Protein 6BQZ (pdb70)

Secondary structure (DSSP, 8-state):
--S--HHHHHHHHHTT-SEEETHHHHHHHHHT-S--EEEEEE-TTSSS--GGGHHHHHHHHHHHHTT-EEEEEE-HHHHT----------HHHHHHHHHHHHHHHTTTS-GGGEEEEETHHHHTT--HHHHHHHHTTS-HHHHTTSHHHHHHHHTT----THHHHHHHHHHHHHHHHT-SEEEEEGGGHHHHHHHHHHHHHTTPPPPEEEEE---/----HHHHHHHHHTT-SEEE-HHHHHHHHTT-S--EEEEEE-TTSSS--GGGHHHHHHHHHHHHTT-EEEEEE-HHHHT-PPP-------HHHHHHHHHHHHHHHTTTS-TTTEEEEETHHHHTT--HHHHHHHHTTS-HHHHTTSHHHHHHHHTT----THHHHHHHHHHHHHHHHT-SEEEEEGGGHHHHHHHHHHHHHTTSPPPEEEEE---

Nearest PDB structures (foldseek):
  6bqz-assembly1_A  TM=1.005E+00  e=4.910E-42  Acinetobacter baumannii
  6bqz-assembly2_B  TM=1.004E+00  e=4.975E-41  Acinetobacter baumannii
  6bqy-assembly2_B  TM=1.003E+00  e=5.042E-40  Acinetobacter baumannii
  6byq-assembly1_A-2  TM=9.241E-01  e=3.827E-25  Helicobacter pylori G27
  1h3f-assembly1_A  TM=9.579E-01  e=3.289E-23  Thermus thermophilus HB27

B-factor: mean 51.88, std 15.42, range [25.96, 117.97]

Foldseek 3Di:
DLAPQLVVLLVVLCVQFDDKQPPPLSSVVSNVVDAAEEEEEDEQPDLEQDPLCVSVLVSVLSSVVSPHAYEYEYAVPVQQDADVVVHGDDPVSSVNSVVRHCVPSCVRHPPVRYHYYYLCVPVVPDDPVNLVVLVVQDDPVLLCPLVVNVVCVVVVHDDDPCVSSVLSSLLVSCVVSVHQEYEEAPSCPSSLVSNQSVCVVVVGHGHIYIHGHRD/DADQLVVLLVVLPPQFDDKFPPPLSSVVSVVVDAAEEEEEDEQPDLEDDPLCPVVLVSVLSSVVSPHAYEYEYACQVQQDADVVHDHGDDPVSSVNSVVRHCVVSCVRHPVVRYHYYYLCVPVVPDDPVNLVVLVVLDDPVLLCPLVVNVVCVVVVHDDDPCVSSVLSSLLVVCVVSVHQEYEEAPSCQSSQVSNQSVCVVVVGHGHIYIHHHRD

InterPro domains:
  IPR001412 Aminoacyl-tRNA synthetase, class I, conserved site [PS00178] (45-55)
  IPR002305 Aminoacyl-tRNA synthetase, class Ic [PF00579] (33-314)
  IPR002307 Tyrosine-tRNA ligase [PR01040] (49-71)
  IPR002307 Tyrosine-tRNA ligase [PR01040] (164-179)
  IPR002307 Tyrosine-tRNA ligase [PR01040] (181-203)
  IPR002307 Tyrosine-tRNA ligase [PR01040] (214-226)
  IPR002307 Tyrosine-tRNA ligase [TIGR00234] (8-401)
  IPR002307 Tyrosine-tRNA ligase [cd00805] (37-301)
  IPR014729 Rossmann-like alpha/beta/alpha sandwich fold [G3DSA:3.40.50.620] (2-221)
  IPR024088 Tyrosine-tRNA ligase, bacterial-type [PTHR11766] (13-397)
  IPR024108 Tyrosine-tRNA ligase, bacterial-type, type 2 [MF_02007] (5-402)
  IPR036986 RNA-binding S4 domain superfamily [G3DSA:3.10.290.10] (330-401)

Radius of gyration: 30.02 Å; Cα contacts (8 Å, |Δi|>4): 645; chains: 2; bounding box: 45×66×98 Å

Sequence (430 aa):
HHHLPAEEQLALIQRGTHEIISEEDLLKKLKENRPLKIKAGFDPTAPDLHLGHTVLINKLKTFQDLGHEVTFLIGDYTAMIGDPTRPPLSREQVEANAKTYQEQVFKILDPNKTKVRFNSEWFNQKSAADLIQLASQQTVSRMLERDDFTKRYNNHQPIAIHEFLYPLVQGYDSIALEADVELGGTDQTFNLLMGRTLQSRYGQESQVCITVPILHHLPAEEQLALIQRGTHEIISEEDLLKKLKENRPLKIKAGFDPTAPDLHLGHTVLINKLKTFQDLGHEVTFLIGDYTAMIGDPTTRPPLSREQVEANAKTYQEQVFKILDPNKTKVRFNSEWFNQKSAADLIQLASQQTVSRMLERDDFTKRYNNHQPIAIHEFLYPLVQGYDSIALEADVELGGTDQQTFNLLMGRTLQSRYGQESQVCITVPIL

Solvent-accessible surface area: 21453 Å² total

Structure (mmCIF, N/CA/C/O backbone):
data_6BQZ
#
_entry.id   6BQZ
#
_cell.length_a   48.260
_cell.length_b   49.800
_cell.length_c   73.370
_cell.angle_alpha   87.650
_cell.angle_beta   107.110
_cell.angle_gamma   113.860
#
_symmetry.space_group_name_H-M   'P 1'
#
loop_
_entity.id
_entity.type
_entity.pdbx_description
1 polymer 'Tyrosine--tRNA ligase'
2 non-polymer TYROSINE
3 non-polymer 'MAGNESIUM ION'
4 non-polymer 'ACETATE ION'
5 water water
#
loop_
_atom_site.group_PDB
_atom_site.id
_atom_site.type_symbol
_atom_site.label_atom_id
_atom_site.label_alt_id
_atom_site.label_comp_id
_atom_site.label_asym_id
_atom_site.label_entity_id
_atom_site.label_seq_id
_atom_site.pdbx_PDB_ins_code
_atom_site.Cartn_x
_atom_site.Cartn_y
_atom_site.Cartn_z
_atom_site.occupancy
_atom_site.B_iso_or_equiv
_atom_site.auth_seq_id
_atom_site.auth_comp_id
_atom_site.auth_asym_id
_atom_site.auth_atom_id
_atom_site.pdbx_PDB_model_num
ATOM 1 N N . HIS A 1 6 ? 0.233 49.991 40.946 1.00 90.54 8 HIS A N 1
ATOM 2 C CA . HIS A 1 6 ? -0.681 50.754 41.794 1.00 98.16 8 HIS A CA 1
ATOM 3 C C . HIS A 1 6 ? -1.479 51.747 40.954 1.00 100.81 8 HIS A C 1
ATOM 4 O O . HIS A 1 6 ? -1.044 52.884 40.759 1.00 105.57 8 HIS A O 1
ATOM 6 N N . HIS A 1 7 ? -2.647 51.292 40.479 1.00 98.01 9 HIS A N 1
ATOM 7 C CA . HIS A 1 7 ? -3.475 51.947 39.462 1.00 93.03 9 HIS A CA 1
ATOM 8 C C . HIS A 1 7 ? -2.839 51.810 38.081 1.00 75.57 9 HIS A C 1
ATOM 9 O O . HIS A 1 7 ? -3.531 51.517 37.103 1.00 68.71 9 HIS A O 1
ATOM 11 N N . HIS A 1 8 ? -1.525 52.015 37.998 1.00 72.06 10 HIS A N 1
ATOM 12 C CA . HIS A 1 8 ? -0.728 51.765 36.802 1.00 65.75 10 HIS A CA 1
ATOM 13 C C . HIS A 1 8 ? 0.409 50.822 37.194 1.00 59.88 10 HIS A C 1
ATOM 14 O O . HIS A 1 8 ? 1.134 51.094 38.159 1.00 55.36 10 HIS A O 1
ATOM 21 N N . LEU A 1 9 ? 0.558 49.710 36.464 1.00 50.93 11 LEU A N 1
ATOM 22 C CA . LEU A 1 9 ? 1.694 48.804 36.634 1.00 49.29 11 LEU A CA 1
ATOM 23 C C . LEU A 1 9 ? 3.029 49.548 36.571 1.00 55.73 11 LEU A C 1
ATOM 24 O O . LEU A 1 9 ? 3.137 50.574 35.890 1.00 60.71 11 LEU A O 1
ATOM 29 N N . PRO A 1 10 ? 4.060 49.073 37.272 1.00 52.66 12 PRO A N 1
ATOM 30 C CA . PRO A 1 10 ? 5.392 49.668 37.118 1.00 52.69 12 PRO A CA 1
ATOM 31 C C . PRO A 1 10 ? 5.832 49.675 35.658 1.00 48.44 12 PRO A C 1
ATOM 32 O O . PRO A 1 10 ? 5.441 48.820 34.864 1.00 46.72 12 PRO A O 1
ATOM 36 N N . ALA A 1 11 ? 6.675 50.654 35.321 1.00 57.24 13 ALA A N 1
ATOM 37 C CA . ALA A 1 11 ? 7.032 50.866 33.923 1.00 51.45 13 ALA A CA 1
ATOM 38 C C . ALA A 1 11 ? 7.760 49.659 33.349 1.00 50.99 13 ALA 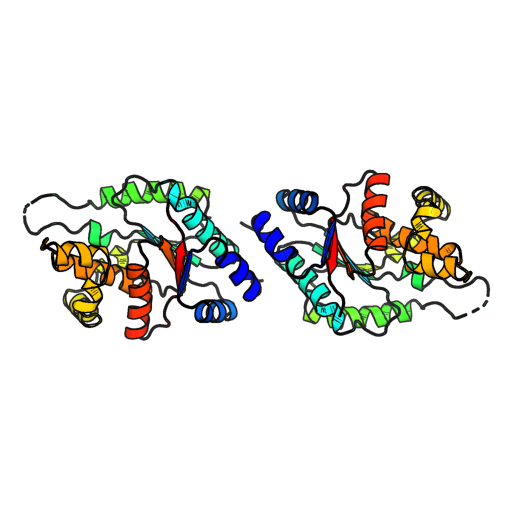A C 1
ATOM 39 O O . ALA A 1 11 ? 7.535 49.284 32.191 1.00 54.13 13 ALA A O 1
ATOM 41 N N . GLU A 1 12 ? 8.625 49.032 34.148 1.00 47.80 14 GLU A N 1
ATOM 42 C CA . GLU A 1 12 ? 9.439 47.940 33.633 1.00 53.97 14 GLU A CA 1
ATOM 43 C C . GLU A 1 12 ? 8.595 46.710 33.334 1.00 56.89 14 GLU A C 1
ATOM 44 O O . GLU A 1 12 ? 8.938 45.922 32.444 1.00 53.08 14 GLU A O 1
ATOM 50 N N . GLU A 1 13 ? 7.500 46.521 34.073 1.00 56.47 15 GLU A N 1
ATOM 51 C CA . GLU A 1 13 ? 6.613 45.400 33.797 1.00 49.46 15 GLU A CA 1
ATOM 52 C C . GLU A 1 13 ? 5.802 45.646 32.534 1.00 50.75 15 GLU A C 1
ATOM 53 O O . GLU A 1 13 ? 5.658 44.738 31.710 1.00 50.36 15 GLU A O 1
ATOM 59 N N . GLN A 1 14 ? 5.262 46.860 32.372 1.00 48.84 16 GLN A N 1
ATOM 60 C CA . GLN A 1 14 ? 4.545 47.194 31.143 1.00 45.28 16 GLN A CA 1
ATOM 61 C C . GLN A 1 14 ? 5.427 46.973 29.929 1.00 40.04 16 GLN A C 1
ATOM 62 O O . GLN A 1 14 ? 4.980 46.424 28.919 1.00 44.27 16 GLN A O 1
ATOM 68 N N . LEU A 1 15 ? 6.684 47.417 30.010 1.00 43.04 17 LEU A N 1
ATOM 69 C CA . LEU A 1 15 ? 7.650 47.183 28.941 1.00 40.75 17 LEU A CA 1
ATOM 70 C C . LEU A 1 15 ? 7.717 45.712 28.552 1.00 46.27 17 LEU A C 1
ATOM 71 O O . LEU A 1 15 ? 7.674 45.370 27.365 1.00 48.47 17 LEU A O 1
ATOM 76 N N . ALA A 1 16 ? 7.805 44.822 29.544 1.00 48.86 18 ALA A N 1
ATOM 77 C CA . ALA A 1 16 ? 7.926 43.400 29.241 1.00 43.67 18 ALA A CA 1
ATOM 78 C C . ALA A 1 16 ? 6.717 42.893 28.467 1.00 40.64 18 ALA A C 1
ATOM 79 O O . ALA A 1 16 ? 6.858 42.072 27.555 1.00 55.33 18 ALA A O 1
ATOM 81 N N . LEU A 1 17 ? 5.519 43.370 28.811 1.00 42.93 19 LEU A N 1
ATOM 82 C CA . LEU A 1 17 ? 4.322 42.925 28.106 1.00 38.74 19 LEU A CA 1
ATOM 83 C C . LEU A 1 17 ? 4.229 43.548 26.720 1.00 43.57 19 LEU A C 1
ATOM 84 O O . LEU A 1 17 ? 3.768 42.898 25.778 1.00 41.73 19 LEU A O 1
ATOM 89 N N . ILE A 1 18 ? 4.687 44.791 26.575 1.00 42.90 20 ILE A N 1
ATOM 90 C CA . ILE A 1 18 ? 4.555 45.488 25.301 1.00 40.85 20 ILE A CA 1
ATOM 91 C C . ILE A 1 18 ? 5.476 44.879 24.250 1.00 45.47 20 ILE A C 1
ATOM 92 O O . ILE A 1 18 ? 5.087 44.721 23.089 1.00 42.40 20 ILE A O 1
ATOM 97 N N . GLN A 1 19 ? 6.690 44.479 24.635 1.00 52.04 21 GLN A N 1
ATOM 98 C CA . GLN A 1 19 ? 7.635 44.045 23.610 1.00 57.68 21 GLN A CA 1
ATOM 99 C C . GLN A 1 19 ? 7.411 42.611 23.155 1.00 59.05 21 GLN A C 1
ATOM 100 O O . GLN A 1 19 ? 7.883 42.246 22.072 1.00 59.46 21 GLN A O 1
ATOM 106 N N . ARG A 1 20 ? 6.701 41.799 23.941 1.00 56.58 22 ARG A N 1
ATOM 107 C CA . ARG A 1 20 ? 6.407 40.424 23.550 1.00 53.79 22 ARG A CA 1
ATOM 108 C C . ARG A 1 20 ? 5.667 40.385 22.220 1.00 50.43 22 ARG A C 1
ATOM 109 O O . ARG A 1 20 ? 4.558 40.908 22.099 1.00 57.66 22 ARG A O 1
ATOM 117 N N . GLY A 1 21 ? 6.273 39.754 21.225 1.00 45.61 23 GLY A N 1
ATOM 118 C CA . GLY A 1 21 ? 5.626 39.593 19.942 1.00 46.96 23 GLY A CA 1
ATOM 119 C C . GLY A 1 21 ? 5.868 40.714 18.963 1.00 50.70 23 GLY A C 1
ATOM 120 O O . GLY A 1 21 ? 5.227 40.740 17.908 1.00 51.08 23 GLY A O 1
ATOM 121 N N . THR A 1 22 ? 6.770 41.635 19.275 1.00 49.97 24 THR A N 1
ATOM 122 C CA . THR A 1 22 ? 7.102 42.742 18.398 1.00 51.47 24 THR A CA 1
ATOM 123 C C . THR A 1 22 ? 8.409 42.472 17.674 1.00 50.82 24 THR A C 1
ATOM 124 O O . THR A 1 22 ? 9.307 41.815 18.202 1.00 50.74 24 THR A O 1
ATOM 128 N N . HIS A 1 23 ? 8.524 43.025 16.468 1.00 47.48 25 HIS A N 1
ATOM 129 C CA . HIS A 1 23 ? 9.762 42.904 15.717 1.00 49.96 25 HIS A CA 1
ATOM 130 C C . HIS A 1 23 ? 10.754 44.007 16.038 1.00 56.17 25 HIS A C 1
ATOM 131 O O . HIS A 1 23 ? 11.966 43.779 15.960 1.00 63.41 25 HIS A O 1
ATOM 138 N N . GLU A 1 24 ? 10.272 45.195 16.393 1.00 58.06 26 GLU A N 1
ATOM 139 C CA . GLU A 1 24 ? 11.155 46.333 16.594 1.00 57.53 26 GLU A CA 1
ATOM 140 C C . GLU A 1 24 ? 10.415 47.410 17.373 1.00 51.31 26 GLU A C 1
ATOM 141 O O . GLU A 1 24 ? 9.190 47.537 17.287 1.00 48.28 26 GLU A O 1
ATOM 147 N N . ILE A 1 25 ? 11.181 48.178 18.140 1.00 47.03 27 ILE A N 1
ATOM 148 C CA . ILE A 1 25 ? 10.673 49.291 18.929 1.00 49.09 27 ILE A CA 1
ATOM 149 C C . ILE A 1 25 ? 11.700 50.398 18.750 1.00 45.51 27 ILE A C 1
ATOM 150 O O . ILE A 1 25 ? 12.816 50.295 19.267 1.00 46.98 27 ILE A O 1
ATOM 155 N N . ILE A 1 26 ? 11.365 51.426 17.973 1.00 51.15 28 ILE A N 1
ATOM 156 C CA . ILE A 1 26 ? 12.371 52.453 17.723 1.00 57.01 28 ILE A CA 1
ATOM 157 C C . ILE A 1 26 ? 12.374 53.356 18.947 1.00 66.57 28 ILE A C 1
ATOM 158 O O . ILE A 1 26 ? 11.531 54.246 19.097 1.00 67.28 28 ILE A O 1
ATOM 163 N N . SER A 1 27 ? 13.321 53.056 19.842 1.00 70.88 29 SER A N 1
ATOM 164 C CA . SER A 1 27 ? 13.650 53.693 21.110 1.00 69.09 29 SER A CA 1
ATOM 165 C C . SER A 1 27 ? 12.924 53.011 22.258 1.00 63.70 29 SER A C 1
ATOM 166 O O . SER A 1 27 ? 11.925 53.528 22.770 1.00 63.25 29 SER A O 1
ATOM 169 N N . GLU A 1 28 ? 13.417 51.839 22.661 1.00 61.64 30 GLU A N 1
ATOM 170 C CA . GLU A 1 28 ? 13.076 51.327 23.981 1.00 66.68 30 GLU A CA 1
ATOM 171 C C . GLU A 1 28 ? 13.291 52.404 25.040 1.00 62.83 30 GLU A C 1
ATOM 172 O O . GLU A 1 28 ? 12.440 52.604 25.914 1.00 46.81 30 GLU A O 1
ATOM 178 N N . GLU A 1 29 ? 14.403 53.144 24.937 1.00 67.62 31 GLU A N 1
ATOM 179 C CA . GLU A 1 29 ? 14.715 54.173 25.926 1.00 68.93 31 GLU A CA 1
ATOM 180 C C . GLU A 1 29 ? 13.591 55.196 26.040 1.00 69.55 31 GLU A C 1
ATOM 181 O O . GLU A 1 29 ? 13.215 55.591 27.149 1.00 71.25 31 GLU A O 1
ATOM 183 N N . ASP A 1 30 ? 13.029 55.627 24.908 1.00 67.45 32 ASP A N 1
ATOM 184 C CA . ASP A 1 30 ? 11.964 56.622 24.975 1.00 65.04 32 ASP A CA 1
ATOM 185 C C . ASP A 1 30 ? 10.631 56.014 25.381 1.00 56.24 32 ASP A C 1
ATOM 186 O O . ASP A 1 30 ? 9.808 56.701 25.995 1.00 53.77 32 ASP A O 1
ATOM 191 N N . LEU A 1 31 ? 10.385 54.748 25.045 1.00 49.37 33 LEU A N 1
ATOM 192 C CA . LEU A 1 31 ? 9.170 54.114 25.541 1.00 49.41 33 LEU A CA 1
ATOM 193 C C . LEU A 1 31 ? 9.225 53.957 27.058 1.00 45.64 33 LEU A C 1
ATOM 194 O O . LEU A 1 31 ? 8.234 54.207 27.754 1.00 47.27 33 LEU A O 1
ATOM 199 N N . LEU A 1 32 ? 10.376 53.576 27.597 1.00 44.83 34 LEU A N 1
ATOM 200 C CA . LEU A 1 32 ? 10.476 53.492 29.052 1.00 58.02 34 LEU A CA 1
ATOM 201 C C . LEU A 1 32 ? 10.275 54.860 29.689 1.00 59.09 34 LEU A C 1
ATOM 202 O O . LEU A 1 32 ? 9.583 54.980 30.707 1.00 58.69 34 LEU A O 1
ATOM 207 N N . LYS A 1 33 ? 10.841 55.910 29.078 1.00 62.24 35 LYS A N 1
ATOM 208 C CA . LYS A 1 33 ? 10.680 57.264 29.606 1.00 66.34 35 LYS A CA 1
ATOM 209 C C . LYS A 1 33 ? 9.212 57.669 29.636 1.00 63.39 35 LYS A C 1
ATOM 210 O O . LYS A 1 33 ? 8.742 58.259 30.618 1.00 63.90 35 LYS A O 1
ATOM 212 N N . LYS A 1 34 ? 8.468 57.347 28.574 1.00 55.85 36 LYS A N 1
ATOM 213 C CA . LYS A 1 34 ? 7.032 57.611 28.559 1.00 52.73 36 LYS A CA 1
ATOM 214 C C . LYS A 1 34 ? 6.295 56.788 29.617 1.00 46.96 36 LYS A C 1
ATOM 215 O O . LYS A 1 34 ? 5.375 57.291 30.272 1.00 46.99 36 LYS A O 1
ATOM 221 N N . LEU A 1 35 ? 6.669 55.520 29.796 1.00 47.58 37 LEU A N 1
ATOM 222 C CA . LEU A 1 35 ? 5.954 54.696 30.767 1.00 48.40 37 LEU A CA 1
ATOM 223 C C . LEU A 1 35 ? 6.229 55.173 32.188 1.00 49.52 37 LEU A C 1
ATOM 224 O O . LEU A 1 35 ? 5.327 55.178 33.033 1.00 51.69 37 LEU A O 1
ATOM 229 N N . LYS A 1 36 ? 7.459 55.623 32.455 1.00 52.06 38 LYS A N 1
ATOM 230 C CA . LYS A 1 36 ? 7.798 56.173 33.763 1.00 53.95 38 LYS A CA 1
ATOM 231 C C . LYS A 1 36 ? 7.098 57.494 34.045 1.00 60.23 38 LYS A C 1
ATOM 232 O O . LYS A 1 36 ? 7.085 57.929 35.201 1.00 67.38 38 LYS A O 1
ATOM 238 N N . GLU A 1 37 ? 6.510 58.134 33.033 1.00 62.53 39 GLU A N 1
ATOM 239 C CA . GLU A 1 37 ? 5.726 59.337 33.286 1.00 66.22 39 GLU A CA 1
ATOM 240 C C . GLU A 1 37 ? 4.426 59.013 34.004 1.00 59.62 39 GLU A C 1
ATOM 241 O O . GLU A 1 37 ? 3.782 59.923 34.532 1.00 55.30 39 GLU A O 1
ATOM 247 N N . ASN A 1 38 ? 4.021 57.741 34.016 1.00 55.07 40 ASN A N 1
ATOM 248 C CA . ASN A 1 38 ? 2.918 57.276 34.852 1.00 56.11 40 ASN A CA 1
ATOM 249 C C . ASN A 1 38 ? 1.604 57.954 34.472 1.00 60.95 40 ASN A C 1
ATOM 250 O O . ASN A 1 38 ? 0.889 58.499 35.315 1.00 68.53 40 ASN A O 1
ATOM 255 N N . ARG A 1 39 ? 1.289 57.916 33.186 1.00 60.31 41 ARG A N 1
ATOM 256 C CA . ARG A 1 39 ? 0.121 58.594 32.649 1.00 59.86 41 ARG A CA 1
ATOM 257 C C . ARG A 1 39 ? -0.420 57.760 31.501 1.00 53.45 41 ARG A C 1
ATOM 258 O O . ARG A 1 39 ? 0.278 56.877 30.990 1.00 47.38 41 ARG A O 1
ATOM 266 N N . PRO A 1 40 ? -1.671 57.988 31.096 1.00 54.44 42 PRO A N 1
ATOM 267 C CA . PRO A 1 40 ? -2.211 57.297 29.909 1.00 52.28 42 PRO A CA 1
ATOM 268 C C . PRO A 1 40 ? -1.551 57.777 28.620 1.00 51.04 42 PRO A C 1
ATOM 269 O O . PRO A 1 40 ? -1.596 58.962 28.282 1.00 53.77 42 PRO A O 1
ATOM 273 N N . LEU A 1 41 ? -0.941 56.846 27.897 1.00 47.94 43 LEU A N 1
ATOM 274 C CA . LEU A 1 41 ? -0.290 57.161 26.639 1.00 40.11 43 LEU A CA 1
ATOM 275 C C . LEU A 1 41 ? -1.289 57.090 25.489 1.00 44.74 43 LEU A C 1
ATOM 276 O O . LEU A 1 41 ? -2.231 56.294 25.509 1.00 45.94 43 LEU A O 1
ATOM 281 N N . LYS A 1 42 ? -1.077 57.943 24.482 1.00 42.79 44 LYS A N 1
ATOM 282 C CA . LYS A 1 42 ? -1.927 57.974 23.295 1.00 38.34 44 LYS A CA 1
ATOM 283 C C . LYS A 1 42 ? -1.358 57.013 22.260 1.00 40.69 44 LYS A C 1
ATOM 284 O O . LYS A 1 42 ? -0.287 57.264 21.688 1.00 40.89 44 LYS A O 1
ATOM 290 N N . ILE A 1 43 ? -2.096 55.932 22.004 1.00 37.94 45 ILE A N 1
ATOM 291 C CA . ILE A 1 43 ? -1.681 54.839 21.130 1.00 35.68 45 ILE A CA 1
ATOM 292 C C . ILE A 1 43 ? -2.379 55.023 19.793 1.00 40.29 45 ILE A C 1
ATOM 293 O O . ILE A 1 43 ? -3.614 55.043 19.733 1.00 40.30 45 ILE A O 1
ATOM 298 N N . LYS A 1 44 ? -1.596 55.148 18.723 1.00 41.96 46 LYS A N 1
ATOM 299 C CA . LYS A 1 44 ? -2.110 55.377 17.375 1.00 30.61 46 LYS A CA 1
ATOM 300 C C . LYS A 1 44 ? -1.915 54.118 16.551 1.00 35.91 46 LYS A C 1
ATOM 301 O O . LYS A 1 44 ? -0.800 53.586 16.468 1.00 37.57 46 LYS A O 1
ATOM 307 N N . ALA A 1 45 ? -2.999 53.635 15.961 1.00 36.77 47 ALA A N 1
ATOM 308 C CA . ALA A 1 45 ? -2.930 52.554 14.985 1.00 37.50 47 ALA A CA 1
ATOM 309 C C . ALA A 1 45 ? -3.853 52.927 13.837 1.00 35.27 47 ALA A C 1
ATOM 310 O O . ALA A 1 45 ? -5.039 53.195 14.058 1.00 34.82 47 ALA A O 1
ATOM 312 N N . GLY A 1 46 ? -3.309 52.984 12.625 1.00 38.78 48 GLY A N 1
ATOM 313 C CA . GLY A 1 46 ? -4.031 53.494 11.477 1.00 35.88 48 GLY A CA 1
ATOM 314 C C . GLY A 1 46 ? -4.352 52.407 10.474 1.00 38.52 48 GLY A C 1
ATOM 315 O O . GLY A 1 46 ? -3.566 51.479 10.271 1.00 38.11 48 GLY A O 1
ATOM 316 N N . PHE A 1 47 ? -5.497 52.547 9.809 1.00 37.63 49 PHE A N 1
ATOM 317 C CA . PHE A 1 47 ? -5.917 51.544 8.844 1.00 39.20 49 PHE A CA 1
ATOM 318 C C . PHE A 1 47 ? -6.426 52.197 7.565 1.00 39.91 49 PHE A C 1
ATOM 319 O O . PHE A 1 47 ? -7.108 53.225 7.600 1.00 35.06 49 PHE A O 1
ATOM 327 N N . ASP A 1 48 ? -6.095 51.587 6.437 1.00 41.66 50 ASP A N 1
ATOM 328 C CA . ASP A 1 48 ? -6.528 52.092 5.144 1.00 42.59 50 ASP A CA 1
ATOM 329 C C . ASP A 1 48 ? -7.916 51.548 4.824 1.00 43.53 50 ASP A C 1
ATOM 330 O O . ASP A 1 48 ? -8.108 50.328 4.843 1.00 41.92 50 ASP A O 1
ATOM 335 N N . PRO A 1 49 ? -8.906 52.401 4.550 1.00 40.46 51 PRO A N 1
ATOM 336 C CA . PRO A 1 49 ? -10.291 51.919 4.410 1.00 41.10 51 PRO A CA 1
ATOM 337 C C . PRO A 1 49 ? -10.677 51.383 3.044 1.00 49.18 51 PRO A C 1
ATOM 338 O O . PRO A 1 49 ? -11.860 51.434 2.697 1.00 59.55 51 PRO A O 1
ATOM 342 N N . THR A 1 50 ? -9.733 50.890 2.248 1.00 50.04 52 THR A N 1
ATOM 343 C CA . THR A 1 50 ? -10.130 50.394 0.939 1.00 56.34 52 THR A CA 1
ATOM 344 C C . THR A 1 50 ? -10.602 48.939 0.998 1.00 66.34 52 THR A C 1
ATOM 345 O O . THR A 1 50 ? -11.526 48.561 0.265 1.00 61.95 52 THR A O 1
ATOM 349 N N . ALA A 1 51 ? -10.015 48.116 1.890 1.00 69.15 53 ALA A N 1
ATOM 350 C CA . ALA A 1 51 ? -10.336 46.695 1.913 1.00 65.94 53 ALA A CA 1
ATOM 351 C C . ALA A 1 51 ? -11.699 46.440 2.565 1.00 59.75 53 ALA A C 1
ATOM 352 O O . ALA A 1 51 ? -12.132 47.200 3.438 1.00 51.45 53 ALA A O 1
ATOM 354 N N . PRO A 1 52 ? -12.394 45.373 2.151 1.00 59.31 54 PRO A N 1
ATOM 355 C CA . PRO A 1 52 ? -13.679 45.042 2.795 1.00 59.33 54 PRO A CA 1
ATOM 356 C C . PRO A 1 52 ? -13.547 44.706 4.273 1.00 64.34 54 PRO A C 1
ATOM 357 O O . PRO A 1 52 ? -14.490 44.947 5.036 1.00 61.05 54 PRO A O 1
ATOM 361 N N . ASP A 1 53 ? -12.411 44.157 4.704 1.00 72.62 55 ASP A N 1
ATOM 362 C CA . ASP A 1 53 ? -12.226 43.787 6.104 1.00 77.38 55 ASP A CA 1
ATOM 363 C C . ASP A 1 53 ? -10.740 43.789 6.446 1.00 71.54 55 ASP A C 1
ATOM 364 O O . ASP A 1 53 ? -9.880 43.975 5.583 1.00 63.71 55 ASP A O 1
ATOM 369 N N . LEU A 1 54 ? -10.446 43.574 7.730 1.00 77.53 56 LEU A N 1
ATOM 370 C CA . LEU A 1 54 ? -9.089 43.273 8.172 1.00 79.65 56 LEU A CA 1
ATOM 371 C C . LEU A 1 54 ? -8.916 41.760 8.183 1.00 89.97 56 LEU A C 1
ATOM 372 O O . LEU A 1 54 ? -9.738 41.043 8.764 1.00 94.81 56 LEU A O 1
ATOM 377 N N . HIS A 1 55 ? -7.861 41.274 7.533 1.00 100.32 57 HIS A N 1
ATOM 378 C CA . HIS A 1 55 ? -7.663 39.835 7.435 1.00 108.53 57 HIS A CA 1
ATOM 379 C C . HIS A 1 55 ? -7.156 39.268 8.765 1.00 109.46 57 HIS A C 1
ATOM 380 O O . HIS A 1 55 ? -6.793 40.003 9.690 1.00 107.32 57 HIS A O 1
ATOM 387 N N . LEU A 1 56 ? -7.144 37.931 8.855 1.00 107.87 58 LEU A N 1
ATOM 388 C CA . LEU A 1 56 ? -6.843 37.222 10.099 1.00 104.53 58 LEU A CA 1
ATOM 389 C C . LEU A 1 56 ? -5.403 37.412 10.580 1.00 104.69 58 LEU A C 1
ATOM 390 O O . LEU A 1 56 ? -5.077 36.945 11.680 1.00 108.03 58 LEU A O 1
ATOM 395 N N . GLY A 1 57 ? -4.546 38.073 9.796 1.00 100.19 59 GLY A N 1
ATOM 396 C CA . GLY A 1 57 ? -3.177 38.367 10.170 1.00 100.17 59 GLY A CA 1
ATOM 397 C C . GLY A 1 57 ? -2.989 39.595 11.035 1.00 97.00 59 GLY A C 1
ATOM 398 O O . GLY A 1 57 ? -1.956 39.713 11.702 1.00 103.79 59 GLY A O 1
ATOM 399 N N . HIS A 1 58 ? -3.961 40.516 11.038 1.00 85.80 60 HIS A N 1
ATOM 400 C CA . HIS A 1 58 ? -3.982 41.664 11.948 1.00 76.04 60 HIS A CA 1
ATOM 401 C C . HIS A 1 58 ? -4.134 41.240 13.456 1.00 65.83 60 HIS A C 1
ATOM 402 O O . HIS A 1 58 ? -4.236 42.140 14.297 1.00 57.86 60 HIS A O 1
ATOM 409 N N . THR A 1 59 ? -4.131 39.952 13.823 1.00 65.70 61 THR A N 1
ATOM 410 C CA . THR A 1 59 ? -4.522 39.554 15.178 1.00 65.93 61 THR A CA 1
ATOM 411 C C . THR A 1 59 ? -3.489 39.978 16.214 1.00 58.61 61 THR A C 1
ATOM 412 O O . THR A 1 59 ? -3.838 40.585 17.232 1.00 62.25 61 THR A O 1
ATOM 416 N N . VAL A 1 60 ? -2.215 39.653 15.982 1.00 54.79 62 VAL A N 1
ATOM 417 C CA . VAL A 1 60 ? -1.160 40.115 16.885 1.00 59.29 62 VAL A CA 1
ATOM 418 C C . VAL A 1 60 ? -1.244 41.622 17.083 1.00 56.33 62 VAL A C 1
ATOM 419 O O . VAL A 1 60 ? -1.127 42.124 18.211 1.00 48.60 62 VAL A O 1
ATOM 423 N N . LEU A 1 61 ? -1.449 42.366 15.987 1.00 45.80 63 LEU A N 1
ATOM 424 C CA . LEU A 1 61 ? -1.557 43.818 16.080 1.00 42.94 63 LEU A CA 1
ATOM 425 C C . LEU A 1 61 ? -2.714 44.235 16.983 1.00 44.82 63 LEU A C 1
ATOM 426 O O . LEU A 1 61 ? -2.558 45.104 17.846 1.00 45.98 63 LEU A O 1
ATOM 431 N N . ILE A 1 62 ? -3.887 43.631 16.803 1.00 42.62 64 ILE A N 1
ATOM 432 C CA . ILE A 1 62 ? -5.030 44.072 17.593 1.00 46.71 64 ILE A CA 1
ATOM 433 C C . ILE A 1 62 ? -4.880 43.635 19.054 1.00 47.75 64 ILE A C 1
ATOM 434 O O . ILE A 1 62 ? -5.251 44.370 19.976 1.00 42.30 64 ILE A O 1
ATOM 439 N N . ASN A 1 63 ? -4.309 42.452 19.295 1.00 45.33 65 ASN A N 1
ATOM 440 C CA . ASN A 1 63 ? -4.076 42.022 20.670 1.00 46.69 65 ASN A CA 1
ATOM 441 C C . ASN A 1 63 ? -2.976 42.824 21.342 1.00 45.60 65 ASN A C 1
ATOM 442 O O . ASN A 1 63 ? -2.959 42.909 22.574 1.00 46.16 65 ASN A O 1
ATOM 447 N N . LYS A 1 64 ? -2.074 43.426 20.566 1.00 44.34 66 LYS A N 1
ATOM 448 C CA . LYS A 1 64 ? -1.123 44.367 21.149 1.00 43.32 66 LYS A CA 1
ATOM 449 C C . LYS A 1 64 ? -1.809 45.681 21.522 1.00 41.34 66 LYS A C 1
ATOM 450 O O . LYS A 1 64 ? -1.475 46.301 22.539 1.00 41.24 66 LYS A O 1
ATOM 456 N N . LEU A 1 65 ? -2.770 46.128 20.712 1.00 47.41 67 LEU A N 1
ATOM 457 C CA . LEU A 1 65 ? -3.558 47.293 21.100 1.00 38.72 67 LEU A CA 1
ATOM 458 C C . LEU A 1 65 ? -4.367 47.002 22.348 1.00 40.01 67 LEU A C 1
ATOM 459 O O . LEU A 1 65 ? -4.594 47.898 23.162 1.00 44.24 67 LEU A O 1
ATOM 464 N N . LYS A 1 66 ? -4.814 45.753 22.503 1.00 43.76 68 LYS A N 1
ATOM 465 C CA . LYS A 1 66 ? -5.540 45.343 23.700 1.00 43.54 68 LYS A CA 1
ATOM 466 C C . LYS A 1 66 ? -4.627 45.352 24.921 1.00 44.47 68 LYS A C 1
ATOM 467 O O . LYS A 1 66 ? -5.028 45.809 25.996 1.00 45.15 68 LYS A O 1
ATOM 473 N N . THR A 1 67 ? -3.392 44.866 24.758 1.00 44.81 69 THR A N 1
ATOM 474 C CA . THR A 1 67 ? -2.391 44.960 25.812 1.00 45.71 69 THR A CA 1
ATOM 475 C C . THR A 1 67 ? -2.209 46.407 26.262 1.00 44.38 69 THR A C 1
ATOM 476 O O . THR A 1 67 ? -2.227 46.700 27.460 1.00 45.46 69 THR A O 1
ATOM 480 N N . PHE A 1 68 ? -2.066 47.329 25.311 1.00 42.34 70 PHE A N 1
ATOM 481 C CA . PHE A 1 68 ? -1.971 48.739 25.674 1.00 44.91 70 PHE A CA 1
ATOM 482 C C . PHE A 1 68 ? -3.220 49.201 26.414 1.00 47.85 70 PHE A C 1
ATOM 483 O O . PHE A 1 68 ? -3.132 49.950 27.395 1.00 42.60 70 PHE A O 1
ATOM 491 N N . GLN A 1 69 ? -4.393 48.760 25.960 1.00 44.58 71 GLN A N 1
ATOM 492 C CA . GLN A 1 69 ? -5.640 49.211 26.563 1.00 45.91 71 GLN A CA 1
ATOM 493 C C . GLN A 1 69 ? -5.787 48.690 27.994 1.00 50.30 71 GLN A C 1
ATOM 494 O O . GLN A 1 69 ? -6.235 49.422 28.885 1.00 47.20 71 GLN A O 1
ATOM 500 N N . ASP A 1 70 ? -5.416 47.428 28.231 1.00 48.64 72 ASP A N 1
ATOM 501 C CA . ASP A 1 70 ? -5.518 46.841 29.563 1.00 49.04 72 ASP A CA 1
ATOM 502 C C . ASP A 1 70 ? -4.493 47.408 30.541 1.00 49.65 72 ASP A C 1
ATOM 503 O O . ASP A 1 70 ? -4.686 47.290 31.752 1.00 51.90 72 ASP A O 1
ATOM 508 N N . LEU A 1 71 ? -3.409 48.002 30.052 1.00 51.00 73 LEU A N 1
ATOM 509 C CA . LEU A 1 71 ? -2.476 48.704 30.920 1.00 51.67 73 LEU A CA 1
ATOM 510 C C . LEU A 1 71 ? -2.914 50.141 31.208 1.00 48.43 73 LEU A C 1
ATOM 511 O O . LEU A 1 71 ? -2.156 50.890 31.829 1.00 49.07 73 LEU A O 1
ATOM 516 N N . GLY A 1 72 ? -4.111 50.536 30.773 1.00 47.80 74 GLY A N 1
ATOM 517 C CA . GLY A 1 72 ? -4.637 51.864 31.033 1.00 55.67 74 GLY A CA 1
ATOM 518 C C . GLY A 1 72 ? -4.368 52.927 29.981 1.00 50.20 74 GLY A C 1
ATOM 519 O O . GLY A 1 72 ? -4.704 54.093 30.213 1.00 50.10 74 GLY A O 1
ATOM 520 N N . HIS A 1 73 ? -3.776 52.578 28.844 1.00 43.66 75 HIS A N 1
ATOM 521 C CA . HIS A 1 73 ? -3.452 53.566 27.822 1.00 47.56 75 HIS A CA 1
ATOM 522 C C . HIS A 1 73 ? -4.601 53.713 26.827 1.00 46.82 75 HIS A C 1
ATOM 523 O O . HIS A 1 73 ? -5.511 52.881 26.763 1.00 51.77 75 HIS A O 1
ATOM 530 N N . GLU A 1 74 ? -4.564 54.815 26.072 1.00 39.20 76 GLU A N 1
ATOM 531 C CA . GLU A 1 74 ? -5.688 55.264 25.257 1.00 46.92 76 GLU A CA 1
ATOM 532 C C . GLU A 1 74 ? -5.404 54.930 23.798 1.00 48.02 76 GLU A C 1
ATOM 533 O O . GLU A 1 74 ? -4.476 55.475 23.194 1.00 44.41 76 GLU A O 1
ATOM 539 N N . VAL A 1 75 ? -6.196 54.033 23.238 1.00 49.65 77 VAL A N 1
ATOM 540 C CA . VAL A 1 75 ? -6.008 53.584 21.867 1.00 41.82 77 VAL A CA 1
ATOM 541 C C . VAL A 1 75 ? -6.884 54.418 20.951 1.00 46.61 77 VAL A C 1
ATOM 542 O O . VAL A 1 75 ? -8.094 54.548 21.181 1.00 47.94 77 VAL A O 1
ATOM 546 N N . THR A 1 76 ? -6.275 54.971 19.903 1.00 36.46 78 THR A N 1
ATOM 547 C CA . THR A 1 76 ? -7.007 55.610 18.826 1.00 35.89 78 THR A CA 1
ATOM 548 C C . THR A 1 76 ? -6.990 54.669 17.639 1.00 37.38 78 THR A C 1
ATOM 549 O O . THR A 1 76 ? -5.926 54.359 17.093 1.00 45.96 78 THR A O 1
ATOM 553 N N . PHE A 1 77 ? -8.164 54.213 17.248 1.00 34.09 79 PHE A N 1
ATOM 554 C CA . PHE A 1 77 ? -8.329 53.474 16.009 1.00 31.16 79 PHE A CA 1
ATOM 555 C C . PHE A 1 77 ? -8.537 54.510 14.906 1.00 30.19 79 PHE A C 1
ATOM 556 O O . PHE A 1 77 ? -9.527 55.250 14.914 1.00 36.38 79 PHE A O 1
ATOM 564 N N . LEU A 1 78 ? -7.577 54.626 14.005 1.00 37.58 80 LEU A N 1
ATOM 565 C CA . LEU A 1 78 ? -7.562 55.732 13.051 1.00 33.53 80 LEU A CA 1
ATOM 566 C C . LEU A 1 78 ? -7.837 55.203 11.654 1.00 33.84 80 LEU A C 1
ATOM 567 O O . LEU A 1 78 ? -7.112 54.331 11.162 1.00 34.28 80 LEU A O 1
ATOM 572 N N . ILE A 1 79 ? -8.883 55.727 11.029 1.00 33.05 81 ILE A N 1
ATOM 573 C CA . ILE A 1 79 ? -9.207 55.422 9.640 1.00 36.66 81 ILE A CA 1
ATOM 574 C C . ILE A 1 79 ? -8.600 56.515 8.772 1.00 40.18 81 ILE A C 1
ATOM 575 O O . ILE A 1 79 ? -8.905 57.703 8.944 1.00 42.57 81 ILE A O 1
ATOM 580 N N . GLY A 1 80 ? -7.736 56.119 7.846 1.00 38.46 82 GLY A N 1
ATOM 581 C CA . GLY A 1 80 ? -7.148 57.080 6.944 1.00 32.60 82 GLY A CA 1
ATOM 582 C C . GLY A 1 80 ? -8.014 57.309 5.724 1.00 35.25 82 GLY A C 1
ATOM 583 O O . GLY A 1 80 ? -7.652 56.866 4.630 1.00 31.97 82 GLY A O 1
ATOM 584 N N . ASP A 1 81 ? -9.158 57.990 5.892 1.00 33.98 83 ASP A N 1
ATOM 585 C CA . ASP A 1 81 ? -10.042 58.232 4.756 1.00 35.10 83 ASP A CA 1
ATOM 586 C C . ASP A 1 81 ? -9.572 59.373 3.867 1.00 32.38 83 ASP A C 1
ATOM 587 O O . ASP A 1 81 ? -9.982 59.440 2.704 1.00 42.11 83 ASP A O 1
ATOM 592 N N . TYR A 1 82 ? -8.716 60.255 4.384 1.00 31.97 84 TYR A N 1
ATOM 593 C CA . TYR A 1 82 ? -8.446 61.523 3.722 1.00 31.47 84 TYR A CA 1
ATOM 594 C C . TYR A 1 82 ? -7.846 61.313 2.336 1.00 37.22 84 TYR A C 1
ATOM 595 O O . TYR A 1 82 ? -8.342 61.860 1.347 1.00 40.07 84 TYR A O 1
ATOM 604 N N . THR A 1 83 ? -6.787 60.504 2.244 1.00 34.70 85 THR A N 1
ATOM 605 C CA . THR A 1 83 ? -6.155 60.258 0.952 1.00 39.72 85 THR A CA 1
ATOM 606 C C . THR A 1 83 ? -6.997 59.341 0.074 1.00 44.40 85 THR A C 1
ATOM 607 O O . THR A 1 83 ? -6.993 59.482 -1.154 1.00 44.06 85 THR A O 1
ATOM 611 N N . ALA A 1 84 ? -7.736 58.417 0.680 1.00 46.27 86 ALA A N 1
ATOM 612 C CA . ALA A 1 84 ? -8.524 57.468 -0.092 1.00 48.86 86 ALA A CA 1
ATOM 613 C C . ALA A 1 84 ? -9.656 58.139 -0.852 1.00 43.63 86 ALA A C 1
ATOM 614 O O . ALA A 1 84 ? -10.121 57.578 -1.849 1.00 55.35 86 ALA A O 1
ATOM 616 N N . MET A 1 85 ? -10.112 59.317 -0.416 1.00 43.56 87 MET A N 1
ATOM 617 C CA . MET A 1 85 ? -11.248 59.987 -1.044 1.00 46.90 87 MET A CA 1
ATOM 618 C C . MET A 1 85 ? -10.834 61.076 -2.031 1.00 49.65 87 MET A C 1
ATOM 619 O O . MET A 1 85 ? -11.695 61.792 -2.556 1.00 49.17 87 MET A O 1
ATOM 624 N N . ILE A 1 86 ? -9.548 61.235 -2.283 1.00 45.72 88 ILE A N 1
ATOM 625 C CA . ILE A 1 86 ? -9.090 62.240 -3.223 1.00 52.63 88 ILE A CA 1
ATOM 626 C C . ILE A 1 86 ? -8.951 61.584 -4.586 1.00 53.44 88 ILE A C 1
ATOM 627 O O . ILE A 1 86 ? -8.219 60.599 -4.739 1.00 58.67 88 ILE A O 1
ATOM 632 N N . GLY A 1 87 ? -9.670 62.120 -5.570 1.00 48.22 89 GLY A N 1
ATOM 633 C CA . GLY A 1 87 ? -9.663 61.578 -6.907 1.00 57.90 89 GLY A CA 1
ATOM 634 C C . GLY A 1 87 ? -8.744 62.337 -7.854 1.00 61.48 89 GLY A C 1
ATOM 635 O O . GLY A 1 87 ? -8.049 63.281 -7.485 1.00 61.91 89 GLY A O 1
ATOM 636 N N . ASP A 1 88 ? -8.754 61.881 -9.113 1.00 68.72 90 ASP A N 1
ATOM 637 C CA . ASP A 1 88 ? -8.028 62.460 -10.237 1.00 75.53 90 ASP A CA 1
ATOM 638 C C . ASP A 1 88 ? -8.762 63.699 -10.755 1.00 74.87 90 ASP A C 1
ATOM 639 O O . ASP A 1 88 ? -9.996 63.734 -10.756 1.00 67.57 90 ASP A O 1
ATOM 644 N N . PRO A 1 89 ? -8.033 64.733 -11.182 1.00 83.03 91 PRO A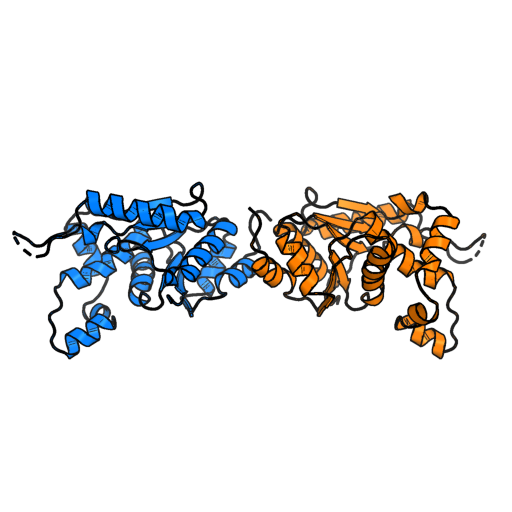 N 1
ATOM 645 C CA . PRO A 1 89 ? -8.685 65.907 -11.790 1.00 80.88 91 PRO A CA 1
ATOM 646 C C . PRO A 1 89 ? -9.425 65.548 -13.073 1.00 80.13 91 PRO A C 1
ATOM 647 O O . PRO A 1 89 ? -8.840 65.019 -14.025 1.00 76.84 91 PRO A O 1
ATOM 651 N N . THR A 1 90 ? -10.720 65.865 -13.097 1.00 81.65 92 THR A N 1
ATOM 652 C CA . THR A 1 90 ? -11.575 65.617 -14.261 1.00 84.28 92 THR A CA 1
ATOM 653 C C . THR A 1 90 ? -11.163 66.468 -15.459 1.00 84.98 92 THR A C 1
ATOM 654 O O . THR A 1 90 ? -10.366 66.036 -16.292 1.00 85.66 92 THR A O 1
ATOM 658 N N . ARG A 1 96 ? -10.481 55.539 -13.021 1.00 88.26 98 ARG A N 1
ATOM 659 C CA . ARG A 1 96 ? -10.326 54.988 -11.681 1.00 87.11 98 ARG A CA 1
ATOM 660 C C . ARG A 1 96 ? -10.840 55.990 -10.646 1.00 93.84 98 ARG A C 1
ATOM 661 O O . ARG A 1 96 ? -10.313 57.099 -10.528 1.00 86.71 98 ARG A O 1
ATOM 663 N N . PRO A 1 97 ? -11.884 55.607 -9.915 1.00 102.97 99 PRO A N 1
ATOM 664 C CA . PRO A 1 97 ? -12.482 56.515 -8.924 1.00 95.37 99 PRO A CA 1
ATOM 665 C C . PRO A 1 97 ? -11.876 56.318 -7.546 1.00 80.96 99 PRO A C 1
ATOM 666 O O . PRO A 1 97 ? -11.269 55.273 -7.261 1.00 82.42 99 PRO A O 1
ATOM 670 N N . PRO A 1 98 ? -12.012 57.317 -6.659 1.00 66.03 100 PRO A N 1
ATOM 671 C CA . PRO A 1 98 ? -11.617 57.129 -5.257 1.00 60.86 100 PRO A CA 1
ATOM 672 C C . PRO A 1 98 ? -12.733 56.486 -4.454 1.00 56.57 100 PRO A C 1
ATOM 673 O O . PRO A 1 98 ? -13.762 56.122 -5.029 1.00 66.35 100 PRO A O 1
ATOM 677 N N . LEU A 1 99 ? -12.557 56.350 -3.136 1.00 48.03 101 LEU A N 1
ATOM 678 C CA . LEU A 1 99 ? -13.636 55.886 -2.274 1.00 44.56 101 LEU A CA 1
ATOM 679 C C . LEU A 1 99 ? -14.633 57.005 -2.032 1.00 45.71 101 LEU A C 1
ATOM 680 O O . LEU A 1 99 ? -14.242 58.132 -1.732 1.00 44.46 101 LEU A O 1
ATOM 685 N N . SER A 1 100 ? -15.917 56.691 -2.125 1.00 38.32 102 SER A N 1
ATOM 686 C CA . SER A 1 100 ? -16.911 57.651 -1.682 1.00 41.77 102 SER A CA 1
ATOM 687 C C . SER A 1 100 ? -16.977 57.668 -0.151 1.00 48.84 102 SER A C 1
ATOM 688 O O . SER A 1 100 ? -16.450 56.786 0.532 1.00 48.02 102 SER A O 1
ATOM 691 N N . ARG A 1 101 ? -17.645 58.691 0.392 1.00 49.53 103 ARG A N 1
ATOM 692 C CA . ARG A 1 101 ? -17.807 58.769 1.841 1.00 46.68 103 ARG A CA 1
ATOM 693 C C . ARG A 1 101 ? -18.663 57.618 2.351 1.00 46.47 103 ARG A C 1
ATOM 694 O O . ARG A 1 101 ? -18.410 57.081 3.438 1.00 46.33 103 ARG A O 1
ATOM 702 N N . GLU A 1 102 ? -19.663 57.207 1.566 1.00 45.31 104 GLU A N 1
ATOM 703 C CA . GLU A 1 102 ? -20.511 56.096 1.971 1.00 41.32 104 GLU A CA 1
ATOM 704 C C . GLU A 1 102 ? -19.734 54.784 1.993 1.00 47.17 104 GLU A C 1
ATOM 705 O O . GLU A 1 102 ? -20.080 53.878 2.756 1.00 53.07 104 GLU A O 1
ATOM 711 N N . GLN A 1 103 ? -18.692 54.660 1.167 1.00 50.67 105 GLN A N 1
ATOM 712 C CA . GLN A 1 103 ? -17.865 53.456 1.192 1.00 48.20 105 GLN A CA 1
ATOM 713 C C . GLN A 1 103 ? -16.956 53.451 2.417 1.00 46.63 105 GLN A C 1
ATOM 714 O O . GLN A 1 103 ? -16.821 52.424 3.098 1.00 47.90 105 GLN A O 1
ATOM 720 N N . VAL A 1 104 ? -16.309 54.590 2.696 1.00 36.58 106 VAL A N 1
ATOM 721 C CA . VAL A 1 104 ? -15.509 54.736 3.909 1.00 39.99 106 VAL A CA 1
ATOM 722 C C . VAL A 1 104 ? -16.331 54.373 5.139 1.00 42.35 106 VAL A C 1
ATOM 723 O O . VAL A 1 104 ? -15.920 53.553 5.970 1.00 38.48 106 VAL A O 1
ATOM 727 N N . GLU A 1 105 ? -17.517 54.970 5.261 1.00 37.21 107 GLU A N 1
ATOM 728 C CA . GLU A 1 105 ? -18.344 54.719 6.425 1.00 37.61 107 GLU A CA 1
ATOM 729 C C . GLU A 1 105 ? -18.759 53.255 6.498 1.00 46.76 107 GLU A C 1
ATOM 730 O O . GLU A 1 105 ? -18.712 52.642 7.572 1.00 51.86 107 GLU A O 1
ATOM 736 N N . ALA A 1 106 ? -19.141 52.667 5.363 1.00 42.50 108 ALA A N 1
ATOM 737 C CA . ALA A 1 106 ? -19.568 51.274 5.374 1.00 42.85 108 ALA A CA 1
ATOM 738 C C . ALA A 1 106 ? -18.414 50.346 5.738 1.00 42.25 108 ALA A C 1
ATOM 739 O O . ALA A 1 106 ? -18.578 49.418 6.531 1.00 43.47 108 ALA A O 1
ATOM 741 N N . ASN A 1 107 ? -17.246 50.562 5.132 1.00 50.83 109 ASN A N 1
ATOM 742 C CA . ASN A 1 107 ? -16.087 49.735 5.447 1.00 46.33 109 ASN A CA 1
ATOM 743 C C . ASN A 1 107 ? -15.636 49.941 6.891 1.00 47.99 109 ASN A C 1
ATOM 744 O O . ASN A 1 107 ? -15.256 48.979 7.572 1.00 42.72 109 ASN A O 1
ATOM 749 N N . ALA A 1 108 ? -15.649 51.193 7.365 1.00 43.88 110 ALA A N 1
ATOM 750 C CA . ALA A 1 108 ? -15.208 51.469 8.728 1.00 47.02 110 ALA A CA 1
ATOM 751 C C . ALA A 1 108 ? -16.088 50.759 9.734 1.00 49.55 110 ALA A C 1
ATOM 752 O O . ALA A 1 108 ? -15.585 50.217 10.722 1.00 50.85 110 ALA A O 1
ATOM 754 N N . LYS A 1 109 ? -17.404 50.730 9.488 1.00 48.67 111 LYS A N 1
ATOM 755 C CA . LYS A 1 109 ? -18.306 50.025 10.399 1.00 45.73 111 LYS A CA 1
ATOM 756 C C . LYS A 1 109 ? -17.959 48.547 10.484 1.00 46.80 111 LYS A C 1
ATOM 757 O O . LYS A 1 109 ? -18.111 47.924 11.544 1.00 48.97 111 LYS A O 1
ATOM 759 N N . THR A 1 110 ? -17.505 47.959 9.375 1.00 45.70 112 THR A N 1
ATOM 760 C CA . THR A 1 110 ? -17.150 46.544 9.419 1.00 53.72 112 THR A CA 1
ATOM 761 C C . THR A 1 110 ? -15.873 46.321 10.220 1.00 45.22 112 THR A C 1
ATOM 762 O O . THR A 1 110 ? -15.764 45.337 10.960 1.00 49.11 112 THR A O 1
ATOM 766 N N . TYR A 1 111 ? -14.904 47.226 10.095 1.00 45.88 113 TYR A N 1
ATOM 767 C CA . TYR A 1 111 ? -13.676 47.116 10.878 1.00 47.73 113 TYR A CA 1
ATOM 768 C C . TYR A 1 111 ? -13.979 47.189 12.367 1.00 46.13 113 TYR A C 1
ATOM 769 O O . TYR A 1 111 ? -13.383 46.463 13.173 1.00 46.77 113 TYR A O 1
ATOM 778 N N . GLN A 1 112 ? -14.919 48.054 12.748 1.00 46.63 114 GLN A N 1
ATOM 779 C CA . GLN A 1 112 ? -15.260 48.207 14.156 1.00 43.36 114 GLN A CA 1
ATOM 780 C C . GLN A 1 112 ? -15.993 46.987 14.694 1.00 52.52 114 GLN A C 1
ATOM 781 O O . GLN A 1 112 ? -15.745 46.564 15.832 1.00 60.21 114 GLN A O 1
ATOM 787 N N . GLU A 1 113 ? -16.903 46.403 13.906 1.00 48.03 115 GLU A N 1
ATOM 788 C CA . GLU A 1 113 ? -17.526 45.163 14.357 1.00 54.40 115 GLU A CA 1
ATOM 789 C C . GLU A 1 113 ? -16.468 44.096 14.607 1.00 52.51 115 GLU A C 1
ATOM 790 O O . GLU A 1 113 ? -16.562 43.331 15.573 1.00 53.47 115 GLU A O 1
ATOM 796 N N . GLN A 1 114 ? -15.415 44.079 13.790 1.00 52.69 116 GLN A N 1
ATOM 797 C CA . GLN A 1 114 ? -14.327 43.130 13.999 1.00 55.20 116 GLN A CA 1
ATOM 798 C C . GLN A 1 114 ? -13.516 43.449 15.259 1.00 52.71 116 GLN A C 1
ATOM 799 O O . GLN A 1 114 ? -13.377 42.599 16.146 1.00 52.83 116 GLN A O 1
ATOM 805 N N . VAL A 1 115 ? -12.944 44.656 15.348 1.00 44.20 117 VAL A N 1
ATOM 806 C CA . VAL A 1 115 ? -11.939 44.897 16.383 1.00 46.21 117 VAL A CA 1
ATOM 807 C C . VAL A 1 115 ? -12.546 44.997 17.773 1.00 44.21 117 VAL A C 1
ATOM 808 O O . VAL A 1 115 ? -11.823 44.877 18.766 1.00 54.64 117 VAL A O 1
ATOM 812 N N . PHE A 1 116 ? -13.837 45.264 17.878 1.00 45.21 118 PHE A N 1
ATOM 813 C CA . PHE A 1 116 ? -14.479 45.377 19.173 1.00 50.14 118 PHE A CA 1
ATOM 814 C C . PHE A 1 116 ? -15.001 44.035 19.676 1.00 55.58 118 PHE A C 1
ATOM 815 O O . PHE A 1 116 ? -15.571 43.967 20.770 1.00 51.60 118 PHE A O 1
ATOM 823 N N . LYS A 1 117 ? -14.801 42.966 18.907 1.00 53.68 119 LYS A N 1
ATOM 824 C CA . LYS A 1 117 ? -14.774 41.644 19.506 1.00 58.92 119 LYS A CA 1
ATOM 825 C C . LYS A 1 117 ? -13.561 41.475 20.406 1.00 65.05 119 LYS A C 1
ATOM 826 O O . LYS A 1 117 ? -13.565 40.599 21.284 1.00 55.51 119 LYS A O 1
ATOM 832 N N . ILE A 1 118 ? -12.530 42.297 20.210 1.00 55.00 120 ILE A N 1
ATOM 833 C CA . ILE A 1 118 ? -11.318 42.261 21.026 1.00 59.01 120 ILE A CA 1
ATOM 834 C C . ILE A 1 118 ? -11.213 43.502 21.908 1.00 58.91 120 ILE A C 1
ATOM 835 O O . ILE A 1 118 ? -11.153 43.400 23.132 1.00 52.76 120 ILE A O 1
ATOM 840 N N . LEU A 1 119 ? -11.201 44.688 21.300 1.00 56.89 121 LEU A N 1
ATOM 841 C CA . LEU A 1 119 ? -11.043 45.906 22.076 1.00 52.52 121 LEU A CA 1
ATOM 842 C C . LEU A 1 119 ? -12.362 46.309 22.727 1.00 50.70 121 LEU A C 1
ATOM 843 O O . LEU A 1 119 ? -13.446 45.896 22.314 1.00 50.75 121 LEU A O 1
ATOM 848 N N . ASP A 1 120 ? -12.247 47.147 23.754 1.00 51.42 122 ASP A N 1
ATOM 849 C CA . ASP A 1 120 ? -13.402 47.702 24.448 1.00 56.54 122 ASP A CA 1
ATOM 850 C C . ASP A 1 120 ? -13.863 48.961 23.722 1.00 57.07 122 ASP A C 1
ATOM 851 O O . ASP A 1 120 ? -13.063 49.890 23.551 1.00 58.06 122 ASP A O 1
ATOM 856 N N . PRO A 1 121 ? -15.123 49.045 23.288 1.00 58.46 123 PRO A N 1
ATOM 857 C CA . PRO A 1 121 ? -15.558 50.257 22.571 1.00 55.35 123 PRO A CA 1
ATOM 858 C C . PRO A 1 121 ? -15.656 51.486 23.461 1.00 57.21 123 PRO A C 1
ATOM 859 O O . PRO A 1 121 ? -15.421 52.598 22.974 1.00 56.57 123 PRO A O 1
ATOM 863 N N . ASN A 1 122 ? -15.974 51.327 24.752 1.00 59.54 124 ASN A N 1
ATOM 864 C CA . ASN A 1 122 ? -16.025 52.477 25.654 1.00 61.94 124 ASN A CA 1
ATOM 865 C C . ASN A 1 122 ? -14.650 53.031 26.010 1.00 59.34 124 ASN A C 1
ATOM 866 O O . ASN A 1 122 ? -14.580 54.055 26.697 1.00 62.95 124 ASN A O 1
ATOM 871 N N . LYS A 1 123 ? -13.564 52.394 25.574 1.00 55.52 125 LYS A N 1
ATOM 872 C CA . LYS A 1 123 ? -12.219 52.874 25.849 1.00 49.15 125 LYS A CA 1
ATOM 873 C C . LYS A 1 123 ? -11.430 53.190 24.592 1.00 47.39 125 LYS A C 1
ATOM 874 O O . LYS A 1 123 ? -10.263 53.592 24.692 1.00 44.94 125 LYS A O 1
ATOM 880 N N . THR A 1 124 ? -12.014 52.993 23.419 1.00 43.65 126 THR A N 1
ATOM 881 C CA . THR A 1 124 ? -11.323 53.170 22.153 1.00 44.77 126 THR A CA 1
ATOM 882 C C . THR A 1 124 ? -11.877 54.400 21.454 1.00 50.56 126 THR A C 1
ATOM 883 O O . THR A 1 124 ? -13.097 54.581 21.387 1.00 53.19 126 THR A O 1
ATOM 887 N N . LYS A 1 125 ? -10.977 55.241 20.946 1.00 54.11 127 LYS A N 1
ATOM 888 C CA . LYS A 1 125 ? -11.346 56.369 20.104 1.00 47.22 127 LYS A CA 1
ATOM 889 C C . LYS A 1 125 ? -11.245 55.943 18.646 1.00 43.60 127 LYS A C 1
ATOM 890 O O . LYS A 1 125 ? -10.174 55.536 18.182 1.00 49.72 127 LYS A O 1
ATOM 892 N N . VAL A 1 126 ? -12.354 56.024 17.927 1.00 40.69 128 VAL A N 1
ATOM 893 C CA . VAL A 1 126 ? -12.357 55.819 16.482 1.00 35.98 128 VAL A CA 1
ATOM 894 C C . VAL A 1 126 ? -12.291 57.186 15.812 1.00 39.65 128 VAL A C 1
ATOM 895 O O . VAL A 1 126 ? -13.177 58.027 16.009 1.00 40.95 128 VAL A O 1
ATOM 899 N N . ARG A 1 127 ? -11.251 57.424 15.021 1.00 36.73 129 ARG A N 1
ATOM 900 C CA . ARG A 1 127 ? -11.127 58.712 14.355 1.00 40.51 129 ARG A CA 1
ATOM 901 C C . ARG A 1 127 ? -10.750 58.540 12.891 1.00 36.95 129 ARG A C 1
ATOM 902 O O . ARG A 1 127 ? -10.143 57.541 12.494 1.00 41.36 129 ARG A O 1
ATOM 910 N N . PHE A 1 128 ? -11.158 59.515 12.085 1.00 35.77 130 PHE A N 1
ATOM 911 C CA . PHE A 1 128 ? -10.854 59.553 10.654 1.00 31.80 130 PHE A CA 1
ATOM 912 C C . PHE A 1 128 ? -9.920 60.715 10.398 1.00 34.40 130 PHE A C 1
ATOM 913 O O . PHE A 1 128 ? -10.193 61.828 10.850 1.00 37.46 130 PHE A O 1
ATOM 921 N N . ASN A 1 129 ? -8.832 60.479 9.663 1.00 34.29 131 ASN A N 1
ATOM 922 C CA . ASN A 1 129 ? -7.899 61.589 9.550 1.00 35.28 131 ASN A CA 1
ATOM 923 C C . ASN A 1 129 ? -8.409 62.715 8.650 1.00 34.68 131 ASN A C 1
ATOM 924 O O . ASN A 1 129 ? -7.843 63.806 8.680 1.00 35.82 131 ASN A O 1
ATOM 929 N N . SER A 1 130 ? -9.492 62.516 7.903 1.00 38.96 132 SER A N 1
ATOM 930 C CA . SER A 1 130 ? -10.093 63.669 7.238 1.00 38.20 132 SER A CA 1
ATOM 931 C C . SER A 1 130 ? -10.615 64.695 8.235 1.00 43.81 132 SER A C 1
ATOM 932 O O . SER A 1 130 ? -10.911 65.827 7.838 1.00 42.86 132 SER A O 1
ATOM 935 N N . GLU A 1 131 ? -10.734 64.326 9.515 1.00 41.12 133 GLU A N 1
ATOM 936 C CA . GLU A 1 131 ? -11.310 65.227 10.510 1.00 42.65 133 GLU A CA 1
ATOM 937 C C . GLU A 1 131 ? -10.472 66.492 10.669 1.00 48.81 133 GLU A C 1
ATOM 938 O O . GLU A 1 131 ? -11.015 67.577 10.915 1.00 47.78 133 GLU A O 1
ATOM 944 N N . TRP A 1 132 ? -9.149 66.378 10.550 1.00 41.02 134 TRP A N 1
ATOM 945 C CA . TRP A 1 132 ? -8.316 67.572 10.581 1.00 45.19 134 TRP A CA 1
ATOM 946 C C . TRP A 1 132 ? -7.795 67.960 9.209 1.00 40.27 134 TRP A C 1
ATOM 947 O O . TRP A 1 132 ? -7.592 69.146 8.960 1.00 44.90 134 TRP A O 1
ATOM 958 N N . PHE A 1 133 ? -7.586 67.003 8.311 1.00 39.04 135 PHE A N 1
ATOM 959 C CA . PHE A 1 133 ? -6.960 67.341 7.036 1.00 42.31 135 PHE A CA 1
ATOM 960 C C . PHE A 1 133 ? -7.913 68.053 6.078 1.00 40.56 135 PHE A C 1
ATOM 961 O O . PHE A 1 133 ? -7.462 68.840 5.241 1.00 42.54 135 PHE A O 1
ATOM 969 N N . ASN A 1 134 ? -9.221 67.814 6.186 1.00 39.34 136 ASN A N 1
ATOM 970 C CA . ASN A 1 134 ? -10.168 68.552 5.359 1.00 47.07 136 ASN A CA 1
ATOM 971 C C . ASN A 1 134 ? -10.080 70.061 5.564 1.00 48.37 136 ASN A C 1
ATOM 972 O O . ASN A 1 134 ? -10.507 70.814 4.682 1.00 55.17 136 ASN A O 1
ATOM 977 N N . GLN A 1 135 ? -9.526 70.514 6.690 1.00 47.26 137 GLN A N 1
ATOM 978 C CA . GLN A 1 135 ? -9.367 71.931 6.997 1.00 53.59 137 GLN A CA 1
ATOM 979 C C . GLN A 1 135 ? -7.938 72.430 6.811 1.00 50.29 137 GLN A C 1
ATOM 980 O O . GLN A 1 135 ? -7.642 73.572 7.176 1.00 51.48 137 GLN A O 1
ATOM 986 N N . LYS A 1 136 ? -7.040 71.599 6.291 1.00 45.98 138 LYS A N 1
ATOM 987 C CA . LYS A 1 136 ? -5.704 72.057 5.947 1.00 41.65 138 LYS A CA 1
ATOM 988 C C . LYS A 1 136 ? -5.721 72.735 4.581 1.00 43.96 138 LYS A C 1
ATOM 989 O O . LYS A 1 136 ? -6.438 72.308 3.669 1.00 44.61 138 LYS A O 1
ATOM 995 N N . SER A 1 137 ? -4.938 73.804 4.449 1.00 35.46 139 SER A N 1
ATOM 996 C CA . SER A 1 137 ? -4.792 74.527 3.192 1.00 35.32 139 SER A CA 1
ATOM 997 C C . SER A 1 137 ? -3.657 73.925 2.379 1.00 41.08 139 SER A C 1
ATOM 998 O O . SER A 1 137 ? -2.847 73.137 2.878 1.00 34.23 139 SER A O 1
ATOM 1001 N N . ALA A 1 138 ? -3.595 74.315 1.102 1.00 39.09 140 ALA A N 1
ATOM 1002 C CA . ALA A 1 138 ? -2.434 73.962 0.298 1.00 32.25 140 ALA A CA 1
ATOM 1003 C C . ALA A 1 138 ? -1.162 74.459 0.961 1.00 32.79 140 ALA A C 1
ATOM 1004 O O . ALA A 1 138 ? -0.136 73.772 0.949 1.00 46.92 140 ALA A O 1
ATOM 1006 N N . ALA A 1 139 ? -1.219 75.644 1.568 1.00 34.40 141 ALA A N 1
ATOM 1007 C CA . ALA A 1 139 ? -0.042 76.203 2.224 1.00 35.34 141 ALA A CA 1
ATOM 1008 C C . ALA A 1 139 ? 0.395 75.341 3.409 1.00 36.39 141 ALA A C 1
ATOM 1009 O O . ALA A 1 139 ? 1.596 75.143 3.616 1.00 40.28 141 ALA A O 1
ATOM 1011 N N . ASP A 1 140 ? -0.558 74.775 4.171 1.00 40.63 142 ASP A N 1
ATOM 1012 C CA . ASP A 1 140 ? -0.179 73.862 5.263 1.00 41.73 142 ASP A CA 1
ATOM 1013 C C . ASP A 1 140 ? 0.558 72.637 4.736 1.00 39.31 142 ASP A C 1
ATOM 1014 O O . ASP A 1 140 ? 1.482 72.130 5.387 1.00 37.72 142 ASP A O 1
ATOM 1019 N N . LEU A 1 141 ? 0.167 72.145 3.554 1.00 36.10 143 LEU A N 1
ATOM 1020 C CA . LEU A 1 141 ? 0.818 70.964 2.991 1.00 35.63 143 LEU A CA 1
ATOM 1021 C C . LEU A 1 141 ? 2.186 71.289 2.405 1.00 35.42 143 LEU A C 1
ATOM 1022 O O . LEU A 1 141 ? 3.117 70.488 2.518 1.00 42.77 143 LEU A O 1
ATOM 1027 N N . ILE A 1 142 ? 2.328 72.444 1.761 1.00 35.47 144 ILE A N 1
ATOM 1028 C CA . ILE A 1 142 ? 3.655 72.895 1.342 1.00 39.82 144 ILE A CA 1
ATOM 1029 C C . ILE A 1 142 ? 4.592 73.007 2.542 1.00 33.10 144 ILE A C 1
ATOM 1030 O O . ILE A 1 142 ? 5.767 72.636 2.467 1.00 45.20 144 ILE A O 1
ATOM 1035 N N . GLN A 1 143 ? 4.092 73.529 3.660 1.00 34.10 145 GLN A N 1
ATOM 1036 C CA . GLN A 1 143 ? 4.908 73.606 4.868 1.00 35.38 145 GLN A CA 1
ATOM 1037 C C . GLN A 1 143 ? 5.348 72.222 5.323 1.00 45.19 145 GLN A C 1
ATOM 1038 O O . GLN A 1 143 ? 6.514 72.014 5.676 1.00 45.17 145 GLN A O 1
ATOM 1044 N N . LEU A 1 144 ? 4.417 71.265 5.324 1.00 46.36 146 LEU A N 1
ATOM 1045 C CA . LEU A 1 144 ? 4.737 69.889 5.686 1.00 39.76 146 LEU A CA 1
ATOM 1046 C C . LEU A 1 144 ? 5.763 69.296 4.722 1.00 44.24 146 LEU A C 1
ATOM 1047 O O . LEU A 1 144 ? 6.770 68.707 5.147 1.00 39.76 146 LEU A O 1
ATOM 1052 N N . ALA A 1 145 ? 5.552 69.502 3.415 1.00 43.10 147 ALA A N 1
ATOM 1053 C CA . ALA A 1 145 ? 6.426 68.918 2.403 1.00 30.94 147 ALA A CA 1
ATOM 1054 C C . ALA A 1 145 ? 7.853 69.442 2.504 1.00 38.43 147 ALA A C 1
ATOM 1055 O O . ALA A 1 145 ? 8.791 68.761 2.077 1.00 45.16 147 ALA A O 1
ATOM 1057 N N . SER A 1 146 ? 8.042 70.648 3.048 1.00 33.53 148 SER A N 1
ATOM 1058 C CA . SER A 1 146 ? 9.387 71.189 3.225 1.00 40.37 148 SER A CA 1
ATOM 1059 C C . SER A 1 146 ? 10.211 70.444 4.277 1.00 44.15 148 SER A C 1
ATOM 1060 O O . SER A 1 146 ? 11.417 70.696 4.377 1.00 45.18 148 SER A O 1
ATOM 1063 N N . GLN A 1 147 ? 9.607 69.533 5.042 1.00 41.38 149 GLN A N 1
ATOM 1064 C CA . GLN A 1 147 ? 10.290 68.876 6.150 1.00 48.58 149 GLN A CA 1
ATOM 1065 C C . GLN A 1 147 ? 10.983 67.573 5.767 1.00 52.53 149 GLN A C 1
ATOM 1066 O O . GLN A 1 147 ? 11.719 67.019 6.597 1.00 50.06 149 GLN A O 1
ATOM 1072 N N . GLN A 1 148 ? 10.760 67.058 4.556 1.00 48.80 150 GLN A N 1
ATOM 1073 C CA . GLN A 1 148 ? 11.450 65.866 4.083 1.00 43.59 150 GLN A CA 1
ATOM 1074 C C . GLN A 1 148 ? 12.037 66.132 2.705 1.00 42.88 150 GLN A C 1
ATOM 1075 O O . GLN A 1 148 ? 11.563 66.998 1.969 1.00 44.36 150 GLN A O 1
ATOM 1081 N N . THR A 1 149 ? 13.071 65.365 2.367 1.00 40.57 151 THR A N 1
ATOM 1082 C CA . THR A 1 149 ? 13.785 65.486 1.108 1.00 37.33 151 THR A CA 1
ATOM 1083 C C . THR A 1 149 ? 13.371 64.400 0.116 1.00 42.10 151 THR A C 1
ATOM 1084 O O . THR A 1 149 ? 12.842 63.349 0.485 1.00 45.66 151 THR A O 1
ATOM 1088 N N . VAL A 1 150 ? 13.638 64.675 -1.166 1.00 48.10 152 VAL A N 1
ATOM 1089 C CA . VAL A 1 150 ? 13.313 63.731 -2.233 1.00 42.12 152 VAL A CA 1
ATOM 1090 C C . VAL A 1 150 ? 14.083 62.429 -2.047 1.00 39.73 152 VAL A C 1
ATOM 1091 O O . VAL A 1 150 ? 13.527 61.336 -2.182 1.00 42.82 152 VAL A O 1
ATOM 1095 N N . SER A 1 151 ? 15.373 62.530 -1.731 1.00 37.42 153 SER A N 1
ATOM 1096 C CA . SER A 1 151 ? 16.211 61.342 -1.637 1.00 47.36 153 SER A CA 1
ATOM 1097 C C . SER A 1 151 ? 15.826 60.474 -0.450 1.00 52.25 153 SER A C 1
ATOM 1098 O O . SER A 1 151 ? 16.022 59.254 -0.484 1.00 56.77 153 SER A O 1
ATOM 1101 N N . ARG A 1 152 ? 15.283 61.076 0.607 1.00 50.84 154 ARG A N 1
ATOM 1102 C CA . ARG A 1 152 ? 14.842 60.282 1.745 1.00 54.35 154 ARG A CA 1
ATOM 1103 C C . ARG A 1 152 ? 13.568 59.524 1.408 1.00 51.68 154 ARG A C 1
ATOM 1104 O O . ARG A 1 152 ? 13.419 58.349 1.759 1.00 52.18 154 ARG A O 1
ATOM 1112 N N . MET A 1 153 ? 12.644 60.185 0.719 1.00 49.02 155 MET A N 1
ATOM 1113 C CA . MET A 1 153 ? 11.419 59.527 0.289 1.00 42.52 155 MET A CA 1
ATOM 1114 C C . MET A 1 153 ? 11.724 58.378 -0.665 1.00 38.53 155 MET A C 1
ATOM 1115 O O . MET A 1 153 ? 11.060 57.338 -0.630 1.00 43.90 155 MET A O 1
ATOM 1120 N N . LEU A 1 154 ? 12.743 58.534 -1.513 1.00 43.15 156 LEU A N 1
ATOM 1121 C CA . LEU A 1 154 ? 13.103 57.473 -2.450 1.00 39.34 156 LEU A CA 1
ATOM 1122 C C . LEU A 1 154 ? 13.747 56.274 -1.760 1.00 44.21 156 LEU A C 1
ATOM 1123 O O . LEU A 1 154 ? 14.008 55.265 -2.421 1.00 43.83 156 LEU A O 1
ATOM 1128 N N . GLU A 1 155 ? 14.007 56.353 -0.454 1.00 45.51 157 GLU A N 1
ATOM 1129 C CA . GLU A 1 155 ? 14.537 55.205 0.266 1.00 45.45 157 GLU A CA 1
ATOM 1130 C C . GLU A 1 155 ? 13.453 54.221 0.681 1.00 41.06 157 GLU A C 1
ATOM 1131 O O . GLU A 1 155 ? 13.783 53.094 1.066 1.00 44.82 157 GLU A O 1
ATOM 1137 N N . ARG A 1 156 ? 12.182 54.617 0.652 1.00 37.36 158 ARG A N 1
ATOM 1138 C CA . ARG A 1 156 ? 11.132 53.646 0.920 1.00 41.14 158 ARG A CA 1
ATOM 1139 C C . ARG A 1 156 ? 11.213 52.535 -0.118 1.00 49.54 158 ARG A C 1
ATOM 1140 O O . ARG A 1 156 ? 11.241 52.800 -1.324 1.00 56.29 158 ARG A O 1
ATOM 1148 N N . ASP A 1 157 ? 11.260 51.290 0.368 1.00 49.32 159 ASP A N 1
ATOM 1149 C CA . ASP A 1 157 ? 11.648 50.155 -0.464 1.00 52.71 159 ASP A CA 1
ATOM 1150 C C . ASP A 1 157 ? 10.806 50.045 -1.727 1.00 54.89 159 ASP A C 1
ATOM 1151 O O . ASP A 1 157 ? 11.335 49.750 -2.804 1.00 58.24 159 ASP A O 1
ATOM 1156 N N . ASP A 1 158 ? 9.493 50.272 -1.621 1.00 37.92 160 ASP A N 1
ATOM 1157 C CA . ASP A 1 158 ? 8.663 50.199 -2.818 1.00 49.26 160 ASP A CA 1
ATOM 1158 C C . ASP A 1 158 ? 8.988 51.324 -3.801 1.00 48.52 160 ASP A C 1
ATOM 1159 O O . ASP A 1 158 ? 8.932 51.106 -5.014 1.00 52.11 160 ASP A O 1
ATOM 1164 N N . PHE A 1 159 ? 9.331 52.522 -3.307 1.00 44.84 161 PHE A N 1
ATOM 1165 C CA . PHE A 1 159 ? 9.739 53.601 -4.209 1.00 36.70 161 PHE A CA 1
ATOM 1166 C C . PHE A 1 159 ? 11.081 53.288 -4.856 1.00 43.60 161 PHE A C 1
ATOM 1167 O O . PHE A 1 159 ? 11.297 53.587 -6.035 1.00 48.25 161 PHE A O 1
ATOM 1175 N N . THR A 1 160 ? 11.995 52.681 -4.100 1.00 38.37 162 THR A N 1
ATOM 1176 C CA . THR A 1 160 ? 13.318 52.391 -4.641 1.00 41.03 162 THR A CA 1
ATOM 1177 C C . THR A 1 160 ? 13.226 51.407 -5.798 1.00 47.43 162 THR A C 1
ATOM 1178 O O . THR A 1 160 ? 13.954 51.530 -6.787 1.00 46.59 162 THR A O 1
ATOM 1182 N N . LYS A 1 161 ? 12.344 50.414 -5.686 1.00 50.46 163 LYS A N 1
ATOM 1183 C CA . LYS A 1 161 ? 12.222 49.428 -6.748 1.00 50.09 163 LYS A CA 1
ATOM 1184 C C . LYS A 1 161 ? 11.642 50.069 -7.999 1.00 42.43 163 LYS A C 1
ATOM 1185 O O . LYS A 1 161 ? 12.206 49.937 -9.089 1.00 47.51 163 LYS A O 1
ATOM 1187 N N . ARG A 1 162 ? 10.531 50.795 -7.851 1.00 46.00 164 ARG A N 1
ATOM 1188 C CA . ARG A 1 162 ? 9.900 51.456 -8.991 1.00 48.92 164 ARG A CA 1
ATOM 1189 C C . ARG A 1 162 ? 10.878 52.384 -9.702 1.00 51.59 164 ARG A C 1
ATOM 1190 O O . ARG A 1 162 ? 11.015 52.337 -10.928 1.00 55.61 164 ARG A O 1
ATOM 1198 N N . TYR A 1 163 ? 11.576 53.227 -8.943 1.00 50.78 165 TYR A N 1
ATOM 1199 C CA . TYR A 1 163 ? 12.551 54.142 -9.533 1.00 44.24 165 TYR A CA 1
ATOM 1200 C C . TYR A 1 163 ? 13.644 53.381 -10.281 1.00 51.36 165 TYR A C 1
ATOM 1201 O O . TYR A 1 163 ? 14.022 53.758 -11.399 1.00 56.70 165 TYR A O 1
ATOM 1210 N N . ASN A 1 164 ? 14.146 52.290 -9.694 1.00 49.89 166 ASN A N 1
ATOM 1211 C CA . ASN A 1 164 ? 15.188 51.495 -10.349 1.00 52.54 166 ASN A CA 1
ATOM 1212 C C . ASN A 1 164 ? 14.682 50.793 -11.611 1.00 55.37 166 ASN A C 1
ATOM 1213 O O . ASN A 1 164 ? 15.482 50.449 -12.491 1.00 55.79 166 ASN A O 1
ATOM 1218 N N . ASN A 1 165 ? 13.378 50.540 -11.705 1.00 50.66 167 ASN A N 1
ATOM 1219 C CA . ASN A 1 165 ? 12.782 49.919 -12.879 1.00 52.81 167 ASN A CA 1
ATOM 1220 C C . ASN A 1 165 ? 12.139 50.944 -13.810 1.00 50.99 167 ASN A C 1
ATOM 1221 O O . ASN A 1 165 ? 11.382 50.560 -14.706 1.00 48.23 167 ASN A O 1
ATOM 1226 N N . HIS A 1 166 ? 12.446 52.231 -13.611 1.00 46.03 168 HIS A N 1
ATOM 1227 C CA . HIS A 1 166 ? 11.833 53.367 -14.312 1.00 45.36 168 HIS A CA 1
ATOM 1228 C C . HIS A 1 166 ? 10.309 53.247 -14.388 1.00 49.46 168 HIS A C 1
ATOM 1229 O O . HIS A 1 166 ? 9.687 53.525 -15.415 1.00 44.32 168 HIS A O 1
ATOM 1236 N N . GLN A 1 167 ? 9.698 52.865 -13.278 1.00 49.03 169 GLN A N 1
ATOM 1237 C CA . GLN A 1 167 ? 8.240 52.930 -13.262 1.00 52.86 169 GLN A CA 1
ATOM 1238 C C . GLN A 1 167 ? 7.788 54.251 -12.645 1.00 53.46 169 GLN A C 1
ATOM 1239 O O . GLN A 1 167 ? 8.340 54.666 -11.618 1.00 49.67 169 GLN A O 1
ATOM 1245 N N . PRO A 1 168 ? 6.803 54.927 -13.244 1.00 55.33 170 PRO A N 1
ATOM 1246 C CA . PRO A 1 168 ? 6.425 56.272 -12.779 1.00 49.86 170 PRO A CA 1
ATOM 1247 C C . PRO A 1 168 ? 5.959 56.299 -11.328 1.00 44.61 170 PRO A C 1
ATOM 1248 O O . PRO A 1 168 ? 5.188 55.442 -10.882 1.00 38.61 170 PRO A O 1
ATOM 1252 N N . ILE A 1 169 ? 6.434 57.317 -10.607 1.00 37.40 171 ILE A N 1
ATOM 1253 C CA . ILE A 1 169 ? 5.995 57.667 -9.260 1.00 37.70 171 ILE 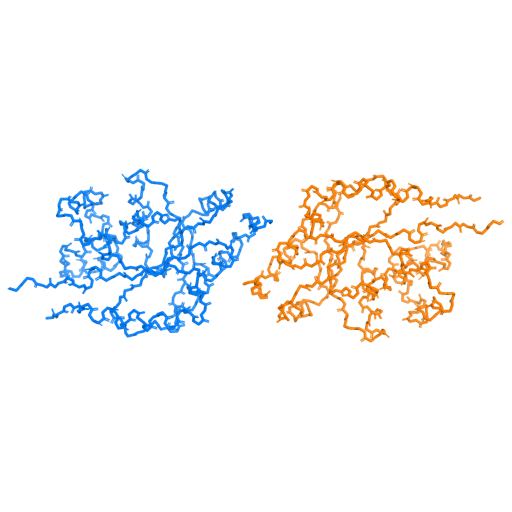A CA 1
ATOM 1254 C C . ILE A 1 169 ? 5.368 59.052 -9.333 1.00 39.24 171 ILE A C 1
ATOM 1255 O O . ILE A 1 169 ? 6.088 60.052 -9.461 1.00 41.29 171 ILE A O 1
ATOM 1260 N N . ALA A 1 170 ? 4.037 59.122 -9.261 1.00 37.28 172 ALA A N 1
ATOM 1261 C CA . ALA A 1 170 ? 3.370 60.418 -9.187 1.00 41.30 172 ALA A CA 1
ATOM 1262 C C . ALA A 1 170 ? 3.757 61.148 -7.901 1.00 43.86 172 ALA A C 1
ATOM 1263 O O . ALA A 1 170 ? 3.980 60.531 -6.850 1.00 40.28 172 ALA A O 1
ATOM 1265 N N . ILE A 1 171 ? 3.832 62.483 -7.990 1.00 38.52 173 ILE A N 1
ATOM 1266 C CA . ILE A 1 171 ? 4.418 63.256 -6.894 1.00 34.73 173 ILE A CA 1
ATOM 1267 C C . ILE A 1 171 ? 3.553 63.205 -5.640 1.00 37.48 173 ILE A C 1
ATOM 1268 O O . ILE A 1 171 ? 4.079 63.216 -4.516 1.00 37.85 173 ILE A O 1
ATOM 1273 N N . HIS A 1 172 ? 2.228 63.140 -5.787 1.00 28.82 174 HIS A N 1
ATOM 1274 C CA . HIS A 1 172 ? 1.399 63.098 -4.598 1.00 32.40 174 HIS A CA 1
ATOM 1275 C C . HIS A 1 172 ? 1.671 61.851 -3.752 1.00 44.69 174 HIS A C 1
ATOM 1276 O O . HIS A 1 172 ? 1.371 61.855 -2.552 1.00 38.57 174 HIS A O 1
ATOM 1283 N N . GLU A 1 173 ? 2.274 60.807 -4.334 1.00 43.49 175 GLU A N 1
ATOM 1284 C CA . GLU A 1 173 ? 2.619 59.624 -3.551 1.00 44.30 175 GLU A CA 1
ATOM 1285 C C . GLU A 1 173 ? 3.713 59.912 -2.537 1.00 46.37 175 GLU A C 1
ATOM 1286 O O . GLU A 1 173 ? 3.820 59.205 -1.533 1.00 44.61 175 GLU A O 1
ATOM 1292 N N . PHE A 1 174 ? 4.551 60.919 -2.794 1.00 44.10 176 PHE A N 1
ATOM 1293 C CA . PHE A 1 174 ? 5.486 61.385 -1.779 1.00 35.45 176 PHE A CA 1
ATOM 1294 C C . PHE A 1 174 ? 4.781 62.152 -0.682 1.00 41.19 176 PHE A C 1
ATOM 1295 O O . PHE A 1 174 ? 5.346 62.345 0.399 1.00 51.45 176 PHE A O 1
ATOM 1303 N N . LEU A 1 175 ? 3.574 62.629 -0.945 1.00 40.72 177 LEU A N 1
ATOM 1304 C CA . LEU A 1 175 ? 2.872 63.391 0.071 1.00 41.16 177 LEU A CA 1
ATOM 1305 C C . LEU A 1 175 ? 2.151 62.488 1.054 1.00 36.72 177 LEU A C 1
ATOM 1306 O O . LEU A 1 175 ? 1.889 62.904 2.187 1.00 37.76 177 LEU A O 1
ATOM 1311 N N . TYR A 1 176 ? 1.788 61.283 0.613 1.00 34.50 178 TYR A N 1
ATOM 1312 C CA . TYR A 1 176 ? 1.047 60.353 1.460 1.00 33.95 178 TYR A CA 1
ATOM 1313 C C . TYR A 1 176 ? 1.764 60.032 2.770 1.00 33.84 178 TYR A C 1
ATOM 1314 O O . TYR A 1 176 ? 1.113 60.068 3.827 1.00 36.90 178 TYR A O 1
ATOM 1323 N N . PRO A 1 177 ? 3.061 59.714 2.794 1.00 37.34 179 PRO A N 1
ATOM 1324 C CA . PRO A 1 177 ? 3.696 59.491 4.103 1.00 39.27 179 PRO A CA 1
ATOM 1325 C C . PRO A 1 177 ? 3.635 60.715 4.981 1.00 42.36 179 PRO A C 1
ATOM 1326 O O . PRO A 1 177 ? 3.503 60.582 6.205 1.00 43.43 179 PRO A O 1
ATOM 1330 N N . LEU A 1 178 ? 3.692 61.910 4.384 1.00 36.49 180 LEU A N 1
ATOM 1331 C CA . LEU A 1 178 ? 3.605 63.135 5.167 1.00 37.47 180 LEU A CA 1
ATOM 1332 C C . LEU A 1 178 ? 2.226 63.321 5.783 1.00 36.31 180 LEU A C 1
ATOM 1333 O O . LEU A 1 178 ? 2.101 63.925 6.855 1.00 38.70 180 LEU A O 1
ATOM 1338 N N . VAL A 1 179 ? 1.181 62.836 5.118 1.00 30.97 181 VAL A N 1
ATOM 1339 C CA . VAL A 1 179 ? -0.139 62.852 5.733 1.00 38.80 181 VAL A CA 1
ATOM 1340 C C . VAL A 1 179 ? -0.149 61.956 6.961 1.00 37.37 181 VAL A C 1
ATOM 1341 O O . VAL A 1 179 ? -0.686 62.326 8.011 1.00 39.48 181 VAL A O 1
ATOM 1345 N N . GLN A 1 180 ? 0.451 60.769 6.846 1.00 32.51 182 GLN A N 1
ATOM 1346 C CA . GLN A 1 180 ? 0.454 59.828 7.962 1.00 44.61 182 GLN A CA 1
ATOM 1347 C C . GLN A 1 180 ? 1.252 60.381 9.134 1.00 42.50 182 GLN A C 1
ATOM 1348 O O . GLN A 1 180 ? 0.793 60.335 10.278 1.00 40.28 182 GLN A O 1
ATOM 1354 N N . GLY A 1 181 ? 2.423 60.955 8.852 1.00 41.87 183 GLY A N 1
ATOM 1355 C CA . GLY A 1 181 ? 3.195 61.615 9.893 1.00 36.38 183 GLY A CA 1
ATOM 1356 C C . GLY A 1 181 ? 2.425 62.719 10.592 1.00 38.98 183 GLY A C 1
ATOM 1357 O O . GLY A 1 181 ? 2.355 62.760 11.824 1.00 41.82 183 GLY A O 1
ATOM 1358 N N . TYR A 1 182 ? 1.845 63.640 9.818 1.00 31.45 184 TYR A N 1
ATOM 1359 C CA . TYR A 1 182 ? 1.086 64.727 10.430 1.00 32.19 184 TYR A CA 1
ATOM 1360 C C . TYR A 1 182 ? -0.012 64.182 11.342 1.00 42.53 184 TYR A C 1
ATOM 1361 O O . TYR A 1 182 ? -0.298 64.767 12.399 1.00 35.62 184 TYR A O 1
ATOM 1370 N N . ASP A 1 183 ? -0.624 63.046 10.960 1.00 32.02 185 ASP A N 1
ATOM 1371 C CA . ASP A 1 183 ? -1.667 62.453 11.796 1.00 37.90 185 ASP A CA 1
ATOM 1372 C C . ASP A 1 183 ? -1.162 62.194 13.218 1.00 33.72 185 ASP A C 1
ATOM 1373 O O . ASP A 1 183 ? -1.919 62.336 14.181 1.00 35.91 185 ASP A O 1
ATOM 1378 N N . SER A 1 184 ? 0.108 61.796 13.361 1.00 33.70 186 SER A N 1
ATOM 1379 C CA . SER A 1 184 ? 0.695 61.633 14.689 1.00 41.74 186 SER A CA 1
ATOM 1380 C C . SER A 1 184 ? 0.713 62.952 15.450 1.00 41.93 186 SER A C 1
ATOM 1381 O O . SER A 1 184 ? 0.468 62.979 16.659 1.00 43.98 186 SER A O 1
ATOM 1384 N N . ILE A 1 185 ? 0.979 64.059 14.751 1.00 45.20 187 ILE A N 1
ATOM 1385 C CA . ILE A 1 185 ? 0.996 65.367 15.396 1.00 42.33 187 ILE A CA 1
ATOM 1386 C C . ILE A 1 185 ? -0.395 65.735 15.878 1.00 42.43 187 ILE A C 1
ATOM 1387 O O . ILE A 1 185 ? -0.581 66.132 17.033 1.00 42.80 187 ILE A O 1
ATOM 1392 N N . ALA A 1 186 ? -1.393 65.601 15.003 1.00 42.18 188 ALA A N 1
ATOM 1393 C CA . ALA A 1 186 ? -2.749 66.009 15.352 1.00 40.12 188 ALA A CA 1
ATOM 1394 C C . ALA A 1 186 ? -3.317 65.152 16.470 1.00 38.76 188 ALA A C 1
ATOM 1395 O O . ALA A 1 186 ? -4.162 65.619 17.241 1.00 44.45 188 ALA A O 1
ATOM 1397 N N . LEU A 1 187 ? -2.871 63.901 16.573 1.00 39.34 189 LEU A N 1
ATOM 1398 C CA . LEU A 1 187 ? -3.281 63.003 17.647 1.00 38.87 189 LEU A CA 1
ATOM 1399 C C . LEU A 1 187 ? -2.386 63.092 18.872 1.00 40.11 189 LEU A C 1
ATOM 1400 O O . LEU A 1 187 ? -2.765 62.566 19.923 1.00 41.24 189 LEU A O 1
ATOM 1405 N N . GLU A 1 188 ? -1.217 63.729 18.754 1.00 40.10 190 GLU A N 1
ATOM 1406 C CA . GLU A 1 188 ? -0.212 63.763 19.817 1.00 48.54 190 GLU A CA 1
ATOM 1407 C C . GLU A 1 188 ? 0.176 62.345 20.223 1.00 46.72 190 GLU A C 1
ATOM 1408 O O . GLU A 1 188 ? 0.248 62.012 21.409 1.00 49.53 190 GLU A O 1
ATOM 1414 N N . ALA A 1 189 ? 0.392 61.496 19.218 1.00 44.11 191 ALA A N 1
ATOM 1415 C CA . ALA A 1 189 ? 0.663 60.088 19.474 1.00 41.09 191 ALA A CA 1
ATOM 1416 C C . ALA A 1 189 ? 1.913 59.921 20.331 1.00 49.09 191 ALA A C 1
ATOM 1417 O O . ALA A 1 189 ? 2.961 60.507 20.044 1.00 52.59 191 ALA A O 1
ATOM 1419 N N . ASP A 1 190 ? 1.786 59.139 21.407 1.00 41.95 192 ASP A N 1
ATOM 1420 C CA . ASP A 1 190 ? 2.964 58.692 22.130 1.00 43.11 192 ASP A CA 1
ATOM 1421 C C . ASP A 1 190 ? 3.570 57.471 21.455 1.00 42.36 192 ASP A C 1
ATOM 1422 O O . ASP A 1 190 ? 4.796 57.318 21.415 1.00 42.86 192 ASP A O 1
ATOM 1427 N N . VAL A 1 191 ? 2.717 56.601 20.918 1.00 41.42 193 VAL A N 1
ATOM 1428 C CA . VAL A 1 191 ? 3.113 55.339 20.305 1.00 40.99 193 VAL A CA 1
ATOM 1429 C C . VAL A 1 191 ? 2.334 55.182 19.005 1.00 39.40 193 VAL A C 1
ATOM 1430 O O . VAL A 1 191 ? 1.160 55.557 18.925 1.00 39.01 193 VAL A O 1
ATOM 1434 N N . GLU A 1 192 ? 2.980 54.619 17.987 1.00 38.71 194 GLU A N 1
ATOM 1435 C CA . GLU A 1 192 ? 2.275 54.202 16.787 1.00 38.39 194 GLU A CA 1
ATOM 1436 C C . GLU A 1 192 ? 2.656 52.764 16.470 1.00 37.97 194 GLU A C 1
ATOM 1437 O O . GLU A 1 192 ? 3.825 52.377 16.587 1.00 39.62 194 GLU A O 1
ATOM 1443 N N . LEU A 1 193 ? 1.651 51.971 16.114 1.00 39.16 195 LEU A N 1
ATOM 1444 C CA . LEU A 1 193 ? 1.811 50.560 15.795 1.00 38.54 195 LEU A CA 1
ATOM 1445 C C . LEU A 1 193 ? 1.513 50.322 14.329 1.00 39.05 195 LEU A C 1
ATOM 1446 O O . LEU A 1 193 ? 0.605 50.943 13.763 1.00 42.81 195 LEU A O 1
ATOM 1451 N N . GLY A 1 194 ? 2.261 49.401 13.732 1.00 38.63 196 GLY A N 1
ATOM 1452 C CA . GLY A 1 194 ? 2.031 49.018 12.349 1.00 41.13 196 GLY A CA 1
ATOM 1453 C C . GLY A 1 194 ? 2.763 47.729 12.047 1.00 40.01 196 GLY A C 1
ATOM 1454 O O . GLY A 1 194 ? 3.518 47.205 12.875 1.00 44.74 196 GLY A O 1
ATOM 1455 N N . GLY A 1 195 ? 2.520 47.216 10.845 1.00 42.78 197 GLY A N 1
ATOM 1456 C CA . GLY A 1 195 ? 3.262 46.073 10.366 1.00 40.22 197 GLY A CA 1
ATOM 1457 C C . GLY A 1 195 ? 4.726 46.409 10.152 1.00 43.57 197 GLY A C 1
ATOM 1458 O O . GLY A 1 195 ? 5.138 47.568 10.119 1.00 39.16 197 GLY A O 1
ATOM 1459 N N . THR A 1 196 ? 5.542 45.362 10.022 1.00 43.85 198 THR A N 1
ATOM 1460 C CA . THR A 1 196 ? 6.950 45.583 9.719 1.00 54.69 198 THR A CA 1
ATOM 1461 C C . THR A 1 196 ? 7.143 46.215 8.344 1.00 63.38 198 THR A C 1
ATOM 1462 O O . THR A 1 196 ? 8.191 46.819 8.094 1.00 73.89 198 THR A O 1
ATOM 1466 N N . ASP A 1 197 ? 6.147 46.119 7.460 1.00 64.12 199 ASP A N 1
ATOM 1467 C CA . ASP A 1 197 ? 6.241 46.758 6.149 1.00 62.29 199 ASP A CA 1
ATOM 1468 C C . ASP A 1 197 ? 6.057 48.269 6.236 1.00 60.28 199 ASP A C 1
ATOM 1469 O O . ASP A 1 197 ? 6.571 49.003 5.385 1.00 59.38 199 ASP A O 1
ATOM 1474 N N . GLN A 1 198 ? 5.331 48.747 7.248 1.00 55.86 200 GLN A N 1
ATOM 1475 C CA . GLN A 1 198 ? 5.037 50.164 7.411 1.00 50.59 200 GLN A CA 1
ATOM 1476 C C . GLN A 1 198 ? 6.115 50.908 8.191 1.00 39.08 200 GLN A C 1
ATOM 1477 O O . GLN A 1 198 ? 5.862 52.023 8.663 1.00 40.23 200 GLN A O 1
ATOM 1483 N N . THR A 1 199 ? 7.313 50.333 8.315 1.00 37.07 201 THR A N 1
ATOM 1484 C CA . THR A 1 199 ? 8.344 50.933 9.158 1.00 45.28 201 THR A CA 1
ATOM 1485 C C . THR A 1 199 ? 8.615 52.375 8.753 1.00 47.61 201 THR A C 1
ATOM 1486 O O . THR A 1 199 ? 8.510 53.295 9.576 1.00 49.93 201 THR A O 1
ATOM 1490 N N . PHE A 1 200 ? 8.973 52.578 7.478 1.00 47.70 202 PHE A N 1
ATOM 1491 C CA . PHE A 1 200 ? 9.253 53.913 6.951 1.00 39.00 202 PHE A CA 1
ATOM 1492 C C . PHE A 1 200 ? 8.165 54.899 7.351 1.00 34.10 202 PHE A C 1
ATOM 1493 O O . PHE A 1 200 ? 8.442 55.966 7.900 1.00 40.14 202 PHE A O 1
ATOM 1501 N N . ASN A 1 201 ? 6.912 54.530 7.123 1.00 33.29 203 ASN A N 1
ATOM 1502 C CA . ASN A 1 201 ? 5.827 55.461 7.395 1.00 32.26 203 ASN A CA 1
ATOM 1503 C C . ASN A 1 201 ? 5.697 55.773 8.879 1.00 42.09 203 ASN A C 1
ATOM 1504 O O . ASN A 1 201 ? 5.417 56.921 9.241 1.00 40.38 203 ASN A O 1
ATOM 1509 N N . LEU A 1 202 ? 5.897 54.773 9.762 1.00 44.04 204 LEU A N 1
ATOM 1510 C CA . LEU A 1 202 ? 5.809 55.060 11.192 1.00 34.42 204 LEU A CA 1
ATOM 1511 C C . LEU A 1 202 ? 6.910 56.013 11.625 1.00 35.04 204 LEU A C 1
ATOM 1512 O O . LEU A 1 202 ? 6.666 56.932 12.418 1.00 39.72 204 LEU A O 1
ATOM 1517 N N . LEU A 1 203 ? 8.127 55.820 11.115 1.00 35.68 205 LEU A N 1
ATOM 1518 C CA . LEU A 1 203 ? 9.209 56.750 11.430 1.00 36.53 205 LEU A CA 1
ATOM 1519 C C . LEU A 1 203 ? 8.923 58.160 10.923 1.00 47.95 205 LEU A C 1
ATOM 1520 O O . LEU A 1 203 ? 9.474 59.127 11.463 1.00 45.41 205 LEU A O 1
ATOM 1525 N N . MET A 1 204 ? 8.080 58.305 9.897 1.00 42.88 206 MET A N 1
ATOM 1526 C CA . MET A 1 204 ? 7.753 59.644 9.425 1.00 47.19 206 MET A CA 1
ATOM 1527 C C . MET A 1 204 ? 7.100 60.464 10.531 1.00 46.57 206 MET A C 1
ATOM 1528 O O . MET A 1 204 ? 7.431 61.643 10.719 1.00 38.85 206 MET A O 1
ATOM 1533 N N . GLY A 1 205 ? 6.174 59.856 11.277 1.00 40.68 207 GLY A N 1
ATOM 1534 C CA . GLY A 1 205 ? 5.499 60.587 12.336 1.00 38.46 207 GLY A CA 1
ATOM 1535 C C . GLY A 1 205 ? 6.437 60.961 13.469 1.00 46.51 207 GLY A C 1
ATOM 1536 O O . GLY A 1 205 ? 6.425 62.100 13.949 1.00 42.40 207 GLY A O 1
ATOM 1537 N N . ARG A 1 206 ? 7.263 60.009 13.910 1.00 45.13 208 ARG A N 1
ATOM 1538 C CA . ARG A 1 206 ? 8.311 60.324 14.872 1.00 47.23 208 ARG A CA 1
ATOM 1539 C C . ARG A 1 206 ? 9.190 61.477 14.378 1.00 46.67 208 ARG A C 1
ATOM 1540 O O . ARG A 1 206 ? 9.495 62.409 15.132 1.00 43.19 208 ARG A O 1
ATOM 1548 N N . THR A 1 207 ? 9.583 61.448 13.106 1.00 41.86 209 THR A N 1
ATOM 1549 C CA . THR A 1 207 ? 10.431 62.522 12.592 1.00 49.28 209 THR A CA 1
ATOM 1550 C C . THR A 1 207 ? 9.686 63.854 12.559 1.00 47.82 209 THR A C 1
ATOM 1551 O O . THR A 1 207 ? 10.195 64.872 13.039 1.00 48.81 209 THR A O 1
ATOM 1555 N N . LEU A 1 208 ? 8.474 63.867 12.010 1.00 45.97 210 LEU A N 1
ATOM 1556 C CA . LEU A 1 208 ? 7.782 65.138 11.833 1.00 46.08 210 LEU A CA 1
ATOM 1557 C C . LEU A 1 208 ? 7.385 65.758 13.164 1.00 50.07 210 LEU A C 1
ATOM 1558 O O . LEU A 1 208 ? 7.332 66.991 13.277 1.00 50.81 210 LEU A O 1
ATOM 1563 N N . GLN A 1 209 ? 7.106 64.928 14.176 1.00 50.26 211 GLN A N 1
ATOM 1564 C CA . GLN A 1 209 ? 6.788 65.452 15.503 1.00 45.96 211 GLN A CA 1
ATOM 1565 C C . GLN A 1 209 ? 7.924 66.318 16.033 1.00 47.20 211 GLN A C 1
ATOM 1566 O O . GLN A 1 209 ? 7.685 67.406 16.573 1.00 48.15 211 GLN A O 1
ATOM 1572 N N . SER A 1 210 ? 9.167 65.850 15.887 1.00 49.51 212 SER A N 1
ATOM 1573 C CA . SER A 1 210 ? 10.313 66.637 16.333 1.00 60.22 212 SER A CA 1
ATOM 1574 C C . SER A 1 210 ? 10.408 67.947 15.564 1.00 61.48 212 SER A C 1
ATOM 1575 O O . SER A 1 210 ? 10.610 69.013 16.157 1.00 60.22 212 SER A O 1
ATOM 1578 N N . ARG A 1 211 ? 10.251 67.883 14.237 1.00 61.03 213 ARG A N 1
ATOM 1579 C CA . ARG A 1 211 ? 10.304 69.086 13.409 1.00 61.80 213 ARG A CA 1
ATOM 1580 C C . ARG A 1 211 ? 9.235 70.100 13.799 1.00 62.35 213 ARG A C 1
ATOM 1581 O O . ARG A 1 211 ? 9.394 71.296 13.543 1.00 64.07 213 ARG A O 1
ATOM 1589 N N . TYR A 1 212 ? 8.135 69.656 14.395 1.00 61.26 214 TYR A N 1
ATOM 1590 C CA . TYR A 1 212 ? 7.072 70.562 14.806 1.00 53.45 214 TYR A CA 1
ATOM 1591 C C . TYR A 1 212 ? 7.141 70.913 16.292 1.00 54.83 214 TYR A C 1
ATOM 1592 O O . TYR A 1 212 ? 6.190 71.496 16.823 1.00 56.43 214 TYR A O 1
ATOM 1601 N N . GLY A 1 213 ? 8.233 70.560 16.974 1.00 58.23 215 GLY A N 1
ATOM 1602 C CA . GLY A 1 213 ? 8.383 70.870 18.386 1.00 59.05 215 GLY A CA 1
ATOM 1603 C C . GLY A 1 213 ? 7.571 70.026 19.344 1.00 66.83 215 GLY A C 1
ATOM 1604 O O . GLY A 1 213 ? 7.317 70.466 20.466 1.00 71.35 215 GLY A O 1
ATOM 1605 N N . GLN A 1 214 ? 7.146 68.832 18.934 1.00 67.64 216 GLN A N 1
ATOM 1606 C CA . GLN A 1 214 ? 6.456 67.880 19.795 1.00 57.95 216 GLN A CA 1
ATOM 1607 C C . GLN A 1 214 ? 7.425 66.810 20.283 1.00 54.59 216 GLN A C 1
ATOM 1608 O O . GLN A 1 214 ? 8.402 66.478 19.603 1.00 58.07 216 GLN A O 1
ATOM 1614 N N . GLU A 1 215 ? 7.139 66.267 21.472 1.00 50.53 217 GLU A N 1
ATOM 1615 C CA . GLU A 1 215 ? 7.748 65.008 21.889 1.00 54.48 217 GLU A CA 1
ATOM 1616 C C . GLU A 1 215 ? 7.440 63.924 20.856 1.00 50.10 217 GLU A C 1
ATOM 1617 O O . GLU A 1 215 ? 6.296 63.787 20.412 1.00 45.51 217 GLU A O 1
ATOM 1623 N N . SER A 1 216 ? 8.467 63.170 20.459 1.00 50.57 218 SER A N 1
ATOM 1624 C CA . SER A 1 216 ? 8.343 62.166 19.405 1.00 47.96 218 SER A CA 1
ATOM 1625 C C . SER A 1 216 ? 7.642 60.904 19.900 1.00 52.00 218 SER A C 1
ATOM 1626 O O . SER A 1 216 ? 7.729 60.538 21.074 1.00 50.44 218 SER A O 1
ATOM 1629 N N . GLN A 1 217 ? 6.978 60.214 18.977 1.00 47.50 219 GLN A N 1
ATOM 1630 C CA . GLN A 1 217 ? 6.352 58.942 19.301 1.00 41.38 219 GLN A CA 1
ATOM 1631 C C . GLN A 1 217 ? 7.353 57.805 19.210 1.00 41.91 219 GLN A C 1
ATOM 1632 O O . GLN A 1 217 ? 8.325 57.859 18.451 1.00 41.85 219 GLN A O 1
ATOM 1638 N N . VAL A 1 218 ? 7.095 56.769 20.003 1.00 42.63 220 VAL A N 1
ATOM 1639 C CA . VAL A 1 218 ? 7.747 55.475 19.854 1.00 43.11 220 VAL A CA 1
ATOM 1640 C C . VAL A 1 218 ? 7.063 54.718 18.721 1.00 46.53 220 VAL A C 1
ATOM 1641 O O . VAL A 1 218 ? 5.832 54.701 18.621 1.00 42.86 220 VAL A O 1
ATOM 1645 N N . CYS A 1 219 ? 7.852 54.094 17.856 1.00 45.63 221 CYS A N 1
ATOM 1646 C CA . CYS A 1 219 ? 7.329 53.313 16.745 1.00 44.22 221 CYS A CA 1
ATOM 1647 C C . CYS A 1 219 ? 7.491 51.833 17.055 1.00 44.28 221 CYS A C 1
ATOM 1648 O O . CYS A 1 219 ? 8.599 51.382 17.355 1.00 51.95 221 CYS A O 1
ATOM 1651 N N . ILE A 1 220 ? 6.399 51.076 16.946 1.00 43.90 222 ILE A N 1
ATOM 1652 C CA . ILE A 1 220 ? 6.390 49.649 17.257 1.00 47.83 222 ILE A CA 1
ATOM 1653 C C . ILE A 1 220 ? 5.838 48.885 16.061 1.00 41.58 222 ILE A C 1
ATOM 1654 O O . ILE A 1 220 ? 4.700 49.122 15.646 1.00 47.57 222 ILE A O 1
ATOM 1659 N N . THR A 1 221 ? 6.621 47.940 15.544 1.00 42.53 223 THR A N 1
ATOM 1660 C CA . THR A 1 221 ? 6.208 47.083 14.443 1.00 51.70 223 THR A CA 1
ATOM 1661 C C . THR A 1 221 ? 5.971 45.671 14.950 1.00 50.69 223 THR A C 1
ATOM 1662 O O . THR A 1 221 ? 6.721 45.171 15.796 1.00 52.67 223 THR A O 1
ATOM 1666 N N . VAL A 1 222 ? 4.909 45.047 14.448 1.00 47.52 224 VAL A N 1
ATOM 1667 C CA . VAL A 1 222 ? 4.636 43.636 14.710 1.00 50.52 224 VAL A CA 1
ATOM 1668 C C . VAL A 1 222 ? 4.510 42.912 13.373 1.00 52.62 224 VAL A C 1
ATOM 1669 O O . VAL A 1 222 ? 4.082 43.512 12.379 1.00 56.85 224 VAL A O 1
ATOM 1673 N N . PRO A 1 223 ? 4.902 41.643 13.291 1.00 57.97 225 PRO A N 1
ATOM 1674 C CA . PRO A 1 223 ? 4.711 40.891 12.040 1.00 60.07 225 PRO A CA 1
ATOM 1675 C C . PRO A 1 223 ? 3.231 40.712 11.722 1.00 79.31 225 PRO A C 1
ATOM 1676 O O . PRO A 1 223 ? 2.452 40.255 12.562 1.00 83.22 225 PRO A O 1
ATOM 1680 N N . ILE A 1 224 ? 2.851 41.075 10.496 1.00 89.65 226 ILE A N 1
ATOM 1681 C CA . ILE A 1 224 ? 1.472 40.981 10.021 1.00 94.77 226 ILE A CA 1
ATOM 1682 C C . ILE A 1 224 ? 1.365 39.708 9.186 1.00 96.44 226 ILE A C 1
ATOM 1683 O O . ILE A 1 224 ? 1.733 39.688 8.009 1.00 97.81 226 ILE A O 1
ATOM 1685 N N . LEU A 1 225 ? 0.858 38.639 9.797 1.00 94.85 227 LEU A N 1
ATOM 1686 C CA . LEU A 1 225 ? 0.719 37.354 9.119 1.00 89.74 227 LEU A CA 1
ATOM 1687 C C . LEU A 1 225 ? -0.340 37.432 8.025 1.00 86.62 227 LEU A C 1
ATOM 1688 O O . LEU A 1 225 ? -0.079 37.091 6.872 1.00 88.66 227 LEU A O 1
ATOM 1690 N N . HIS B 1 7 ? -10.339 44.195 32.021 1.00 71.37 9 HIS B N 1
ATOM 1691 C CA . HIS B 1 7 ? -10.735 44.344 33.424 1.00 86.83 9 HIS B CA 1
ATOM 1692 C C . HIS B 1 7 ? -9.860 43.490 34.357 1.00 80.54 9 HIS B C 1
ATOM 1693 O O . HIS B 1 7 ? -9.772 43.738 35.558 1.00 82.54 9 HIS B O 1
ATOM 1695 N N . HIS B 1 8 ? -9.215 42.487 33.766 1.00 75.02 10 HIS B N 1
ATOM 1696 C CA . HIS B 1 8 ? -8.287 41.583 34.436 1.00 65.64 10 HIS B CA 1
ATOM 1697 C C . HIS B 1 8 ? -7.400 41.045 33.320 1.00 64.05 10 HIS B C 1
ATOM 1698 O O . HIS B 1 8 ? -7.923 40.566 32.306 1.00 57.91 10 HIS B O 1
ATOM 1705 N N . LEU B 1 9 ? -6.080 41.153 33.474 1.00 52.71 11 LEU B N 1
ATOM 1706 C CA . LEU B 1 9 ? -5.172 40.844 32.369 1.00 51.96 11 LEU B CA 1
ATOM 1707 C C . LEU B 1 9 ? -5.296 39.386 31.910 1.00 61.75 11 LEU B C 1
ATOM 1708 O O . LEU B 1 9 ? -5.643 38.500 32.697 1.00 49.98 11 LEU B O 1
ATOM 1713 N N . PRO B 1 10 ? -5.014 39.110 30.631 1.00 54.36 12 PRO B N 1
ATOM 1714 C CA . PRO B 1 10 ? -4.980 37.720 30.163 1.00 53.30 12 PRO B CA 1
ATOM 1715 C C . PRO B 1 10 ? -4.027 36.862 30.983 1.00 48.92 12 PRO B C 1
ATOM 1716 O O . PRO B 1 10 ? -3.081 37.344 31.608 1.00 46.58 12 PRO B O 1
ATOM 1720 N N . ALA B 1 11 ? -4.287 35.556 30.966 1.00 50.75 13 ALA B N 1
ATOM 1721 C CA . ALA B 1 11 ? -3.593 34.676 31.902 1.00 47.43 13 ALA B CA 1
ATOM 1722 C C . ALA B 1 11 ? -2.120 34.548 31.552 1.00 46.72 13 ALA B C 1
ATOM 1723 O O . ALA B 1 11 ? -1.262 34.573 32.442 1.00 53.76 13 ALA B O 1
ATOM 1725 N N . GLU B 1 12 ? -1.805 34.417 30.262 1.00 47.15 14 GLU B N 1
ATOM 1726 C CA . GLU B 1 12 ? -0.412 34.243 29.874 1.00 47.52 14 GLU B CA 1
ATOM 1727 C C . GLU B 1 12 ? 0.414 35.473 30.209 1.00 51.08 14 GLU B C 1
ATOM 1728 O O . GLU B 1 12 ? 1.605 35.352 30.516 1.00 51.53 14 GLU B O 1
ATOM 1734 N N . GLU B 1 13 ? -0.199 36.660 30.164 1.00 49.91 15 GLU B N 1
ATOM 1735 C CA . GLU B 1 13 ? 0.531 37.873 30.505 1.00 45.06 15 GLU B CA 1
ATOM 1736 C C . GLU B 1 13 ? 0.801 37.942 32.005 1.00 47.65 15 GLU B C 1
ATOM 1737 O O . GLU B 1 13 ? 1.897 38.324 32.420 1.00 50.99 15 GLU B O 1
ATOM 1743 N N . GLN B 1 14 ? -0.186 37.590 32.831 1.00 41.44 16 GLN B N 1
ATOM 1744 C CA . GLN B 1 14 ? 0.055 37.539 34.273 1.00 44.73 16 GLN B CA 1
ATOM 1745 C C . GLN B 1 14 ? 1.156 36.543 34.601 1.00 41.57 16 GLN B C 1
ATOM 1746 O O . GLN B 1 14 ? 2.079 36.859 35.355 1.00 45.96 16 GLN B O 1
ATOM 1752 N N . LEU B 1 15 ? 1.083 35.341 34.014 1.00 43.40 17 LEU B N 1
ATOM 1753 C CA . LEU B 1 15 ? 2.139 34.343 34.177 1.00 42.04 17 LEU B CA 1
ATOM 1754 C C . LEU B 1 15 ? 3.515 34.948 33.939 1.00 47.65 17 LEU B C 1
ATOM 1755 O O . LEU B 1 15 ? 4.426 34.809 34.767 1.00 49.39 17 LEU B O 1
ATOM 1760 N N . ALA B 1 16 ? 3.676 35.630 32.805 1.00 45.10 18 ALA B N 1
ATOM 1761 C CA . ALA B 1 16 ? 4.949 36.257 32.472 1.00 45.77 18 ALA B CA 1
ATOM 1762 C C . ALA B 1 16 ? 5.419 37.200 33.572 1.00 38.91 18 ALA B C 1
ATOM 1763 O O . ALA B 1 16 ? 6.616 37.252 33.877 1.00 54.92 18 ALA B O 1
ATOM 1765 N N . LEU B 1 17 ? 4.504 37.981 34.156 1.00 38.12 19 LEU B N 1
ATOM 1766 C CA . LEU B 1 17 ? 4.922 38.909 35.203 1.00 42.45 19 LEU B CA 1
ATOM 1767 C C . LEU B 1 17 ? 5.168 38.178 36.519 1.00 40.22 19 LEU B C 1
ATOM 1768 O O . LEU B 1 17 ? 6.155 38.453 37.204 1.00 42.67 19 LEU B O 1
ATOM 1773 N N . ILE B 1 18 ? 4.296 37.229 36.863 1.00 41.73 20 ILE B N 1
ATOM 1774 C CA . ILE B 1 18 ? 4.451 36.474 38.104 1.00 40.15 20 ILE B CA 1
ATOM 1775 C C . ILE B 1 18 ? 5.783 35.731 38.133 1.00 46.32 20 ILE B C 1
ATOM 1776 O O . ILE B 1 18 ? 6.471 35.708 39.160 1.00 46.82 20 ILE B O 1
ATOM 1781 N N . GLN B 1 19 ? 6.179 35.118 37.018 1.00 49.53 21 GLN B N 1
ATOM 1782 C CA . GLN B 1 19 ? 7.316 34.205 37.088 1.00 52.15 21 GLN B CA 1
ATOM 1783 C C . GLN B 1 19 ? 8.666 34.901 37.0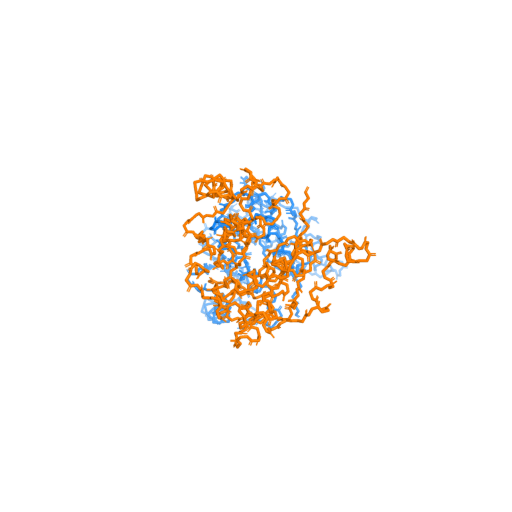02 1.00 51.28 21 GLN B C 1
ATOM 1784 O O . GLN B 1 19 ? 9.683 34.270 37.312 1.00 52.78 21 GLN B O 1
ATOM 1790 N N . ARG B 1 20 ? 8.712 36.165 36.582 1.00 48.23 22 ARG B N 1
ATOM 1791 C CA . ARG B 1 20 ? 9.981 36.876 36.542 1.00 49.57 22 ARG B CA 1
ATOM 1792 C C . ARG B 1 20 ? 10.569 36.952 37.943 1.00 44.60 22 ARG B C 1
ATOM 1793 O O . ARG B 1 20 ? 9.884 37.327 38.895 1.00 43.57 22 ARG B O 1
ATOM 1795 N N . GLY B 1 21 ? 11.832 36.571 38.076 1.00 51.61 23 GLY B N 1
ATOM 1796 C CA . GLY B 1 21 ? 12.507 36.683 39.351 1.00 51.69 23 GLY B CA 1
ATOM 1797 C C . GLY B 1 21 ? 12.230 35.569 40.339 1.00 52.77 23 GLY B C 1
ATOM 1798 O O . GLY B 1 21 ? 12.808 35.581 41.431 1.00 49.05 23 GLY B O 1
ATOM 1799 N N . THR B 1 22 ? 11.376 34.608 39.997 1.00 50.85 24 THR B N 1
ATOM 1800 C CA . THR B 1 22 ? 11.118 33.474 40.863 1.00 47.62 24 THR B CA 1
ATOM 1801 C C . THR B 1 22 ? 12.114 32.355 40.614 1.00 52.01 24 THR B C 1
ATOM 1802 O O . THR B 1 22 ? 12.623 32.179 39.507 1.00 55.78 24 THR B O 1
ATOM 1806 N N . HIS B 1 23 ? 12.365 31.575 41.665 1.00 56.16 25 HIS B N 1
ATOM 1807 C CA . HIS B 1 23 ? 13.243 30.421 41.550 1.00 61.04 25 HIS B CA 1
ATOM 1808 C C . HIS B 1 23 ? 12.504 29.180 41.084 1.00 56.79 25 HIS B C 1
ATOM 1809 O O . HIS B 1 23 ? 13.068 28.373 40.338 1.00 57.61 25 HIS B O 1
ATOM 1816 N N . GLU B 1 24 ? 11.249 29.025 41.494 1.00 51.23 26 GLU B N 1
ATOM 1817 C CA . GLU B 1 24 ? 10.533 27.774 41.328 1.00 50.54 26 GLU B CA 1
ATOM 1818 C C . GLU B 1 24 ? 9.052 28.062 41.512 1.00 47.33 26 GLU B C 1
ATOM 1819 O O . GLU B 1 24 ? 8.678 28.895 42.340 1.00 44.41 26 GLU B O 1
ATOM 1825 N N . ILE B 1 25 ? 8.220 27.391 40.722 1.00 47.97 27 ILE B N 1
ATOM 1826 C CA . ILE B 1 25 ? 6.766 27.517 40.796 1.00 43.51 27 ILE B CA 1
ATOM 1827 C C . ILE B 1 25 ? 6.245 26.090 40.752 1.00 49.34 27 ILE B C 1
ATOM 1828 O O . ILE B 1 25 ? 6.266 25.452 39.693 1.00 53.65 27 ILE B O 1
ATOM 1833 N N . ILE B 1 26 ? 5.816 25.561 41.897 1.00 52.75 28 ILE B N 1
ATOM 1834 C CA . ILE B 1 26 ? 5.389 24.167 41.923 1.00 56.05 28 ILE B CA 1
ATOM 1835 C C . ILE B 1 26 ? 4.007 24.110 41.291 1.00 62.97 28 ILE B C 1
ATOM 1836 O O . ILE B 1 26 ? 2.988 24.404 41.930 1.00 54.61 28 ILE B O 1
ATOM 1841 N N . SER B 1 27 ? 4.010 23.712 40.017 1.00 73.81 29 SER B N 1
ATOM 1842 C CA . SER B 1 27 ? 2.900 23.561 39.087 1.00 68.39 29 SER B CA 1
ATOM 1843 C C . SER B 1 27 ? 2.657 24.876 38.372 1.00 62.35 29 SER B C 1
ATOM 1844 O O . SER B 1 27 ? 1.750 25.634 38.726 1.00 58.60 29 SER B O 1
ATOM 1847 N N . GLU B 1 28 ? 3.494 25.158 37.374 1.00 64.21 30 GLU B N 1
ATOM 1848 C CA . GLU B 1 28 ? 3.142 26.168 36.386 1.00 63.58 30 GLU B CA 1
ATOM 1849 C C . GLU B 1 28 ? 1.784 25.853 35.766 1.00 57.36 30 GLU B C 1
ATOM 1850 O O . GLU B 1 28 ? 0.979 26.756 35.519 1.00 48.16 30 GLU B O 1
ATOM 1856 N N . GLU B 1 29 ? 1.501 24.566 35.550 1.00 64.83 31 GLU B N 1
ATOM 1857 C CA . GLU B 1 29 ? 0.205 24.159 35.015 1.00 65.41 31 GLU B CA 1
ATOM 1858 C C . GLU B 1 29 ? -0.942 24.654 35.889 1.00 64.06 31 GLU B C 1
ATOM 1859 O O . GLU B 1 29 ? -1.910 25.233 35.385 1.00 65.66 31 GLU B O 1
ATOM 1861 N N . ASP B 1 30 ? -0.852 24.442 37.211 1.00 59.65 32 ASP B N 1
ATOM 1862 C CA . ASP B 1 30 ? -1.973 24.806 38.076 1.00 50.44 32 ASP B CA 1
ATOM 1863 C C . ASP B 1 30 ? -2.098 26.315 38.251 1.00 45.02 32 ASP B C 1
ATOM 1864 O O . ASP B 1 30 ? -3.201 26.814 38.498 1.00 44.51 32 ASP B O 1
ATOM 1869 N N . LEU B 1 31 ? -0.993 27.056 38.151 1.00 41.45 33 LEU B N 1
ATOM 1870 C CA . LEU B 1 31 ? -1.093 28.511 38.229 1.00 50.33 33 LEU B CA 1
ATOM 1871 C C . LEU B 1 31 ? -1.798 29.080 36.999 1.00 47.21 33 LEU B C 1
ATOM 1872 O O . LEU B 1 31 ? -2.620 29.997 37.113 1.00 47.03 33 LEU B O 1
ATOM 1877 N N . LEU B 1 32 ? -1.503 28.549 35.814 1.00 49.69 34 LEU B N 1
ATOM 1878 C CA . LEU B 1 32 ? -2.196 29.043 34.628 1.00 52.61 34 LEU B CA 1
ATOM 1879 C C . LEU B 1 32 ? -3.683 28.726 34.703 1.00 51.25 34 LEU B C 1
ATOM 1880 O O . LEU B 1 32 ? -4.519 29.578 34.383 1.00 51.92 34 LEU B O 1
ATOM 1885 N N . LYS B 1 33 ? -4.034 27.521 35.168 1.00 50.98 35 LYS B N 1
ATOM 1886 C CA . LYS B 1 33 ? -5.445 27.173 35.334 1.00 57.95 35 LYS B CA 1
ATOM 1887 C C . LYS B 1 33 ? -6.140 28.124 36.307 1.00 55.26 35 LYS B C 1
ATOM 1888 O O . LYS B 1 33 ? -7.288 28.526 36.078 1.00 55.08 35 LYS B O 1
ATOM 1890 N N . LYS B 1 34 ? -5.463 28.492 37.399 1.00 50.84 36 LYS B N 1
ATOM 1891 C CA . LYS B 1 34 ? -6.017 29.476 38.328 1.00 52.91 36 LYS B CA 1
ATOM 1892 C C . LYS B 1 34 ? -6.168 30.848 37.667 1.00 48.99 36 LYS B C 1
ATOM 1893 O O . LYS B 1 34 ? -7.210 31.503 37.799 1.00 46.40 36 LYS B O 1
ATOM 1899 N N . LEU B 1 35 ? -5.136 31.303 36.953 1.00 43.15 37 LEU B N 1
ATOM 1900 C CA . LEU B 1 35 ? -5.224 32.608 36.298 1.00 48.32 37 LEU B CA 1
ATOM 1901 C C . LEU B 1 35 ? -6.371 32.645 35.292 1.00 48.26 37 LEU B C 1
ATOM 1902 O O . LEU B 1 35 ? -7.089 33.645 35.197 1.00 48.10 37 LEU B O 1
ATOM 1907 N N . LYS B 1 36 ? -6.607 31.534 34.588 1.00 53.99 38 LYS B N 1
ATOM 1908 C CA . LYS B 1 36 ? -7.674 31.474 33.594 1.00 54.23 38 LYS B CA 1
ATOM 1909 C C . LYS B 1 36 ? -9.068 31.464 34.204 1.00 54.98 38 LYS B C 1
ATOM 1910 O O . LYS B 1 36 ? -10.050 31.591 33.459 1.00 64.48 38 LYS B O 1
ATOM 1916 N N . GLU B 1 37 ? -9.189 31.300 35.520 1.00 53.68 39 GLU B N 1
ATOM 1917 C CA . GLU B 1 37 ? -10.501 31.369 36.150 1.00 61.54 39 GLU B CA 1
ATOM 1918 C C . GLU B 1 37 ? -11.003 32.798 36.261 1.00 62.84 39 GLU B C 1
ATOM 1919 O O . GLU B 1 37 ? -12.186 32.999 36.561 1.00 64.57 39 GLU B O 1
ATOM 1925 N N . ASN B 1 38 ? -10.131 33.787 36.042 1.00 55.87 40 ASN B N 1
ATOM 1926 C CA . ASN B 1 38 ? -10.548 35.174 35.889 1.00 56.63 40 ASN B CA 1
ATOM 1927 C C . ASN B 1 38 ? -11.130 35.727 37.189 1.00 61.55 40 ASN B C 1
ATOM 1928 O O . ASN B 1 38 ? -12.139 36.434 37.185 1.00 66.85 40 ASN B O 1
ATOM 1933 N N . ARG B 1 39 ? -10.491 35.410 38.306 1.00 59.17 41 ARG B N 1
ATOM 1934 C CA . ARG B 1 39 ? -10.949 35.840 39.615 1.00 59.40 41 ARG B CA 1
ATOM 1935 C C . ARG B 1 39 ? -9.743 36.263 40.443 1.00 55.44 41 ARG B C 1
ATOM 1936 O O . ARG B 1 39 ? -8.612 35.858 40.154 1.00 51.97 41 ARG B O 1
ATOM 1944 N N . PRO B 1 40 ? -9.951 37.106 41.453 1.00 56.96 42 PRO B N 1
ATOM 1945 C CA . PRO B 1 40 ? -8.842 37.432 42.365 1.00 56.20 42 PRO B CA 1
ATOM 1946 C C . PRO B 1 40 ? -8.410 36.202 43.155 1.00 49.84 42 PRO B C 1
ATOM 1947 O O . PRO B 1 40 ? -9.212 35.563 43.836 1.00 47.92 42 PRO B O 1
ATOM 1951 N N . LEU B 1 41 ? -7.135 35.852 43.025 1.00 41.37 43 LEU B N 1
ATOM 1952 C CA . LEU B 1 41 ? -6.558 34.725 43.737 1.00 39.67 43 LEU B CA 1
ATOM 1953 C C . LEU B 1 41 ? -6.111 35.157 45.132 1.00 44.89 43 LEU B C 1
ATOM 1954 O O . LEU B 1 41 ? -5.667 36.290 45.344 1.00 42.18 43 LEU B O 1
ATOM 1959 N N . LYS B 1 42 ? -6.218 34.225 46.086 1.00 42.00 44 LYS B N 1
ATOM 1960 C CA . LYS B 1 42 ? -5.831 34.480 47.469 1.00 35.09 44 LYS B CA 1
ATOM 1961 C C . LYS B 1 42 ? -4.356 34.149 47.625 1.00 34.26 44 LYS B C 1
ATOM 1962 O O . LYS B 1 42 ? -3.965 32.979 47.536 1.00 34.25 44 LYS B O 1
ATOM 1968 N N . ILE B 1 43 ? -3.544 35.177 47.882 1.00 33.82 45 ILE B N 1
ATOM 1969 C CA . ILE B 1 43 ? -2.093 35.052 47.958 1.00 33.49 45 ILE B CA 1
ATOM 1970 C C . ILE B 1 43 ? -1.687 35.076 49.426 1.00 34.28 45 ILE B C 1
ATOM 1971 O O . ILE B 1 43 ? -1.956 36.049 50.138 1.00 33.54 45 ILE B O 1
ATOM 1976 N N . LYS B 1 44 ? -1.013 34.029 49.875 1.00 37.21 46 LYS B N 1
ATOM 1977 C CA . LYS B 1 44 ? -0.581 33.905 51.262 1.00 31.15 46 LYS B CA 1
ATOM 1978 C C . LYS B 1 44 ? 0.912 34.183 51.329 1.00 34.26 46 LYS B C 1
ATOM 1979 O O . LYS B 1 44 ? 1.688 33.598 50.563 1.00 35.61 46 LYS B O 1
ATOM 1985 N N . ALA B 1 45 ? 1.305 35.099 52.214 1.00 34.45 47 ALA B N 1
ATOM 1986 C CA . ALA B 1 45 ? 2.712 35.333 52.534 1.00 35.03 47 ALA B CA 1
ATOM 1987 C C . ALA B 1 45 ? 2.843 35.402 54.051 1.00 33.53 47 ALA B C 1
ATOM 1988 O O . ALA B 1 45 ? 2.344 36.340 54.681 1.00 33.94 47 ALA B O 1
ATOM 1990 N N . GLY B 1 46 ? 3.494 34.404 54.637 1.00 31.68 48 GLY B N 1
ATOM 1991 C CA . GLY B 1 46 ? 3.587 34.291 56.075 1.00 34.65 48 GLY B CA 1
ATOM 1992 C C . GLY B 1 46 ? 4.929 34.740 56.616 1.00 36.53 48 GLY B C 1
ATOM 1993 O O . GLY B 1 46 ? 5.968 34.539 55.994 1.00 39.62 48 GLY B O 1
ATOM 1994 N N . PHE B 1 47 ? 4.898 35.334 57.805 1.00 40.73 49 PHE B N 1
ATOM 1995 C CA . PHE B 1 47 ? 6.116 35.831 58.435 1.00 38.20 49 PHE B CA 1
ATOM 1996 C C . PHE B 1 47 ? 6.132 35.471 59.915 1.00 36.13 49 PHE B C 1
ATOM 1997 O O . PHE B 1 47 ? 5.093 35.451 60.577 1.00 38.24 49 PHE B O 1
ATOM 2005 N N . ASP B 1 48 ? 7.343 35.190 60.431 1.00 37.76 50 ASP B N 1
ATOM 2006 C CA . ASP B 1 48 ? 7.590 34.855 61.825 1.00 36.92 50 ASP B CA 1
ATOM 2007 C C . ASP B 1 48 ? 7.871 36.121 62.623 1.00 43.71 50 ASP B C 1
ATOM 2008 O O . ASP B 1 48 ? 8.799 36.863 62.290 1.00 41.43 50 ASP B O 1
ATOM 2013 N N . PRO B 1 49 ? 7.118 36.384 63.683 1.00 41.38 51 PRO B N 1
ATOM 2014 C CA . PRO B 1 49 ? 7.211 37.687 64.351 1.00 40.62 51 PRO B CA 1
ATOM 2015 C C . PRO B 1 49 ? 8.225 37.774 65.480 1.00 45.42 51 PRO B C 1
ATOM 2016 O O . PRO B 1 49 ? 8.058 38.636 66.343 1.00 56.39 51 PRO B O 1
ATOM 2020 N N . THR B 1 50 ? 9.240 36.905 65.527 1.00 50.58 52 THR B N 1
ATOM 2021 C CA . THR B 1 50 ? 10.224 37.000 66.598 1.00 60.44 52 THR B CA 1
ATOM 2022 C C . THR B 1 50 ? 11.260 38.094 66.338 1.00 73.51 52 THR B C 1
ATOM 2023 O O . THR B 1 50 ? 11.871 38.591 67.292 1.00 71.31 52 THR B O 1
ATOM 2027 N N . ALA B 1 51 ? 11.469 38.524 64.987 1.00 74.57 53 ALA B N 1
ATOM 2028 C CA . ALA B 1 51 ? 12.461 39.543 64.672 1.00 72.74 53 ALA B CA 1
ATOM 2029 C C . ALA B 1 51 ? 11.868 40.943 64.814 1.00 66.80 53 ALA B C 1
ATOM 2030 O O . ALA B 1 51 ? 10.670 41.144 64.590 1.00 64.33 53 ALA B O 1
ATOM 2032 N N . PRO B 1 52 ? 12.680 41.926 65.211 1.00 64.26 54 PRO B N 1
ATOM 2033 C CA . PRO B 1 52 ? 12.173 43.307 65.285 1.00 68.88 54 PRO B CA 1
ATOM 2034 C C . PRO B 1 52 ? 11.893 43.937 63.923 1.00 64.40 54 PRO B C 1
ATOM 2035 O O . PRO B 1 52 ? 11.152 44.925 63.856 1.00 57.16 54 PRO B O 1
ATOM 2039 N N . ASP B 1 53 ? 12.443 43.401 62.837 1.00 67.09 55 ASP B N 1
ATOM 2040 C CA . ASP B 1 53 ? 12.144 43.920 61.512 1.00 71.11 55 ASP B CA 1
ATOM 2041 C C . ASP B 1 53 ? 12.302 42.808 60.485 1.00 68.04 55 ASP B C 1
ATOM 2042 O O . ASP B 1 53 ? 12.957 41.793 60.731 1.00 70.63 55 ASP B O 1
ATOM 2047 N N . LEU B 1 54 ? 11.677 43.001 59.329 1.00 70.11 56 LEU B N 1
ATOM 2048 C CA . LEU B 1 54 ? 11.987 42.171 58.173 1.00 73.42 56 LEU B CA 1
ATOM 2049 C C . LEU B 1 54 ? 13.233 42.743 57.515 1.00 81.72 56 LEU B C 1
ATOM 2050 O O . LEU B 1 54 ? 13.312 43.953 57.280 1.00 79.81 56 LEU B O 1
ATOM 2055 N N . HIS B 1 55 ? 14.218 41.891 57.245 1.00 93.79 57 HIS B N 1
ATOM 2056 C CA . HIS B 1 55 ? 15.448 42.404 56.663 1.00 103.39 57 HIS B CA 1
ATOM 2057 C C . HIS B 1 55 ? 15.205 42.845 55.215 1.00 104.09 57 HIS B C 1
ATOM 2058 O O . HIS B 1 55 ? 14.168 42.555 54.605 1.00 90.49 57 HIS B O 1
ATOM 2065 N N . LEU B 1 56 ? 16.175 43.593 54.677 1.00 114.18 58 LEU B N 1
ATOM 2066 C CA . LEU B 1 56 ? 16.040 44.194 53.352 1.00 116.31 58 LEU B CA 1
ATOM 2067 C C . LEU B 1 56 ? 16.040 43.167 52.227 1.00 113.55 58 LEU B C 1
ATOM 2068 O O . LEU B 1 56 ? 15.724 43.527 51.088 1.00 115.39 58 LEU B O 1
ATOM 2070 N N . GLY B 1 57 ? 16.382 41.906 52.516 1.00 109.91 59 GLY B N 1
ATOM 2071 C CA . GLY B 1 57 ? 16.362 40.861 51.506 1.00 106.37 59 GLY B CA 1
ATOM 2072 C C . GLY B 1 57 ? 14.986 40.329 51.167 1.00 102.05 59 GLY B C 1
ATOM 2073 O O . GLY B 1 57 ? 14.842 39.617 50.169 1.00 100.50 59 GLY B O 1
ATOM 2074 N N . HIS B 1 58 ? 13.972 40.648 51.978 1.00 99.97 60 HIS B N 1
ATOM 2075 C CA . HIS B 1 58 ? 12.586 40.335 51.646 1.00 95.23 60 HIS B CA 1
ATOM 2076 C C . HIS B 1 58 ? 12.035 41.208 50.520 1.00 89.37 60 HIS B C 1
ATOM 2077 O O . HIS B 1 58 ? 10.841 41.108 50.225 1.00 89.82 60 HIS B O 1
ATOM 2084 N N . THR B 1 59 ? 12.863 42.047 49.881 1.00 81.70 61 THR B N 1
ATOM 2085 C CA . THR B 1 59 ? 12.345 43.091 48.996 1.00 76.54 61 THR B CA 1
ATOM 2086 C C . THR B 1 59 ? 11.727 42.509 47.729 1.00 64.02 61 THR B C 1
ATOM 2087 O O . THR B 1 59 ? 10.611 42.881 47.348 1.00 56.81 61 THR B O 1
ATOM 2091 N N . VAL B 1 60 ? 12.439 41.604 47.052 1.00 60.78 62 VAL B N 1
ATOM 2092 C CA . VAL B 1 60 ? 11.858 40.974 45.868 1.00 60.78 62 VAL B CA 1
ATOM 2093 C C . VAL B 1 60 ? 10.599 40.194 46.239 1.00 57.14 62 VAL B C 1
ATOM 2094 O O . VAL B 1 60 ? 9.623 40.174 45.473 1.00 54.96 62 VAL B O 1
ATOM 2098 N N . LEU B 1 61 ? 10.590 39.558 47.425 1.00 47.34 63 LEU B N 1
ATOM 2099 C CA . LEU B 1 61 ? 9.382 38.893 47.909 1.00 41.18 63 LEU B CA 1
ATOM 2100 C C . LEU B 1 61 ? 8.221 39.872 48.030 1.00 39.97 63 LEU B C 1
ATOM 2101 O O . LEU B 1 61 ? 7.105 39.587 47.579 1.00 43.19 63 LEU B O 1
ATOM 2106 N N . ILE B 1 62 ? 8.462 41.034 48.638 1.00 40.41 64 ILE B N 1
ATOM 2107 C CA . ILE B 1 62 ? 7.398 42.023 48.786 1.00 41.63 64 ILE B CA 1
ATOM 2108 C C . ILE B 1 62 ? 7.044 42.636 47.430 1.00 44.23 64 ILE B C 1
ATOM 2109 O O . ILE B 1 62 ? 5.873 42.914 47.149 1.00 39.43 64 ILE B O 1
ATOM 2114 N N . ASN B 1 63 ? 8.041 42.859 46.570 1.00 41.81 65 ASN B N 1
ATOM 2115 C CA . ASN B 1 63 ? 7.736 43.354 45.232 1.00 44.54 65 ASN B CA 1
ATOM 2116 C C . ASN B 1 63 ? 6.903 42.344 44.462 1.00 45.62 65 ASN B C 1
ATOM 2117 O O . ASN B 1 63 ? 6.021 42.736 43.693 1.00 49.25 65 ASN B O 1
ATOM 2122 N N . LYS B 1 64 ? 7.139 41.045 44.680 1.00 43.63 66 LYS B N 1
ATOM 2123 C CA . LYS B 1 64 ? 6.329 40.027 44.014 1.00 40.91 66 LYS B CA 1
ATOM 2124 C C . LYS B 1 64 ? 4.891 40.046 44.529 1.00 40.63 66 LYS B C 1
ATOM 2125 O O . LYS B 1 64 ? 3.944 39.911 43.747 1.00 40.68 66 LYS B O 1
ATOM 2131 N N . LEU B 1 65 ? 4.701 40.263 45.832 1.00 44.77 67 LEU B N 1
ATOM 2132 C CA . LEU B 1 65 ? 3.349 40.454 46.352 1.00 37.10 67 LEU B CA 1
ATOM 2133 C C . LEU B 1 65 ? 2.699 41.672 45.714 1.00 38.18 67 LEU B C 1
ATOM 2134 O O . LEU B 1 65 ? 1.499 41.661 45.421 1.00 37.54 67 LEU B O 1
ATOM 2139 N N . LYS B 1 66 ? 3.489 42.727 45.479 1.00 38.77 68 LYS B N 1
ATOM 2140 C CA . LYS B 1 66 ? 2.981 43.934 44.830 1.00 43.94 68 LYS B CA 1
ATOM 2141 C C . LYS B 1 66 ? 2.501 43.640 43.412 1.00 43.19 68 LYS B C 1
ATOM 2142 O O . LYS B 1 66 ? 1.449 44.134 42.993 1.00 42.01 68 LYS B O 1
ATOM 2148 N N . THR B 1 67 ? 3.268 42.839 42.666 1.00 47.69 69 THR B N 1
ATOM 2149 C CA . THR B 1 67 ? 2.862 42.389 41.337 1.00 42.07 69 THR B CA 1
ATOM 2150 C C . THR B 1 67 ? 1.511 41.692 41.375 1.00 43.27 69 THR B C 1
ATOM 2151 O O . THR B 1 67 ? 0.611 42.026 40.601 1.00 42.27 69 THR B O 1
ATOM 2155 N N . PHE B 1 68 ? 1.356 40.701 42.258 1.00 45.33 70 PHE B N 1
ATOM 2156 C CA . PHE B 1 68 ? 0.057 40.052 42.401 1.00 41.07 70 PHE B CA 1
ATOM 2157 C C . PHE B 1 68 ? -1.027 41.070 42.712 1.00 43.02 70 PHE B C 1
ATOM 2158 O O . PHE B 1 68 ? -2.139 40.992 42.180 1.00 44.51 70 PHE B O 1
ATOM 2166 N N . GLN B 1 69 ? -0.716 42.031 43.580 1.00 45.59 71 GLN B N 1
ATOM 2167 C CA . GLN B 1 69 ? -1.720 42.991 44.011 1.00 48.44 71 GLN B CA 1
ATOM 2168 C C . GLN B 1 69 ? -2.113 43.918 42.865 1.00 46.35 71 GLN B C 1
ATOM 2169 O O . GLN B 1 69 ? -3.298 44.212 42.674 1.00 45.42 71 GLN B O 1
ATOM 2175 N N . ASP B 1 70 ? -1.134 44.370 42.081 1.00 44.28 72 ASP B N 1
ATOM 2176 C CA . ASP B 1 70 ? -1.421 45.177 40.902 1.00 43.39 72 ASP B CA 1
ATOM 2177 C C . ASP B 1 70 ? -2.192 44.407 39.833 1.00 44.41 72 ASP B C 1
ATOM 2178 O O . ASP B 1 70 ? -2.858 45.032 39.006 1.00 49.75 72 ASP B O 1
ATOM 2183 N N . LEU B 1 71 ? -2.106 43.077 39.814 1.00 43.84 73 LEU B N 1
ATOM 2184 C CA . LEU B 1 71 ? -2.915 42.274 38.905 1.00 48.83 73 LEU B CA 1
ATOM 2185 C C . LEU B 1 71 ? -4.316 41.997 39.449 1.00 48.42 73 LEU B C 1
ATOM 2186 O O . LEU B 1 71 ? -5.073 41.252 38.818 1.00 45.96 73 LEU B O 1
ATOM 2191 N N . GLY B 1 72 ? -4.670 42.567 40.607 1.00 43.72 74 GLY B N 1
ATOM 2192 C CA . GLY B 1 72 ? -5.998 42.451 41.171 1.00 45.93 74 GLY B CA 1
ATOM 2193 C C . GLY B 1 72 ? -6.216 41.306 42.143 1.00 51.00 74 GLY B C 1
ATOM 2194 O O . GLY B 1 72 ? -7.357 41.093 42.570 1.00 54.19 74 GLY B O 1
ATOM 2195 N N . HIS B 1 73 ? -5.176 40.556 42.497 1.00 46.47 75 HIS B N 1
ATOM 2196 C CA . HIS B 1 73 ? -5.321 39.451 43.437 1.00 47.06 75 HIS B CA 1
ATOM 2197 C C . HIS B 1 73 ? -5.206 39.948 44.876 1.00 43.05 75 HIS B C 1
ATOM 2198 O O . HIS B 1 73 ? -4.768 41.071 45.146 1.00 38.24 75 HIS B O 1
ATOM 2205 N N . GLU B 1 74 ? -5.615 39.086 45.810 1.00 43.51 76 GLU B N 1
ATOM 2206 C CA . GLU B 1 74 ? -5.841 39.455 47.204 1.00 42.78 76 GLU B CA 1
ATOM 2207 C C . GLU B 1 74 ? -4.696 38.911 48.049 1.00 39.36 76 GLU B C 1
ATOM 2208 O O . GLU B 1 74 ? -4.608 37.702 48.286 1.00 36.68 76 GLU B O 1
ATOM 2214 N N . VAL B 1 75 ? -3.823 39.800 48.494 1.00 36.70 77 VAL B N 1
ATOM 2215 C CA . VAL B 1 75 ? -2.691 39.423 49.335 1.00 33.68 77 VAL B CA 1
ATOM 2216 C C . VAL B 1 75 ? -3.120 39.423 50.793 1.00 41.44 77 VAL B C 1
ATOM 2217 O O . VAL B 1 75 ? -3.651 40.424 51.298 1.00 42.50 77 VAL B O 1
ATOM 2221 N N . THR B 1 76 ? -2.874 38.299 51.471 1.00 32.13 78 THR B N 1
ATOM 2222 C CA . THR B 1 76 ? -2.933 38.217 52.918 1.00 31.54 78 THR B CA 1
ATOM 2223 C C . THR B 1 76 ? -1.509 38.264 53.441 1.00 31.34 78 THR B C 1
ATOM 2224 O O . THR B 1 76 ? -0.693 37.393 53.126 1.00 36.96 78 THR B O 1
ATOM 2228 N N . PHE B 1 77 ? -1.218 39.271 54.239 1.00 31.71 79 PHE B N 1
ATOM 2229 C CA . PHE B 1 77 ? 0.019 39.326 55.006 1.00 31.86 79 PHE B CA 1
ATOM 2230 C C . PHE B 1 77 ? -0.233 38.610 56.335 1.00 31.34 79 PHE B C 1
ATOM 2231 O O . PHE B 1 77 ? -1.009 39.085 57.168 1.00 31.51 79 PHE B O 1
ATOM 2239 N N . LEU B 1 78 ? 0.376 37.443 56.514 1.00 30.89 80 LEU B N 1
ATOM 2240 C CA . LEU B 1 78 ? 0.025 36.536 57.602 1.00 30.37 80 LEU B CA 1
ATOM 2241 C C . LEU B 1 78 ? 1.129 36.506 58.644 1.00 31.93 80 LEU B C 1
ATOM 2242 O O . LEU B 1 78 ? 2.290 36.218 58.320 1.00 31.34 80 LEU B O 1
ATOM 2247 N N . ILE B 1 79 ? 0.759 36.783 59.889 1.00 35.99 81 ILE B N 1
ATOM 2248 C CA . ILE B 1 79 ? 1.683 36.758 61.018 1.00 37.83 81 ILE B CA 1
ATOM 2249 C C . ILE B 1 79 ? 1.539 35.409 61.704 1.00 35.78 81 ILE B C 1
ATOM 2250 O O . ILE B 1 79 ? 0.464 35.073 62.217 1.00 35.54 81 ILE B O 1
ATOM 2255 N N . GLY B 1 80 ? 2.607 34.622 61.686 1.00 37.72 82 GLY B N 1
ATOM 2256 C CA . GLY B 1 80 ? 2.575 33.336 62.343 1.00 31.41 82 GLY B CA 1
ATOM 2257 C C . GLY B 1 80 ? 2.848 33.457 63.826 1.00 37.50 82 GLY B C 1
ATOM 2258 O O . GLY B 1 80 ? 3.934 33.085 64.274 1.00 33.35 82 GLY B O 1
ATOM 2259 N N . ASP B 1 81 ? 1.889 33.976 64.596 1.00 32.31 83 ASP B N 1
ATOM 2260 C CA . ASP B 1 81 ? 2.127 34.219 66.010 1.00 34.18 83 ASP B CA 1
ATOM 2261 C C . ASP B 1 81 ? 1.820 33.018 66.894 1.00 40.47 83 ASP B C 1
ATOM 2262 O O . ASP B 1 81 ? 2.265 32.984 68.048 1.00 42.71 83 ASP B O 1
ATOM 2267 N N . TYR B 1 82 ? 1.080 32.037 66.377 1.00 38.13 84 TYR B N 1
ATOM 2268 C CA . TYR B 1 82 ? 0.515 30.987 67.217 1.00 35.74 84 TYR B CA 1
ATOM 2269 C C . TYR B 1 82 ? 1.603 30.127 67.854 1.00 32.93 84 TYR B C 1
ATOM 2270 O O . TYR B 1 82 ? 1.579 29.863 69.059 1.00 44.11 84 TYR B O 1
ATOM 2279 N N . THR B 1 83 ? 2.560 29.676 67.049 1.00 32.74 85 THR B N 1
ATOM 2280 C CA . THR B 1 83 ? 3.643 28.846 67.551 1.00 36.62 85 THR B CA 1
ATOM 2281 C C . THR B 1 83 ? 4.612 29.654 68.398 1.00 41.65 85 THR B C 1
ATOM 2282 O O . THR B 1 83 ? 5.145 29.146 69.394 1.00 44.67 85 THR B O 1
ATOM 2286 N N . ALA B 1 84 ? 4.842 30.916 68.020 1.00 43.21 86 ALA B N 1
ATOM 2287 C CA . ALA B 1 84 ? 5.830 31.737 68.704 1.00 46.16 86 ALA B CA 1
ATOM 2288 C C . ALA B 1 84 ? 5.440 31.999 70.148 1.00 49.84 86 ALA B C 1
ATOM 2289 O O . ALA B 1 84 ? 6.316 32.195 70.994 1.00 61.68 86 ALA B O 1
ATOM 2291 N N . MET B 1 85 ? 4.142 31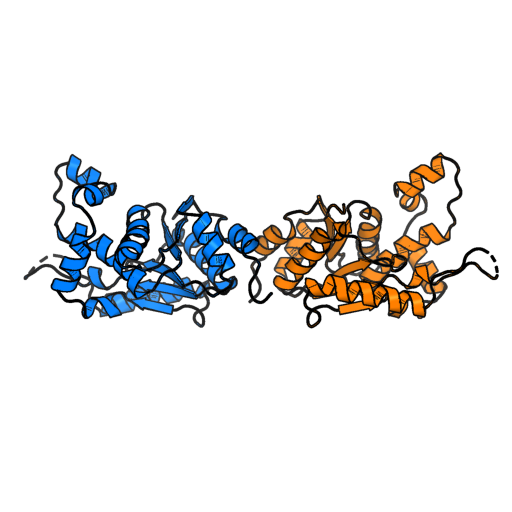.990 70.452 1.00 44.26 87 MET B N 1
ATOM 2292 C CA . MET B 1 85 ? 3.644 32.319 71.781 1.00 43.50 87 MET B CA 1
ATOM 2293 C C . MET B 1 85 ? 3.482 31.108 72.688 1.00 50.32 87 MET B C 1
ATOM 2294 O O . MET B 1 85 ? 2.833 31.219 73.736 1.00 50.59 87 MET B O 1
ATOM 2299 N N . ILE B 1 86 ? 4.030 29.959 72.316 1.00 50.15 88 ILE B N 1
ATOM 2300 C CA . ILE B 1 86 ? 3.833 28.732 73.075 1.00 48.44 88 ILE B CA 1
ATOM 2301 C C . ILE B 1 86 ? 5.119 28.431 73.826 1.00 50.08 88 ILE B C 1
ATOM 2302 O O . ILE B 1 86 ? 6.145 28.099 73.220 1.00 59.58 88 ILE B O 1
ATOM 2307 N N . GLY B 1 87 ? 5.065 28.537 75.147 1.00 47.30 89 GLY B N 1
ATOM 2308 C CA . GLY B 1 87 ? 6.231 28.300 75.967 1.00 61.82 89 GLY B CA 1
ATOM 2309 C C . GLY B 1 87 ? 6.348 26.857 76.419 1.00 66.11 89 GLY B C 1
ATOM 2310 O O . GLY B 1 87 ? 5.473 26.023 76.191 1.00 59.98 89 GLY B O 1
ATOM 2311 N N . ASP B 1 88 ? 7.475 26.571 77.069 1.00 77.06 90 ASP B N 1
ATOM 2312 C CA . ASP B 1 88 ? 7.689 25.269 77.674 1.00 80.62 90 ASP B CA 1
ATOM 2313 C C . ASP B 1 88 ? 6.764 25.093 78.880 1.00 82.05 90 ASP B C 1
ATOM 2314 O O . ASP B 1 88 ? 6.372 26.072 79.521 1.00 80.34 90 ASP B O 1
ATOM 2316 N N . PRO B 1 89 ? 6.385 23.855 79.201 1.00 83.54 91 PRO B N 1
ATOM 2317 C CA . PRO B 1 89 ? 5.479 23.630 80.339 1.00 82.24 91 PRO B CA 1
ATOM 2318 C C . PRO B 1 89 ? 6.174 23.901 81.668 1.00 87.90 91 PRO B C 1
ATOM 2319 O O . PRO B 1 89 ? 7.212 23.309 81.979 1.00 83.82 91 PRO B O 1
ATOM 2323 N N . THR B 1 90 ? 5.589 24.807 82.450 1.00 95.58 92 THR B N 1
ATOM 2324 C CA . THR B 1 90 ? 6.084 25.134 83.787 1.00 103.86 92 THR B CA 1
ATOM 2325 C C . THR B 1 90 ? 6.089 23.905 84.695 1.00 108.36 92 THR B C 1
ATOM 2326 O O . THR B 1 90 ? 7.029 23.684 85.462 1.00 111.78 92 THR B O 1
ATOM 2330 N N . THR B 1 95 ? 13.688 27.516 81.933 1.00 81.51 97 THR B N 1
ATOM 2331 C CA . THR B 1 95 ? 13.573 27.516 80.479 1.00 83.89 97 THR B CA 1
ATOM 2332 C C . THR B 1 95 ? 13.260 28.920 79.957 1.00 89.94 97 THR B C 1
ATOM 2333 O O . THR B 1 95 ? 12.733 29.763 80.687 1.00 90.93 97 THR B O 1
ATOM 2335 N N . ARG B 1 96 ? 13.591 29.160 78.687 1.00 90.35 98 ARG B N 1
ATOM 2336 C CA . ARG B 1 96 ? 13.387 30.463 78.080 1.00 82.77 98 ARG B CA 1
ATOM 2337 C C . ARG B 1 96 ? 11.900 30.683 77.793 1.00 88.37 98 ARG B C 1
ATOM 2338 O O . ARG B 1 96 ? 11.138 29.725 77.646 1.00 88.49 98 ARG B O 1
ATOM 2340 N N . PRO B 1 97 ? 11.458 31.939 77.728 1.00 93.75 99 PRO B N 1
ATOM 2341 C CA . PRO B 1 97 ? 10.027 32.215 77.522 1.00 82.95 99 PRO B CA 1
ATOM 2342 C C . PRO B 1 97 ? 9.696 32.410 76.052 1.00 69.89 99 PRO B C 1
ATOM 2343 O O . PRO B 1 97 ? 10.594 32.610 75.218 1.00 68.96 99 PRO B O 1
ATOM 2347 N N . PRO B 1 98 ? 8.403 32.329 75.687 1.00 59.35 100 PRO B N 1
ATOM 2348 C CA . PRO B 1 98 ? 8.001 32.676 74.319 1.00 61.27 100 PRO B CA 1
ATOM 2349 C C . PRO B 1 98 ? 7.791 34.166 74.152 1.00 57.68 100 PRO B C 1
ATOM 2350 O O . PRO B 1 98 ? 8.110 34.955 75.048 1.00 60.12 100 PRO B O 1
ATOM 2354 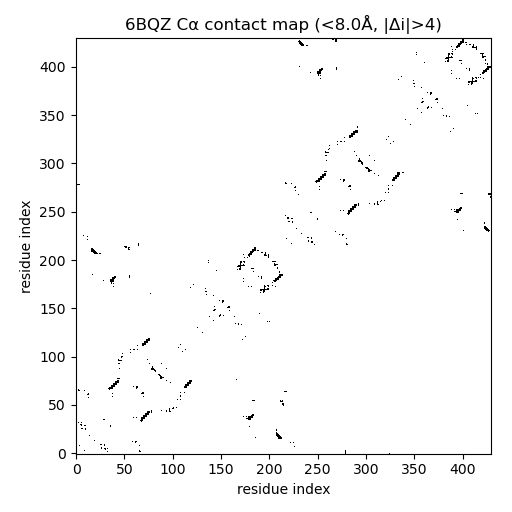N N . LEU B 1 99 ? 7.235 34.540 73.001 1.00 48.40 101 LEU B N 1
ATOM 2355 C CA . LEU B 1 99 ? 6.810 35.906 72.739 1.00 42.25 101 LEU B CA 1
ATOM 2356 C C . LEU B 1 99 ? 5.478 36.186 73.415 1.00 54.00 101 LEU B C 1
ATOM 2357 O O . LEU B 1 99 ? 4.533 35.403 73.284 1.00 51.43 101 LEU B O 1
ATOM 2362 N N . SER B 1 100 ? 5.385 37.320 74.098 1.00 42.82 102 SER B N 1
ATOM 2363 C CA . SER B 1 100 ? 4.101 37.736 74.627 1.00 42.47 102 SER B CA 1
ATOM 2364 C C . SER B 1 100 ? 3.201 38.250 73.502 1.00 49.48 102 SER B C 1
ATOM 2365 O O . SER B 1 100 ? 3.643 38.514 72.372 1.00 49.81 102 SER B O 1
ATOM 2368 N N . ARG B 1 101 ? 1.912 38.381 73.826 1.00 44.67 103 ARG B N 1
ATOM 2369 C CA . ARG B 1 101 ? 0.993 39.078 72.935 1.00 49.38 103 ARG B CA 1
ATOM 2370 C C . ARG B 1 101 ? 1.509 40.480 72.627 1.00 46.62 103 ARG B C 1
ATOM 2371 O O . ARG B 1 101 ? 1.419 40.956 71.488 1.00 45.14 103 ARG B O 1
ATOM 2379 N N . GLU B 1 102 ? 2.079 41.145 73.633 1.00 41.12 104 GLU B N 1
ATOM 2380 C CA . GLU B 1 102 ? 2.546 42.512 73.447 1.00 42.34 104 GLU B CA 1
ATOM 2381 C C . GLU B 1 102 ? 3.737 42.569 72.501 1.00 45.34 104 GLU B C 1
ATOM 2382 O O . GLU B 1 102 ? 3.886 43.546 71.763 1.00 50.22 104 GLU B O 1
ATOM 2388 N N . GLN B 1 103 ? 4.596 41.547 72.501 1.00 46.05 105 GLN B N 1
ATOM 2389 C CA . GLN B 1 103 ? 5.711 41.546 71.559 1.00 41.69 105 GLN B CA 1
ATOM 2390 C C . GLN B 1 103 ? 5.242 41.249 70.135 1.00 49.81 105 GLN B C 1
ATOM 2391 O O . GLN B 1 103 ? 5.751 41.842 69.174 1.00 54.04 105 GLN B O 1
ATOM 2397 N N . VAL B 1 104 ? 4.288 40.327 69.977 1.00 40.58 106 VAL B N 1
ATOM 2398 C CA . VAL B 1 104 ? 3.735 40.039 68.656 1.00 36.38 106 VAL B CA 1
ATOM 2399 C C . VAL B 1 104 ? 3.140 41.302 68.044 1.00 42.02 106 VAL B C 1
ATOM 2400 O O . VAL B 1 104 ? 3.489 41.694 66.926 1.00 46.32 106 VAL B O 1
ATOM 2404 N N . GLU B 1 105 ? 2.261 41.977 68.789 1.00 39.54 107 GLU B N 1
ATOM 2405 C CA . GLU B 1 105 ? 1.622 43.186 68.290 1.00 39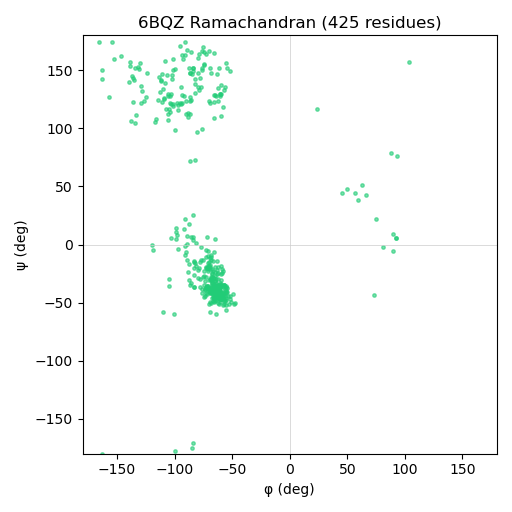.80 107 GLU B CA 1
ATOM 2406 C C . GLU B 1 105 ? 2.642 44.282 68.011 1.00 49.36 107 GLU B C 1
ATOM 2407 O O . GLU B 1 105 ? 2.531 45.003 67.009 1.00 43.06 107 GLU B O 1
ATOM 2413 N N . ALA B 1 106 ? 3.641 44.435 68.887 1.00 39.38 108 ALA B N 1
ATOM 2414 C CA . ALA B 1 106 ? 4.644 45.467 68.654 1.00 41.40 108 ALA B CA 1
ATOM 2415 C C . ALA B 1 106 ? 5.465 45.154 67.409 1.00 51.72 108 ALA B C 1
ATOM 2416 O O . ALA B 1 106 ? 5.681 46.026 66.563 1.00 41.28 108 ALA B O 1
ATOM 2418 N N . ASN B 1 107 ? 5.920 43.905 67.276 1.00 46.33 109 ASN B N 1
ATOM 2419 C CA . ASN B 1 107 ? 6.721 43.527 66.118 1.00 45.14 109 ASN B CA 1
ATOM 2420 C C . ASN B 1 107 ? 5.892 43.575 64.837 1.00 54.76 109 ASN B C 1
ATOM 2421 O O . ASN B 1 107 ? 6.375 44.025 63.792 1.00 37.37 109 ASN B O 1
ATOM 2426 N N . ALA B 1 108 ? 4.637 43.130 64.904 1.00 51.73 110 ALA B N 1
ATOM 2427 C CA . ALA B 1 108 ? 3.809 43.100 63.709 1.00 45.43 110 ALA B CA 1
ATOM 2428 C C . ALA B 1 108 ? 3.538 44.503 63.200 1.00 46.78 110 ALA B C 1
ATOM 2429 O O . ALA B 1 108 ? 3.481 44.724 61.985 1.00 45.81 110 ALA B O 1
ATOM 2431 N N . LYS B 1 109 ? 3.388 45.473 64.109 1.00 46.04 111 LYS B N 1
ATOM 2432 C CA . LYS B 1 109 ? 3.146 46.844 63.659 1.00 47.38 111 LYS B CA 1
ATOM 2433 C C . LYS B 1 109 ? 4.359 47.402 62.921 1.00 49.19 111 LYS B C 1
ATOM 2434 O O . LYS B 1 109 ? 4.212 48.171 61.964 1.00 51.33 111 LYS B O 1
ATOM 2436 N N . THR B 1 110 ? 5.568 47.026 63.351 1.00 51.31 112 THR B N 1
ATOM 2437 C CA . THR B 1 110 ? 6.761 47.451 62.623 1.00 53.34 112 THR B CA 1
ATOM 2438 C C . THR B 1 110 ? 6.806 46.836 61.227 1.00 42.67 112 THR B C 1
ATOM 2439 O O . THR B 1 110 ? 7.238 47.485 60.269 1.00 48.56 112 THR B O 1
ATOM 2443 N N . TYR B 1 111 ? 6.359 45.590 61.088 1.00 45.25 113 TYR B N 1
ATOM 2444 C CA . TYR B 1 111 ? 6.333 44.963 59.769 1.00 47.35 113 TYR B CA 1
ATOM 2445 C C . TYR B 1 111 ? 5.362 45.691 58.846 1.00 47.50 113 TYR B C 1
ATOM 2446 O O . TYR B 1 111 ? 5.686 45.975 57.683 1.00 45.72 113 TYR B O 1
ATOM 2455 N N . GLN B 1 112 ? 4.174 46.020 59.364 1.00 45.61 114 GLN B N 1
ATOM 2456 C CA . GLN B 1 112 ? 3.151 46.677 58.559 1.00 47.69 114 GLN B CA 1
ATOM 2457 C C . GLN B 1 112 ? 3.623 48.034 58.061 1.00 53.01 114 GLN B C 1
ATOM 2458 O O . GLN B 1 112 ? 3.428 48.374 56.891 1.00 59.66 114 GLN B O 1
ATOM 2464 N N . GLU B 1 113 ? 4.249 48.830 58.933 1.00 53.34 115 GLU B N 1
ATOM 2465 C CA . GLU B 1 113 ? 4.780 50.107 58.475 1.00 60.39 115 GLU B CA 1
ATOM 2466 C C . GLU B 1 113 ? 5.846 49.893 57.407 1.00 59.76 115 GLU B C 1
ATOM 2467 O O . GLU B 1 113 ? 5.931 50.660 56.436 1.00 55.46 115 GLU B O 1
ATOM 2473 N N . GLN B 1 114 ? 6.634 48.822 57.536 1.00 50.05 116 GLN B N 1
ATOM 2474 C CA . GLN B 1 114 ? 7.601 48.503 56.490 1.00 52.72 116 GLN B CA 1
ATOM 2475 C C . GLN B 1 114 ? 6.916 48.151 55.172 1.00 53.73 116 GLN B C 1
ATOM 2476 O O . GLN B 1 114 ? 7.142 48.807 54.147 1.00 60.01 116 GLN B O 1
ATOM 2482 N N . VAL B 1 115 ? 6.083 47.106 55.168 1.00 41.86 117 VAL B N 1
ATOM 2483 C CA . VAL B 1 115 ? 5.583 46.594 53.892 1.00 44.67 117 VAL B CA 1
ATOM 2484 C C . VAL B 1 115 ? 4.566 47.522 53.237 1.00 42.73 117 VAL B C 1
ATOM 2485 O O . VAL B 1 115 ? 4.316 47.403 52.035 1.00 44.08 117 VAL B O 1
ATOM 2489 N N . PHE B 1 116 ? 3.943 48.420 53.989 1.00 44.61 118 PHE B N 1
ATOM 2490 C CA . PHE B 1 116 ? 2.977 49.337 53.405 1.00 46.26 118 PHE B CA 1
ATOM 2491 C C . PHE B 1 116 ? 3.646 50.581 52.829 1.00 52.33 118 PHE B C 1
ATOM 2492 O O . PHE B 1 116 ? 2.957 51.514 52.398 1.00 50.07 118 PHE B O 1
ATOM 2500 N N . LYS B 1 117 ? 4.980 50.599 52.810 1.00 57.06 119 LYS B N 1
ATOM 2501 C CA . LYS B 1 117 ? 5.695 51.427 51.849 1.00 65.84 119 LYS B CA 1
ATOM 2502 C C . LYS B 1 117 ? 5.409 50.957 50.432 1.00 67.58 119 LYS B C 1
ATOM 2503 O O . LYS B 1 117 ? 5.291 51.771 49.505 1.00 73.96 119 LYS B O 1
ATOM 2509 N N . ILE B 1 118 ? 5.291 49.643 50.250 1.00 55.13 120 ILE B N 1
ATOM 2510 C CA . ILE B 1 118 ? 5.180 49.036 48.927 1.00 52.63 120 ILE B CA 1
ATOM 2511 C C . ILE B 1 118 ? 3.723 48.712 48.633 1.00 49.08 120 ILE B C 1
ATOM 2512 O O . ILE B 1 118 ? 3.139 49.216 47.670 1.00 56.38 120 ILE B O 1
ATOM 2517 N N . LEU B 1 119 ? 3.129 47.872 49.465 1.00 42.90 121 LEU B N 1
ATOM 2518 C CA . LEU B 1 119 ? 1.776 47.410 49.232 1.00 42.63 121 LEU B CA 1
ATOM 2519 C C . LEU B 1 119 ? 0.775 48.467 49.662 1.00 41.57 121 LEU B C 1
ATOM 2520 O O . LEU B 1 119 ? 1.085 49.381 50.426 1.00 47.21 121 LEU B O 1
ATOM 2525 N N . ASP B 1 120 ? -0.455 48.300 49.198 1.00 44.70 122 ASP B N 1
ATOM 2526 C CA . ASP B 1 120 ? -1.529 49.223 49.519 1.00 51.49 122 ASP B CA 1
ATOM 2527 C C . ASP B 1 120 ? -2.338 48.635 50.661 1.00 53.35 122 ASP B C 1
ATOM 2528 O O . ASP B 1 120 ? -2.862 47.518 50.524 1.00 59.54 122 ASP B O 1
ATOM 2533 N N . PRO B 1 121 ? -2.464 49.324 51.796 1.00 53.46 123 PRO B N 1
ATOM 2534 C CA . PRO B 1 121 ? -3.141 48.702 52.947 1.00 49.29 123 PRO B CA 1
ATOM 2535 C C . PRO B 1 121 ? -4.644 48.554 52.768 1.00 53.30 123 PRO B C 1
ATOM 2536 O O . PRO B 1 121 ? -5.244 47.716 53.456 1.00 48.60 123 PRO B O 1
ATOM 2540 N N . ASN B 1 122 ? -5.277 49.320 51.872 1.00 49.36 124 ASN B N 1
ATOM 2541 C CA . ASN B 1 122 ? -6.696 49.095 51.628 1.00 54.72 124 ASN B CA 1
ATOM 2542 C C . ASN B 1 122 ? -6.944 47.942 50.671 1.00 51.53 124 ASN B C 1
ATOM 2543 O O . ASN B 1 122 ? -8.102 47.645 50.354 1.00 56.20 124 ASN B O 1
ATOM 2548 N N . LYS B 1 123 ? -5.886 47.284 50.219 1.00 41.34 125 LYS B N 1
ATOM 2549 C CA . LYS B 1 123 ? -5.989 46.114 49.376 1.00 36.97 125 LYS B CA 1
ATOM 2550 C C . LYS B 1 123 ? -5.372 44.889 50.020 1.00 39.70 125 LYS B C 1
ATOM 2551 O O . LYS B 1 123 ? -5.440 43.799 49.437 1.00 37.53 125 LYS B O 1
ATOM 2557 N N . THR B 1 124 ? -4.751 45.041 51.183 1.00 40.44 126 THR B N 1
ATOM 2558 C CA . THR B 1 124 ? -4.031 43.960 51.845 1.00 42.10 126 THR B CA 1
ATOM 2559 C C . THR B 1 124 ? -4.746 43.550 53.125 1.00 40.46 126 THR B C 1
ATOM 2560 O O . THR B 1 124 ? -5.257 44.395 53.863 1.00 40.35 126 THR B O 1
ATOM 2564 N N . LYS B 1 125 ? -4.775 42.251 53.390 1.00 44.50 127 LYS B N 1
ATOM 2565 C CA . LYS B 1 125 ? -5.321 41.728 54.633 1.00 35.92 127 LYS B CA 1
ATOM 2566 C C . LYS B 1 125 ? -4.171 41.341 55.547 1.00 27.95 127 LYS B C 1
ATOM 2567 O O . LYS B 1 125 ? -3.249 40.633 55.134 1.00 34.99 127 LYS B O 1
ATOM 2569 N N . VAL B 1 126 ? -4.213 41.814 56.779 1.00 30.61 128 VAL B N 1
ATOM 2570 C CA . VAL B 1 126 ? -3.252 41.399 57.793 1.00 30.13 128 VAL B CA 1
ATOM 2571 C C . VAL B 1 126 ? -3.940 40.405 58.719 1.00 32.97 128 VAL B C 1
ATOM 2572 O O . VAL B 1 126 ? -4.939 40.740 59.367 1.00 37.57 128 VAL B O 1
ATOM 2576 N N . ARG B 1 127 ? -3.405 39.195 58.812 1.00 31.89 129 ARG B N 1
ATOM 2577 C CA . ARG B 1 127 ? -4.006 38.196 59.683 1.00 35.89 129 ARG B CA 1
ATOM 2578 C C . ARG B 1 127 ? -2.967 37.520 60.573 1.00 35.51 129 ARG B C 1
ATOM 2579 O O . ARG B 1 127 ? -1.780 37.443 60.238 1.00 36.94 129 ARG B O 1
ATOM 2587 N N . PHE B 1 128 ? -3.430 37.045 61.728 1.00 34.17 130 PHE B N 1
ATOM 2588 C CA . PHE B 1 128 ? -2.603 36.310 62.694 1.00 27.40 130 PHE B CA 1
ATOM 2589 C C . PHE B 1 128 ? -3.135 34.892 62.757 1.00 28.74 130 PHE B C 1
ATOM 2590 O O . PHE B 1 128 ? -4.327 34.698 63.009 1.00 33.19 130 PHE B O 1
ATOM 2598 N N . ASN B 1 129 ? -2.276 33.898 62.508 1.00 28.49 131 ASN B N 1
ATOM 2599 C CA . ASN B 1 129 ? -2.829 32.550 62.499 1.00 31.12 131 ASN B CA 1
ATOM 2600 C C . ASN B 1 129 ? -3.320 32.079 63.868 1.00 31.39 131 ASN B C 1
ATOM 2601 O O . ASN B 1 129 ? -4.047 31.085 63.926 1.00 36.06 131 ASN B O 1
ATOM 2606 N N . SER B 1 130 ? -2.965 32.755 64.961 1.00 31.20 132 SER B N 1
ATOM 2607 C CA . SER B 1 130 ? -3.638 32.472 66.229 1.00 39.25 132 SER B CA 1
ATOM 2608 C C . SER B 1 130 ? -5.145 32.676 66.124 1.00 41.31 132 SER B C 1
ATOM 2609 O O . SER B 1 130 ? -5.905 32.097 66.914 1.00 42.41 132 SER B O 1
ATOM 2612 N N . GLU B 1 131 ? -5.590 33.477 65.155 1.00 35.99 133 GLU B N 1
ATOM 2613 C CA . GLU B 1 131 ? -7.009 33.775 65.020 1.00 40.56 133 GLU B CA 1
ATOM 2614 C C . GLU B 1 131 ? -7.835 32.502 64.850 1.00 40.83 133 GLU B C 1
ATOM 2615 O O . GLU B 1 131 ? -8.970 32.427 65.331 1.00 43.60 133 GLU B O 1
ATOM 2621 N N . TRP B 1 132 ? -7.298 31.494 64.167 1.00 35.09 134 TRP B N 1
ATOM 2622 C CA . TRP B 1 132 ? -8.004 30.216 64.095 1.00 39.22 134 TRP B CA 1
ATOM 2623 C C . TRP B 1 132 ? -7.396 29.135 64.971 1.00 35.32 134 TRP B C 1
ATOM 2624 O O . TRP B 1 132 ? -8.132 28.326 65.546 1.00 37.98 134 TRP B O 1
ATOM 2635 N N . PHE B 1 133 ? -6.071 29.099 65.110 1.00 35.76 135 PHE B N 1
ATOM 2636 C CA . PHE B 1 133 ? -5.460 27.995 65.850 1.00 35.42 135 PHE B CA 1
ATOM 2637 C C . PHE B 1 133 ? -5.709 28.061 67.355 1.00 33.09 135 PHE B C 1
ATOM 2638 O O . PHE B 1 133 ? -5.541 27.044 68.043 1.00 38.77 135 PHE B O 1
ATOM 2646 N N . ASN B 1 134 ? -6.085 29.227 67.889 1.00 37.14 136 ASN B N 1
ATOM 2647 C CA . ASN B 1 134 ? -6.415 29.317 69.303 1.00 45.00 136 ASN B CA 1
ATOM 2648 C C . ASN B 1 134 ? -7.711 28.595 69.634 1.00 51.37 136 ASN B C 1
ATOM 2649 O O . ASN B 1 134 ? -7.935 28.262 70.804 1.00 44.31 136 ASN B O 1
ATOM 2654 N N . GLN B 1 135 ? -8.549 28.341 68.627 1.00 53.11 137 GLN B N 1
ATOM 2655 C CA . GLN B 1 135 ? -9.798 27.608 68.773 1.00 52.25 137 GLN B CA 1
ATOM 2656 C C . GLN B 1 135 ? -9.677 26.135 68.413 1.00 47.42 137 GLN B C 1
ATOM 2657 O O . GLN B 1 135 ? -10.668 25.403 68.527 1.00 41.67 137 GLN B O 1
ATOM 2663 N N . LYS B 1 136 ? -8.515 25.685 67.949 1.00 39.61 138 LYS B N 1
ATOM 2664 C CA . LYS B 1 136 ? -8.364 24.280 67.617 1.00 39.97 138 LYS B CA 1
ATOM 2665 C C . LYS B 1 136 ? -8.118 23.461 68.888 1.00 36.86 138 LYS B C 1
ATOM 2666 O O . LYS B 1 136 ? -7.501 23.928 69.855 1.00 35.31 138 LYS B O 1
ATOM 2672 N N . SER B 1 137 ? -8.608 22.231 68.880 1.00 30.52 139 SER B N 1
ATOM 2673 C CA . SER B 1 137 ? -8.424 21.346 70.017 1.00 33.95 139 SER B CA 1
ATOM 2674 C C . SER B 1 137 ? -7.210 20.449 69.807 1.00 39.69 139 SER B C 1
ATOM 2675 O O . SER B 1 137 ? -6.619 20.382 68.721 1.00 33.36 139 SER B O 1
ATOM 2678 N N . ALA B 1 138 ? -6.849 19.735 70.877 1.00 38.71 140 ALA B N 1
ATOM 2679 C CA . ALA B 1 138 ? -5.829 18.705 70.752 1.00 32.25 140 ALA B CA 1
ATOM 2680 C C . ALA B 1 138 ? -6.249 17.639 69.748 1.00 27.99 140 ALA B C 1
ATOM 2681 O O . ALA B 1 138 ? -5.407 17.093 69.031 1.00 35.08 140 ALA B O 1
ATOM 2683 N N . ALA B 1 139 ? -7.545 17.345 69.659 1.00 31.46 141 ALA B N 1
ATOM 2684 C CA . ALA B 1 139 ? -7.999 16.339 68.699 1.00 33.10 141 ALA B CA 1
ATOM 2685 C C . ALA B 1 139 ? -7.890 16.850 67.260 1.00 35.32 141 ALA B C 1
ATOM 2686 O O . ALA B 1 139 ? -7.553 16.078 66.354 1.00 37.51 141 ALA B O 1
ATOM 2688 N N . ASP B 1 140 ? -8.135 18.152 67.026 1.00 40.36 142 ASP B N 1
ATOM 2689 C CA . ASP B 1 140 ? -7.910 18.712 65.685 1.00 39.09 142 ASP B CA 1
ATOM 2690 C C . ASP B 1 140 ? -6.451 18.581 65.264 1.00 41.55 142 ASP B C 1
ATOM 2691 O O . ASP B 1 140 ? -6.158 18.388 64.073 1.00 38.80 142 ASP B O 1
ATOM 2696 N N . LEU B 1 141 ? -5.523 18.698 66.219 1.00 32.13 143 LEU B N 1
ATOM 2697 C CA . LEU B 1 141 ? -4.105 18.634 65.870 1.00 35.31 143 LEU B CA 1
ATOM 2698 C C . LEU B 1 141 ? -3.655 17.200 65.636 1.00 34.73 143 LEU B C 1
ATOM 2699 O O . LEU B 1 141 ? -2.804 16.937 64.779 1.00 35.21 143 LEU B O 1
ATOM 2704 N N . ILE B 1 142 ? -4.195 16.267 66.411 1.00 37.22 144 ILE B N 1
ATOM 2705 C CA . ILE B 1 142 ? -3.961 14.852 66.141 1.00 36.49 144 ILE B CA 1
ATOM 2706 C C . ILE B 1 142 ? -4.438 14.488 64.739 1.00 34.54 144 ILE B C 1
ATOM 2707 O O . ILE B 1 142 ? -3.758 13.764 64.004 1.00 34.32 144 ILE B O 1
ATOM 2712 N N . GLN B 1 143 ? -5.617 14.976 64.355 1.00 27.57 145 GLN B N 1
ATOM 2713 C CA . GLN B 1 143 ? -6.144 14.699 63.022 1.00 35.12 145 GLN B CA 1
ATOM 2714 C C . GLN B 1 143 ? -5.186 15.201 61.959 1.00 41.67 145 GLN B C 1
ATOM 2715 O O . GLN B 1 143 ? -4.866 14.491 60.998 1.00 41.26 145 GLN B O 1
ATOM 2721 N N . LEU B 1 144 ? -4.705 16.429 62.141 1.00 41.99 146 LEU B N 1
ATOM 2722 C CA . LEU B 1 144 ? -3.754 17.018 61.216 1.00 35.44 146 LEU B CA 1
ATOM 2723 C C . LEU B 1 144 ? -2.460 16.223 61.176 1.00 37.84 146 LEU B C 1
ATOM 2724 O O . LEU B 1 144 ? -1.899 15.989 60.098 1.00 39.69 146 LEU B O 1
ATOM 2729 N N . ALA B 1 145 ? -1.974 15.788 62.342 1.00 35.05 147 ALA B N 1
ATOM 2730 C CA . ALA B 1 145 ? -0.721 15.047 62.382 1.00 31.99 147 ALA B CA 1
ATOM 2731 C C . ALA B 1 145 ? -0.847 13.666 61.750 1.00 34.30 147 ALA B C 1
ATOM 2732 O O . ALA B 1 145 ? 0.162 13.092 61.335 1.00 42.62 147 ALA B O 1
ATOM 2734 N N . SER B 1 146 ? -2.060 13.129 61.639 1.00 34.21 148 SER B N 1
ATOM 2735 C CA . SER B 1 146 ? -2.243 11.850 60.958 1.00 32.84 148 SER B CA 1
ATOM 2736 C C . SER B 1 146 ? -2.004 11.934 59.458 1.00 43.01 148 SER B C 1
ATOM 2737 O O . SER B 1 146 ? -1.910 10.888 58.813 1.00 43.98 148 SER B O 1
ATOM 2740 N N . GLN B 1 147 ? -1.892 13.141 58.894 1.00 43.95 149 GLN B N 1
ATOM 2741 C CA . GLN B 1 147 ? -1.842 13.338 57.452 1.00 42.05 149 GLN B CA 1
ATOM 2742 C C . GLN B 1 147 ? -0.429 13.339 56.890 1.00 43.35 149 GLN B C 1
ATOM 2743 O O . GLN B 1 147 ? -0.261 13.464 55.670 1.00 47.40 149 GLN B O 1
ATOM 2749 N N . GLN B 1 148 ? 0.581 13.196 57.737 1.00 38.02 150 GLN B N 1
ATOM 2750 C CA . GLN B 1 148 ? 1.971 13.220 57.309 1.00 35.23 150 GLN B CA 1
ATOM 2751 C C . GLN B 1 148 ? 2.729 12.144 58.070 1.00 36.28 150 GLN B C 1
ATOM 2752 O O . GLN B 1 148 ? 2.346 11.784 59.181 1.00 38.31 150 GLN B O 1
ATOM 2758 N N . THR B 1 149 ? 3.815 11.651 57.477 1.00 38.97 151 THR B N 1
ATOM 2759 C CA . THR B 1 149 ? 4.593 10.565 58.053 1.00 36.47 151 THR B CA 1
ATOM 2760 C C . THR B 1 149 ? 5.931 11.062 58.581 1.00 37.14 151 THR B C 1
ATOM 2761 O O . THR B 1 149 ? 6.454 12.103 58.163 1.00 44.77 151 THR B O 1
ATOM 2765 N N . VAL B 1 150 ? 6.481 10.277 59.510 1.00 39.21 152 VAL B N 1
ATOM 2766 C CA . VAL B 1 150 ? 7.736 10.630 60.173 1.00 38.65 152 VAL B CA 1
ATOM 2767 C C . VAL B 1 150 ? 8.864 10.743 59.161 1.00 39.21 152 VAL B C 1
ATOM 2768 O O . VAL B 1 150 ? 9.632 11.712 59.167 1.00 37.61 152 VAL B O 1
ATOM 2772 N N . SER B 1 151 ? 9.006 9.730 58.299 1.00 39.67 153 SER B N 1
ATOM 2773 C CA . SER B 1 151 ? 10.112 9.728 57.347 1.00 46.10 153 SER B CA 1
ATOM 2774 C C . SER B 1 151 ? 10.013 10.888 56.358 1.00 43.88 153 SER B C 1
ATOM 2775 O O . SER B 1 151 ? 11.038 11.380 55.876 1.00 41.71 153 SER B O 1
ATOM 2778 N N . ARG B 1 152 ? 8.799 11.344 56.050 1.00 45.05 154 ARG B N 1
ATOM 2779 C CA . ARG B 1 152 ? 8.668 12.494 55.158 1.00 50.31 154 ARG B CA 1
ATOM 2780 C C . ARG B 1 152 ? 9.060 13.781 55.873 1.00 48.08 154 ARG B C 1
ATOM 2781 O O . ARG B 1 152 ? 9.705 14.653 55.283 1.00 50.91 154 ARG B O 1
ATOM 2789 N N . MET B 1 153 ? 8.698 13.905 57.151 1.00 43.02 155 MET B N 1
ATOM 2790 C CA . MET B 1 153 ? 9.085 15.079 57.919 1.00 37.64 155 MET B CA 1
ATOM 2791 C C . MET B 1 153 ? 10.595 15.144 58.087 1.00 40.24 155 MET B C 1
ATOM 2792 O O . MET B 1 153 ? 11.172 16.234 58.123 1.00 47.79 155 MET B O 1
ATOM 2797 N N . LEU B 1 154 ? 11.255 13.994 58.156 1.00 43.86 156 LEU B N 1
ATOM 2798 C CA . LEU B 1 154 ? 12.705 13.929 58.299 1.00 43.66 156 LEU B CA 1
ATOM 2799 C C . LEU B 1 154 ? 13.440 14.216 57.001 1.00 47.44 156 LEU B C 1
ATOM 2800 O O . LEU B 1 154 ? 14.679 14.223 56.991 1.00 48.47 156 LEU B O 1
ATOM 2805 N N . GLU B 1 155 ? 12.718 14.445 55.907 1.00 47.25 157 GLU B N 1
ATOM 2806 C CA . GLU B 1 155 ? 13.379 14.851 54.680 1.00 51.21 157 GLU B CA 1
ATOM 2807 C C . GLU B 1 155 ? 13.653 16.347 54.622 1.00 46.63 157 GLU B C 1
ATOM 2808 O O . GLU B 1 155 ? 14.429 16.780 53.764 1.00 52.28 157 GLU B O 1
ATOM 2814 N N . ARG B 1 156 ? 13.044 17.147 55.497 1.00 43.13 158 ARG B N 1
ATOM 2815 C CA . ARG B 1 156 ? 13.399 18.556 55.548 1.00 50.17 158 ARG B CA 1
ATOM 2816 C C . ARG B 1 156 ? 14.874 18.673 55.889 1.00 54.95 158 ARG B C 1
ATOM 2817 O O . ARG B 1 156 ? 15.347 18.047 56.841 1.00 60.24 158 ARG B O 1
ATOM 2825 N N . ASP B 1 157 ? 15.598 19.461 55.086 1.00 57.61 159 ASP B N 1
ATOM 2826 C CA . ASP B 1 157 ? 17.058 19.413 55.080 1.00 63.66 159 ASP B CA 1
ATOM 2827 C C . ASP B 1 157 ? 17.656 19.678 56.453 1.00 55.43 159 ASP B C 1
ATOM 2828 O O . ASP B 1 157 ? 18.690 19.094 56.793 1.00 58.26 159 ASP B O 1
ATOM 2833 N N . ASP B 1 158 ? 17.035 20.546 57.256 1.00 47.53 160 ASP B N 1
ATOM 2834 C CA . ASP B 1 158 ? 17.573 20.798 58.592 1.00 55.65 160 ASP B CA 1
ATOM 2835 C C . ASP B 1 158 ? 17.321 19.617 59.528 1.00 49.41 160 ASP B C 1
ATOM 2836 O O . ASP B 1 158 ? 18.173 19.283 60.356 1.00 52.53 160 ASP B O 1
ATOM 2841 N N . PHE B 1 159 ? 16.163 18.967 59.403 1.00 44.63 161 PHE B N 1
ATOM 2842 C CA . PHE B 1 159 ? 15.905 17.752 60.169 1.00 43.50 161 PHE B CA 1
ATOM 2843 C C . PHE B 1 159 ? 16.867 16.641 59.779 1.00 49.66 161 PHE B C 1
ATOM 2844 O O . PHE B 1 159 ? 17.386 15.920 60.640 1.00 45.21 161 PHE B O 1
ATOM 2852 N N . THR B 1 160 ? 17.125 16.493 58.481 1.00 46.63 162 THR B N 1
ATOM 2853 C CA . THR B 1 160 ? 18.033 15.447 58.028 1.00 49.82 162 THR B CA 1
ATOM 2854 C C . THR B 1 160 ? 19.406 15.589 58.673 1.00 55.43 162 THR B C 1
ATOM 2855 O O . THR B 1 160 ? 19.981 14.599 59.143 1.00 53.79 162 THR B O 1
ATOM 2859 N N . LYS B 1 161 ? 19.935 16.817 58.723 1.00 55.56 163 LYS B N 1
ATOM 2860 C CA . LYS B 1 161 ? 21.284 17.036 59.236 1.00 51.17 163 LYS B CA 1
ATOM 2861 C C . LYS B 1 161 ? 21.358 16.756 60.730 1.00 52.38 163 LYS B C 1
ATOM 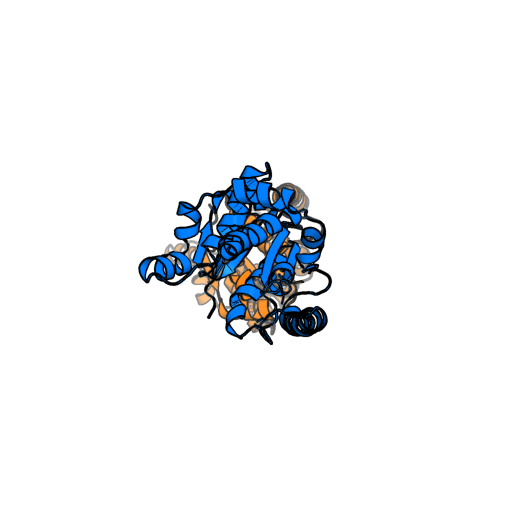2862 O O . LYS B 1 161 ? 22.282 16.080 61.197 1.00 60.26 163 LYS B O 1
ATOM 2864 N N . ARG B 1 162 ? 20.398 17.271 61.501 1.00 53.15 164 ARG B N 1
ATOM 2865 C CA . ARG B 1 162 ? 20.408 17.029 62.942 1.00 56.37 164 ARG B CA 1
ATOM 2866 C C . ARG B 1 162 ? 20.230 15.548 63.256 1.00 53.31 164 ARG B C 1
ATOM 2867 O O . ARG B 1 162 ? 20.901 15.009 64.144 1.00 59.50 164 ARG B O 1
ATOM 2875 N N . TYR B 1 163 ? 19.336 14.873 62.528 1.00 53.39 165 TYR B N 1
ATOM 2876 C CA . TYR B 1 163 ? 19.045 13.470 62.810 1.00 53.34 165 TYR B CA 1
ATOM 2877 C C . TYR B 1 163 ? 20.266 12.593 62.561 1.00 59.59 165 TYR B C 1
ATOM 2878 O O . TYR B 1 163 ? 20.562 11.689 63.350 1.00 61.54 165 TYR B O 1
ATOM 2887 N N . ASN B 1 164 ? 20.989 12.846 61.468 1.00 60.89 166 ASN B N 1
ATOM 2888 C CA . ASN B 1 164 ? 22.173 12.061 61.154 1.00 60.66 166 ASN B CA 1
ATOM 2889 C C . ASN B 1 164 ? 23.351 12.419 62.041 1.00 65.89 166 ASN B C 1
ATOM 2890 O O . ASN B 1 164 ? 24.256 11.594 62.211 1.00 66.95 166 ASN B O 1
ATOM 2895 N N . ASN B 1 165 ? 23.358 13.621 62.610 1.00 69.35 167 ASN B N 1
ATOM 2896 C CA . ASN B 1 165 ? 24.357 14.015 63.590 1.00 73.13 167 ASN B CA 1
ATOM 2897 C C . ASN B 1 165 ? 23.943 13.672 65.012 1.00 73.16 167 ASN B C 1
ATOM 2898 O O . ASN B 1 165 ? 24.627 14.078 65.957 1.00 74.81 167 ASN B O 1
ATOM 2903 N N . HIS B 1 166 ? 22.835 12.945 65.180 1.00 70.66 168 HIS B N 1
ATOM 2904 C CA . HIS B 1 166 ? 22.344 12.532 66.494 1.00 72.49 168 HIS B CA 1
ATOM 2905 C C . HIS B 1 166 ? 22.062 13.738 67.384 1.00 68.72 168 HIS B C 1
ATOM 2906 O O . HIS B 1 166 ? 22.328 13.726 68.586 1.00 74.32 168 HIS B O 1
ATOM 2913 N N . GLN B 1 167 ? 21.528 14.788 66.785 1.00 65.39 169 GLN B N 1
ATOM 2914 C CA . GLN B 1 167 ? 21.126 15.854 67.681 1.00 65.96 169 GLN B CA 1
ATOM 2915 C C . GLN B 1 167 ? 19.620 15.818 67.884 1.00 61.69 169 GLN B C 1
ATOM 2916 O O . GLN B 1 167 ? 18.877 15.517 66.943 1.00 60.94 169 GLN B O 1
ATOM 2922 N N . PRO B 1 168 ? 19.173 16.105 69.105 1.00 57.01 170 PRO B N 1
ATOM 2923 C CA . PRO B 1 168 ? 17.747 15.950 69.434 1.00 49.52 170 PRO B CA 1
ATOM 2924 C C . PRO B 1 168 ? 16.843 16.854 68.605 1.00 48.46 170 PRO B C 1
ATOM 2925 O O . PRO B 1 168 ? 17.103 18.053 68.445 1.00 49.27 170 PRO B O 1
ATOM 2929 N N . ILE B 1 169 ? 15.758 16.256 68.100 1.00 42.61 171 ILE B N 1
ATOM 2930 C CA . ILE B 1 169 ? 14.647 16.945 67.440 1.00 43.73 171 ILE B CA 1
ATOM 2931 C C . ILE B 1 169 ? 13.407 16.726 68.298 1.00 40.04 171 ILE B C 1
ATOM 2932 O O . ILE B 1 169 ? 12.864 15.615 68.330 1.00 47.38 171 ILE B O 1
ATOM 2937 N N . ALA B 1 170 ? 12.949 17.770 68.985 1.00 43.44 172 ALA B N 1
ATOM 2938 C CA . ALA B 1 170 ? 11.732 17.646 69.783 1.00 43.14 172 ALA B CA 1
ATOM 2939 C C . ALA B 1 170 ? 10.513 17.465 68.883 1.00 45.05 172 ALA B C 1
ATOM 2940 O O . ALA B 1 170 ? 10.445 18.008 67.773 1.00 44.05 172 ALA B O 1
ATOM 2942 N N . ILE B 1 171 ? 9.530 16.708 69.383 1.00 49.17 173 ILE B N 1
ATOM 2943 C CA . ILE B 1 171 ? 8.446 16.250 68.514 1.00 48.35 173 ILE B CA 1
ATOM 2944 C C . ILE B 1 171 ? 7.600 17.416 68.015 1.00 48.86 173 ILE B C 1
ATOM 2945 O O . ILE B 1 171 ? 7.170 17.431 66.852 1.00 49.70 173 ILE B O 1
ATOM 2950 N N . HIS B 1 172 ? 7.352 18.418 68.867 1.00 41.66 174 HIS B N 1
ATOM 2951 C CA . HIS B 1 172 ? 6.526 19.541 68.430 1.00 42.28 174 HIS B CA 1
ATOM 2952 C C . HIS B 1 172 ? 7.117 20.267 67.222 1.00 45.34 174 HIS B C 1
ATOM 2953 O O . HIS B 1 172 ? 6.393 21.008 66.551 1.00 43.48 174 HIS B O 1
ATOM 2960 N N . GLU B 1 173 ? 8.414 20.082 66.944 1.00 43.85 175 GLU B N 1
ATOM 2961 C CA . GLU B 1 173 ? 9.020 20.666 65.754 1.00 44.71 175 GLU B CA 1
ATOM 2962 C C . GLU B 1 173 ? 8.487 20.012 64.495 1.00 47.68 175 GLU B C 1
ATOM 2963 O O . GLU B 1 173 ? 8.462 20.646 63.440 1.00 50.33 175 GLU B O 1
ATOM 2969 N N . PHE B 1 174 ? 8.109 18.730 64.579 1.00 50.64 176 PHE B N 1
ATOM 2970 C CA . PHE B 1 174 ? 7.416 18.079 63.476 1.00 41.40 176 PHE B CA 1
ATOM 2971 C C . PHE B 1 174 ? 6.015 18.625 63.289 1.00 40.09 176 PHE B C 1
ATOM 2972 O O . PHE B 1 174 ? 5.419 18.417 62.229 1.00 53.34 176 PHE B O 1
ATOM 2980 N N . LEU B 1 175 ? 5.471 19.309 64.289 1.00 36.47 177 LEU B N 1
ATOM 2981 C CA . LEU B 1 175 ? 4.128 19.855 64.186 1.00 38.09 177 LEU B CA 1
ATOM 2982 C C . LEU B 1 175 ? 4.089 21.258 63.587 1.00 40.45 177 LEU B C 1
ATOM 2983 O O . LEU B 1 175 ? 3.039 21.666 63.085 1.00 39.32 177 LEU B O 1
ATOM 2988 N N . TYR B 1 176 ? 5.194 22.004 63.669 1.00 38.59 178 TYR B N 1
ATOM 2989 C CA . TYR B 1 176 ? 5.233 23.378 63.167 1.00 35.55 178 TYR B CA 1
ATOM 2990 C C . TYR B 1 176 ? 4.954 23.464 61.666 1.00 38.21 178 TYR B C 1
ATOM 2991 O O . TYR B 1 176 ? 4.141 24.308 61.259 1.00 41.57 178 TYR B O 1
ATOM 3000 N N . PRO B 1 177 ? 5.557 22.646 60.797 1.00 43.61 179 PRO B N 1
ATOM 3001 C CA . PRO B 1 177 ? 5.178 22.717 59.379 1.00 42.07 179 PRO B CA 1
ATOM 3002 C C . PRO B 1 177 ? 3.731 22.351 59.137 1.00 44.49 179 PRO B C 1
ATOM 3003 O O . PRO B 1 177 ? 3.174 22.765 58.110 1.00 40.10 179 PRO B O 1
ATOM 3007 N N . LEU B 1 178 ? 3.098 21.598 60.055 1.00 38.42 180 LEU B N 1
ATOM 3008 C CA . LEU B 1 178 ? 1.690 21.259 59.888 1.00 39.52 180 LEU B CA 1
ATOM 3009 C C . LEU B 1 178 ? 0.788 22.414 60.296 1.00 38.19 180 LEU B C 1
ATOM 3010 O O . LEU B 1 178 ? -0.333 22.537 59.791 1.00 39.08 180 LEU B O 1
ATOM 3015 N N . VAL B 1 179 ? 1.241 23.250 61.225 1.00 31.63 181 VAL B N 1
ATOM 3016 C CA . VAL B 1 179 ? 0.552 24.507 61.482 1.00 34.83 181 VAL B CA 1
ATOM 3017 C C . VAL B 1 179 ? 0.593 25.397 60.245 1.00 32.43 181 VAL B C 1
ATOM 3018 O O . VAL B 1 179 ? -0.418 25.994 59.851 1.00 33.63 181 VAL B O 1
ATOM 3022 N N . GLN B 1 180 ? 1.759 25.485 59.605 1.00 35.54 182 GLN B N 1
ATOM 3023 C CA . GLN B 1 180 ? 1.893 26.333 58.423 1.00 45.94 182 GLN B CA 1
ATOM 3024 C C . GLN B 1 180 ? 1.032 25.811 57.280 1.00 42.40 182 GLN B C 1
ATOM 3025 O O . GLN B 1 180 ? 0.394 26.592 56.567 1.00 40.32 182 GLN B O 1
ATOM 3031 N N . GLY B 1 181 ? 0.978 24.489 57.116 1.00 45.23 183 GLY B N 1
ATOM 3032 C CA . GLY B 1 181 ? 0.131 23.914 56.086 1.00 43.48 183 GLY B CA 1
ATOM 3033 C C . GLY B 1 181 ? -1.339 24.194 56.326 1.00 41.35 183 GLY B C 1
ATOM 3034 O O . GLY B 1 181 ? -2.060 24.623 55.422 1.00 37.49 183 GLY B O 1
ATOM 3035 N N . TYR B 1 182 ? -1.804 23.960 57.554 1.00 34.75 184 TYR B N 1
ATOM 3036 C CA . TYR B 1 182 ? -3.210 24.218 57.849 1.00 34.16 184 TYR B CA 1
ATOM 3037 C C . TYR B 1 182 ? -3.589 25.666 57.546 1.00 37.49 184 TYR B C 1
ATOM 3038 O O . TYR B 1 182 ? -4.717 25.942 57.129 1.00 39.97 184 TYR B O 1
ATOM 3047 N N . ASP B 1 183 ? -2.665 26.604 57.775 1.00 38.49 185 ASP B N 1
ATOM 3048 C CA . ASP B 1 183 ? -2.960 28.016 57.532 1.00 30.85 185 ASP B CA 1
ATOM 3049 C C . ASP B 1 183 ? -3.385 28.260 56.077 1.00 34.91 185 ASP B C 1
ATOM 3050 O O . ASP B 1 183 ? -4.245 29.109 55.816 1.00 32.43 185 ASP B O 1
ATOM 3055 N N . SER B 1 184 ? -2.780 27.534 55.120 1.00 30.62 186 SER B N 1
ATOM 3056 C CA . SER B 1 184 ? -3.249 27.573 53.735 1.00 33.39 186 SER B CA 1
ATOM 3057 C C . SER B 1 184 ? -4.712 27.160 53.632 1.00 35.51 186 SER B C 1
ATOM 3058 O O . SER B 1 184 ? -5.482 27.762 52.874 1.00 43.11 186 SER B O 1
ATOM 3061 N N . ILE B 1 185 ? -5.111 26.137 54.393 1.00 35.17 187 ILE B N 1
ATOM 3062 C CA . ILE B 1 185 ? -6.491 25.658 54.355 1.00 41.36 187 ILE B CA 1
ATOM 3063 C C . ILE B 1 185 ? -7.430 26.717 54.898 1.00 39.09 187 ILE B C 1
ATOM 3064 O O . ILE B 1 185 ? -8.480 26.998 54.313 1.00 41.52 187 ILE B O 1
ATOM 3069 N N . ALA B 1 186 ? -7.072 27.302 56.040 1.00 37.97 188 ALA B N 1
ATOM 3070 C CA . ALA B 1 186 ? -7.906 28.320 56.668 1.00 41.48 188 ALA B CA 1
ATOM 3071 C C . ALA B 1 186 ? -7.980 29.588 55.825 1.00 39.65 188 ALA B C 1
ATOM 3072 O O . ALA B 1 186 ? -8.982 30.307 55.882 1.00 42.52 188 ALA B O 1
ATOM 3074 N N . LEU B 1 187 ? -6.942 29.880 55.046 1.00 37.35 189 LEU B N 1
ATOM 3075 C CA . LEU B 1 187 ? -6.970 31.026 54.139 1.00 39.07 189 LEU B CA 1
ATOM 3076 C C . LEU B 1 187 ? -7.516 30.689 52.760 1.00 41.99 189 LEU B C 1
ATOM 3077 O O . LEU B 1 187 ? -7.699 31.607 51.955 1.00 45.16 189 LEU B O 1
ATOM 3082 N N . GLU B 1 188 ? -7.782 29.410 52.472 1.00 39.56 190 GLU B N 1
ATOM 3083 C CA . GLU B 1 188 ? -8.118 28.958 51.118 1.00 45.71 190 GLU B CA 1
ATOM 3084 C C . GLU B 1 188 ? -7.101 29.499 50.118 1.00 45.18 190 GLU B C 1
ATOM 3085 O O . GLU B 1 188 ? -7.453 30.077 49.087 1.00 48.39 190 GLU B O 1
ATOM 3091 N N . ALA B 1 189 ? -5.823 29.345 50.460 1.00 44.38 191 ALA B N 1
ATOM 3092 C CA . ALA B 1 189 ? -4.755 29.973 49.695 1.00 40.69 191 ALA B CA 1
ATOM 3093 C C . ALA B 1 189 ? -4.699 29.427 48.272 1.00 41.77 191 ALA B C 1
ATOM 3094 O O . ALA B 1 189 ? -4.670 28.213 48.059 1.00 46.21 191 ALA B O 1
ATOM 3096 N N . ASP B 1 190 ? -4.707 30.337 47.292 1.00 38.04 192 ASP B N 1
ATOM 3097 C CA . ASP B 1 190 ? -4.478 29.941 45.909 1.00 36.77 192 ASP B CA 1
ATOM 3098 C C . ASP B 1 190 ? -2.991 29.831 45.611 1.00 34.89 192 ASP B C 1
ATOM 3099 O O . ASP B 1 190 ? -2.565 28.951 44.852 1.00 37.50 192 ASP B O 1
ATOM 3104 N N . VAL B 1 191 ? -2.199 30.723 46.206 1.00 37.67 193 VAL B N 1
ATOM 3105 C CA . VAL B 1 191 ? -0.765 30.856 45.970 1.00 31.74 193 VAL B CA 1
ATOM 3106 C C . VAL B 1 191 ? -0.093 31.115 47.314 1.00 36.13 193 VAL B C 1
ATOM 3107 O O . VAL B 1 191 ? -0.626 31.859 48.143 1.00 35.38 193 VAL B O 1
ATOM 3111 N N . GLU B 1 192 ? 1.072 30.505 47.538 1.00 30.67 194 GLU B N 1
ATOM 3112 C CA . GLU B 1 192 ? 1.868 30.814 48.716 1.00 35.42 194 GLU B CA 1
ATOM 3113 C C . GLU B 1 192 ? 3.283 31.137 48.267 1.00 35.80 194 GLU B C 1
ATOM 3114 O O . GLU B 1 192 ? 3.860 30.415 47.449 1.00 36.99 194 GLU B O 1
ATOM 3120 N N . LEU B 1 193 ? 3.819 32.238 48.782 1.00 34.49 195 LEU B N 1
ATOM 3121 C CA . LEU B 1 193 ? 5.147 32.728 48.439 1.00 34.65 195 LEU B CA 1
ATOM 3122 C C . LEU B 1 193 ? 6.076 32.591 49.631 1.00 41.47 195 LEU B C 1
ATOM 3123 O O . LEU B 1 193 ? 5.677 32.862 50.769 1.00 40.90 195 LEU B O 1
ATOM 3128 N N . GLY B 1 194 ? 7.323 32.220 49.357 1.00 38.84 196 GLY B N 1
ATOM 3129 C CA . GLY B 1 194 ? 8.356 32.272 50.371 1.00 43.64 196 GLY B CA 1
ATOM 3130 C C . GLY B 1 194 ? 9.717 32.205 49.717 1.00 45.91 196 GLY B C 1
ATOM 3131 O O . GLY B 1 194 ? 9.838 32.129 48.492 1.00 49.44 196 GLY B O 1
ATOM 3132 N N . GLY B 1 195 ? 10.749 32.245 50.556 1.00 43.83 197 GLY B N 1
ATOM 3133 C CA . GLY B 1 195 ? 12.106 32.065 50.087 1.00 43.77 197 GLY B CA 1
ATOM 3134 C C . GLY B 1 195 ? 12.387 30.620 49.712 1.00 49.56 197 GLY B C 1
ATOM 3135 O O . GLY B 1 195 ? 11.650 29.692 50.058 1.00 43.57 197 GLY B O 1
ATOM 3136 N N . THR B 1 196 ? 13.486 30.431 48.971 1.00 48.59 198 THR B N 1
ATOM 3137 C CA . THR B 1 196 ? 13.861 29.085 48.548 1.00 53.09 198 THR B CA 1
ATOM 3138 C C . THR B 1 196 ? 14.109 28.163 49.740 1.00 53.51 198 THR B C 1
ATOM 3139 O O . THR B 1 196 ? 13.851 26.958 49.651 1.00 62.32 198 THR B O 1
ATOM 3143 N N . ASP B 1 197 ? 14.575 28.700 50.870 1.00 49.67 199 ASP B N 1
ATOM 3144 C CA . ASP B 1 197 ? 14.805 27.844 52.037 1.00 61.68 199 ASP B CA 1
ATOM 3145 C C . ASP B 1 197 ? 13.510 27.333 52.663 1.00 60.27 199 ASP B C 1
ATOM 3146 O O . ASP B 1 197 ? 13.550 26.392 53.460 1.00 68.19 199 ASP B O 1
ATOM 3151 N N . GLN B 1 198 ? 12.367 27.921 52.314 1.00 58.07 200 GLN B N 1
ATOM 3152 C CA A GLN B 1 198 ? 11.082 27.549 52.894 0.54 53.68 200 GLN B CA 1
ATOM 3153 C CA B GLN B 1 198 ? 11.073 27.576 52.881 0.46 53.72 200 GLN B CA 1
ATOM 3154 C C . GLN B 1 198 ? 10.280 26.614 51.992 1.00 51.98 200 GLN B C 1
ATOM 3155 O O . GLN B 1 198 ? 9.069 26.461 52.181 1.00 53.00 200 GLN B O 1
ATOM 3166 N N . THR B 1 199 ? 10.942 25.951 51.043 1.00 33.97 201 THR B N 1
ATOM 3167 C CA . THR B 1 199 ? 10.236 25.175 50.026 1.00 48.45 201 THR B CA 1
ATOM 3168 C C . THR B 1 199 ? 9.428 24.036 50.633 1.00 50.75 201 THR B C 1
ATOM 3169 O O . THR B 1 199 ? 8.245 23.862 50.308 1.00 51.27 201 THR B O 1
ATOM 3173 N N . PHE B 1 200 ? 10.067 23.230 51.492 1.00 52.85 202 PHE B N 1
ATOM 3174 C CA . PHE B 1 200 ? 9.382 22.144 52.191 1.00 40.32 202 PHE B CA 1
ATOM 3175 C C . PHE B 1 200 ? 8.112 22.638 52.869 1.00 34.56 202 PHE B C 1
ATOM 3176 O O . PHE B 1 200 ? 7.040 22.043 52.721 1.00 43.01 202 PHE B O 1
ATOM 3184 N N . ASN B 1 201 ? 8.216 23.732 53.620 1.00 35.76 203 ASN B N 1
ATOM 3185 C CA . ASN B 1 201 ? 7.055 24.238 54.340 1.00 29.63 203 ASN B CA 1
ATOM 3186 C C . ASN B 1 201 ? 5.940 24.635 53.388 1.00 47.11 203 ASN B C 1
ATOM 3187 O O . ASN B 1 201 ? 4.763 24.401 53.680 1.00 45.86 203 ASN B O 1
ATOM 3192 N N . LEU B 1 202 ? 6.286 25.249 52.244 1.00 46.97 204 LEU B N 1
ATOM 3193 C CA . LEU B 1 202 ? 5.247 25.681 51.315 1.00 36.72 204 LEU B CA 1
ATOM 3194 C C . LEU B 1 202 ? 4.528 24.488 50.714 1.00 30.16 204 LEU B C 1
ATOM 3195 O O . LEU B 1 202 ? 3.295 24.482 50.621 1.00 45.08 204 LEU B O 1
ATOM 3200 N N . LEU B 1 203 ? 5.279 23.458 50.327 1.00 32.81 205 LEU B N 1
ATOM 3201 C CA . LEU B 1 203 ? 4.672 22.225 49.830 1.00 42.96 205 LEU B CA 1
ATOM 3202 C C . LEU B 1 203 ? 3.748 21.568 50.851 1.00 48.75 205 LEU B C 1
ATOM 3203 O O . LEU B 1 203 ? 2.849 20.811 50.463 1.00 46.97 205 LEU B O 1
ATOM 3208 N N . MET B 1 204 ? 3.947 21.828 52.144 1.00 46.36 206 MET B N 1
ATOM 3209 C CA . MET B 1 204 ? 3.078 21.222 53.145 1.00 51.88 206 MET B CA 1
ATOM 3210 C C . MET B 1 204 ? 1.635 21.673 52.958 1.00 46.87 206 MET B C 1
ATOM 3211 O O . MET B 1 204 ? 0.703 20.858 53.004 1.00 46.37 206 MET B O 1
ATOM 3216 N N . GLY B 1 205 ? 1.437 22.976 52.761 1.00 35.15 207 GLY B N 1
ATOM 3217 C CA . GLY B 1 205 ? 0.094 23.498 52.592 1.00 39.13 207 GLY B CA 1
ATOM 3218 C C . GLY B 1 205 ? -0.595 22.930 51.369 1.00 44.42 207 GLY B C 1
ATOM 3219 O O . GLY B 1 205 ? -1.759 22.527 51.431 1.00 50.16 207 GLY B O 1
ATOM 3220 N N . ARG B 1 206 ? 0.120 22.875 50.245 1.00 45.98 208 ARG B N 1
ATOM 3221 C CA . ARG B 1 206 ? -0.463 22.299 49.038 1.00 44.54 208 ARG B CA 1
ATOM 3222 C C . ARG B 1 206 ? -0.780 20.814 49.233 1.00 45.71 208 ARG B C 1
ATOM 3223 O O . ARG B 1 206 ? -1.851 20.339 48.829 1.00 42.61 208 ARG B O 1
ATOM 3231 N N . THR B 1 207 ? 0.117 20.069 49.887 1.00 42.28 209 THR B N 1
ATOM 3232 C CA . THR B 1 207 ? -0.187 18.670 50.193 1.00 48.81 209 THR B CA 1
ATOM 3233 C C . THR B 1 207 ? -1.408 18.567 51.098 1.00 41.94 209 THR B C 1
ATOM 3234 O O . THR B 1 207 ? -2.323 17.778 50.845 1.00 47.98 209 THR B O 1
ATOM 3238 N N . LEU B 1 208 ? -1.448 19.376 52.151 1.00 38.58 210 LEU B N 1
ATOM 3239 C CA . LEU B 1 208 ? -2.508 19.226 53.139 1.00 39.30 210 LEU B CA 1
ATOM 3240 C C . LEU B 1 208 ? -3.858 19.663 52.593 1.00 43.49 210 LEU B C 1
ATOM 3241 O O . LEU B 1 208 ? -4.884 19.051 52.915 1.00 49.26 210 LEU B O 1
ATOM 3246 N N . GLN B 1 209 ? -3.891 20.730 51.789 1.00 49.62 211 GLN B N 1
ATOM 3247 C CA . GLN B 1 209 ? -5.149 21.141 51.174 1.00 41.88 211 GLN B CA 1
ATOM 3248 C C . GLN B 1 209 ? -5.765 19.991 50.394 1.00 45.61 211 GLN B C 1
ATOM 3249 O O . GLN B 1 209 ? -6.965 19.718 50.506 1.00 48.45 211 GLN B O 1
ATOM 3255 N N . SER B 1 210 ? -4.948 19.306 49.593 1.00 53.51 212 SER B N 1
ATOM 3256 C CA . SER B 1 210 ? -5.458 18.214 48.773 1.00 60.93 212 SER B CA 1
ATOM 3257 C C . SER B 1 210 ? -5.946 17.061 49.638 1.00 60.83 212 SER B C 1
ATOM 3258 O O . SER B 1 210 ? -6.935 16.401 49.301 1.00 67.27 212 SER B O 1
ATOM 3261 N N . ARG B 1 211 ? -5.286 16.816 50.766 1.00 58.53 213 ARG B N 1
ATOM 3262 C CA . ARG B 1 211 ? -5.760 15.787 51.685 1.00 64.29 213 ARG B CA 1
ATOM 3263 C C . ARG B 1 211 ? -6.943 16.240 52.536 1.00 62.75 213 ARG B C 1
ATOM 3264 O O . ARG B 1 211 ? -7.620 15.391 53.123 1.00 58.61 213 ARG B O 1
ATOM 3272 N N . TYR B 1 212 ? -7.232 17.539 52.601 1.00 57.62 214 TYR B N 1
ATOM 3273 C CA . TYR B 1 212 ? -8.432 18.024 53.272 1.00 58.63 214 TYR B CA 1
ATOM 3274 C C . TYR B 1 212 ? -9.588 18.306 52.299 1.00 62.57 214 TYR B C 1
ATOM 3275 O O . TYR B 1 212 ? -10.610 18.867 52.712 1.00 64.14 214 TYR B O 1
ATOM 3284 N N . GLY B 1 213 ? -9.454 17.930 51.022 1.00 58.01 215 GLY B N 1
ATOM 3285 C CA . GLY B 1 213 ? -10.507 18.130 50.040 1.00 61.82 215 GLY B CA 1
ATOM 3286 C C . GLY B 1 213 ? -10.489 19.450 49.289 1.00 69.85 215 GLY B C 1
ATOM 3287 O O . GLY B 1 213 ? -11.303 19.628 48.374 1.00 79.87 215 GLY B O 1
ATOM 3288 N N . GLN B 1 214 ? -9.597 20.378 49.635 1.00 63.98 216 GLN B N 1
ATOM 3289 C CA . GLN B 1 214 ? -9.499 21.657 48.939 1.00 64.38 216 GLN B CA 1
ATOM 3290 C C . GLN B 1 214 ? -8.633 21.545 47.690 1.00 63.96 216 GLN B C 1
ATOM 3291 O O . GLN B 1 214 ? -7.715 20.724 47.612 1.00 69.54 216 GLN B O 1
ATOM 3297 N N . GLU B 1 215 ? -8.923 22.399 46.714 1.00 52.83 217 GLU B N 1
ATOM 3298 C CA . GLU B 1 215 ? -7.954 22.688 45.666 1.00 58.13 217 GLU B CA 1
ATOM 3299 C C . GLU B 1 215 ? -6.647 23.177 46.282 1.00 51.03 217 GLU B C 1
ATOM 3300 O O . GLU B 1 215 ? -6.648 24.017 47.184 1.00 54.92 217 GLU B O 1
ATOM 3306 N N . SER B 1 216 ? -5.528 22.660 45.778 1.00 47.37 218 SER B N 1
ATOM 3307 C CA . SER B 1 216 ? -4.225 22.930 46.375 1.00 44.45 218 SER B CA 1
ATOM 3308 C C . SER B 1 216 ? -3.644 24.252 45.881 1.00 46.65 218 SER B C 1
ATOM 3309 O O . SER B 1 216 ? -3.873 24.678 44.745 1.00 47.73 218 SER B O 1
ATOM 3312 N N . GLN B 1 217 ? -2.865 24.892 46.746 1.00 41.26 219 GLN B N 1
ATOM 3313 C CA . GLN B 1 217 ? -2.216 26.135 46.369 1.00 38.90 219 GLN B CA 1
ATOM 3314 C C . GLN B 1 217 ? -1.044 25.878 45.431 1.00 39.74 219 GLN B C 1
ATOM 3315 O O . GLN B 1 217 ? -0.460 24.787 45.395 1.00 39.82 219 GLN B O 1
ATOM 3321 N N . VAL B 1 218 ? -0.724 26.902 44.651 1.00 35.66 220 VAL B N 1
ATOM 3322 C CA . VAL B 1 218 ? 0.544 26.985 43.943 1.00 40.78 220 VAL B CA 1
ATOM 3323 C C . VAL B 1 218 ? 1.603 27.509 44.908 1.00 39.46 220 VAL B C 1
ATOM 3324 O O . VAL B 1 218 ? 1.350 28.423 45.699 1.00 42.10 220 VAL B O 1
ATOM 3328 N N . CYS B 1 219 ? 2.789 26.919 44.865 1.00 41.89 221 CYS B N 1
ATOM 3329 C CA . CYS B 1 219 ? 3.898 27.328 45.709 1.00 43.79 221 CYS B CA 1
ATOM 3330 C C . CYS B 1 219 ? 4.915 28.077 44.866 1.00 43.23 221 CYS B C 1
ATOM 3331 O O . CYS B 1 219 ? 5.353 27.566 43.834 1.00 48.91 221 CYS B O 1
ATOM 3334 N N . ILE B 1 220 ? 5.324 29.257 45.327 1.00 34.38 222 ILE B N 1
ATOM 3335 C CA . ILE B 1 220 ? 6.284 30.078 44.602 1.00 37.82 222 ILE B CA 1
ATOM 3336 C C . ILE B 1 220 ? 7.408 30.493 45.543 1.00 39.49 222 ILE B C 1
ATOM 3337 O O . ILE B 1 220 ? 7.162 31.170 46.545 1.00 36.89 222 ILE B O 1
ATOM 3342 N N . THR B 1 221 ? 8.641 30.148 45.188 1.00 43.68 223 THR B N 1
ATOM 3343 C CA . THR B 1 221 ? 9.808 30.578 45.942 1.00 48.53 223 THR B CA 1
ATOM 3344 C C . THR B 1 221 ? 10.573 31.655 45.189 1.00 54.09 223 THR B C 1
ATOM 3345 O O . THR B 1 221 ? 10.630 31.659 43.955 1.00 62.68 223 THR B O 1
ATOM 3349 N N . VAL B 1 222 ? 11.153 32.574 45.954 1.00 51.76 224 VAL B N 1
ATOM 3350 C CA . VAL B 1 222 ? 12.029 33.622 45.437 1.00 50.38 224 VAL B CA 1
ATOM 3351 C C . VAL B 1 222 ? 13.287 33.630 46.295 1.00 58.29 224 VAL B C 1
ATOM 3352 O O . VAL B 1 222 ? 13.232 33.250 47.472 1.00 63.59 224 VAL B O 1
ATOM 3356 N N . PRO B 1 223 ? 14.436 34.032 45.760 1.00 60.39 225 PRO B N 1
ATOM 3357 C CA . PRO B 1 223 ? 15.632 34.151 46.605 1.00 66.57 225 PRO B CA 1
ATOM 3358 C C . PRO B 1 223 ? 15.456 35.246 47.652 1.00 79.81 225 PRO B C 1
ATOM 3359 O O . PRO B 1 223 ? 15.063 36.371 47.335 1.00 79.08 225 PRO B O 1
ATOM 3363 N N . ILE B 1 224 ? 15.719 34.895 48.913 1.00 90.94 226 ILE B N 1
ATOM 3364 C CA . ILE B 1 224 ? 15.745 35.839 50.028 1.00 89.43 226 ILE B CA 1
ATOM 3365 C C . ILE B 1 224 ? 17.201 36.029 50.426 1.00 86.02 226 ILE B C 1
ATOM 3366 O O . ILE B 1 224 ? 17.868 35.074 50.843 1.00 88.69 226 ILE B O 1
ATOM 3371 N N . LEU B 1 225 ? 17.699 37.252 50.278 1.00 81.77 227 LEU B N 1
ATOM 3372 C CA . LEU B 1 225 ? 19.107 37.535 50.524 1.00 83.00 227 LEU B CA 1
ATOM 3373 C C . LEU B 1 225 ? 19.293 38.438 51.743 1.00 79.28 227 LEU B C 1
ATOM 3374 O O . LEU B 1 225 ? 20.369 39.003 51.953 1.00 82.05 227 LEU B O 1
#

CATH classification: 3.40.50.620

Organism: Acinetobacter baumannii (strain SDF) (NCBI:txid509170)